Protein AF-0000000075575490 (afdb_homodimer)

Sequence (744 aa):
MTTTFYGNQGVVNSIILDMEADFEKQLEFLNTIKFTDDFKPEWLPDIVKISFIAEPALGQFGKPNLIIIAEEKSLQRHVIFIESKISAYDDASEKLNIKLFPNNYKGISAKLNIRLALMYRLAKAYHHQNDGGFIEDLDEARKLYHDVPKVLKKPALIKLCIDQFGYNPDFLFVALTNDPAEIQPFKNANFFPPIGVSGWRAAKQSFGLISFEMLEKQKLVNPQKGYYALAKNNILHLPAEAGASNNDPTVRTIVLDQWDPELKLNLEEFLVSLGDRLTTSKVITFNGSYSIKAEDGRTLVKLFADKEKIYITLRNDNIPEIFKNKPRIKIGVGLNAKSFVLIYSGTDDLTGDRYNKFAMELIEIIVDFVELMTTTFYGNQGVVNSIILDMEADFEKQLEFLNTIKFTDDFKPEWLPDIVKISFIAEPALGQFGKPNLIIIAEEKSLQRHVIFIESKISAYDDASEKLNIKLFPNNYKGISAKLNIRLALMYRLAKAYHHQNDGGFIEDLDEARKLYHDVPKVLKKPALIKLCIDQFGYNPDFLFVALTNDPAEIQPFKNANFFPPIGVSGWRAAKQSFGLISFEMLEKQKLVNPQKGYYALAKNNILHLPAEAGASNNDPTVRTIVLDQWDPELKLNLEEFLVSLGDRLTTSKVITFNGSYSIKAEDGRTLVKLFADKEKIYITLRNDNIPEIFKNKPRIKIGVGLNAKSFVLIYSGTDDLTGDRYNKFAMELIEIIVDFVEL

Secondary structure (DSSP, 8-state):
--EEE-HHHHHHHHHHHHHTT-HHHHHHHHHH-EEGGG---TTGGGEEEEEEEES---GGG---SEEEEEEETTS-EEEEEEEE-SS-TTTTS---BTTB--S--TTTTTSHHHHHHHHHHHHHHHHHPPTTS-EE--TTHHHHHSSPPPEE--HHHHHHHHHHH-SS-EEEEEEEE---TT--TT--GGGS-SS-HHHHHHHGGGEEEEEHHHHHHTTSS-SSSHHHHHHHHHH---S-----SSS-TT-----GGGS-HHHHHHHHHHHHHHHTT-SSEEEEE-SS-EEEEETTS-EEEEEEE-SS-EEEEEEGGG--GGGTTSPEEEESSGGG-EEEEEEEEE---TTSHHHHHHHHHHHHHHHHHHH-/--EEE-HHHHHHHHHHHHHTT-HHHHHHHHHH-EEGGG---TTGGGEEEEEEEES---GGG---SEEEEEEETTS-EEEEEEEE-SS-TTTTS---BTTB--S--TTTTTSHHHHHHHHHHHHHHHHH--TTS-EE--TTHHHHHSSPPPEE--HHHHHHHHHHH-SS-EEEEEEEES--TT--TT--GGGS-SS-HHHHHHHGGGEEEEEHHHHHHTTSS-SSSHHHHHHHHHH---S-----SS--TT-----GGGS-HHHHHHHHHHHHHHHTT-SSEEEEE-SS-EEEEETTS-EEEEEEE-SS-EEEEEEGGG--GGGTTSPEEEESSGGG-EEEEEEEEE---TTSHHHHHHHHHHHHHHHHHHH-

Foldseek 3Di:
DPDAQADFLLLVVQLCVLCVVPVVLVLVQLQLWQAAPRDDDPQSVQWDDKDKDAFDQQAQLGTFRIWIWTAGPVRAIEIETEHEDLADLVLQFAFAPVPDQDQDCVPVCRRQLQSLLSVVQQLVLVLVDDPPAKSKGDPCCCVQRVYDITIRHDNVVVVVCCVRQHDPHHYAYEYEYADDSPDNPPPDVRGHNRRHPVVCVVCRRRYTYDYPNSCVVVPSDPCCDGNNVSHCQNHSLPAVVQPPPVFDSVDDFGFLVQFDPLQSVLVVLLVVLLQVVQDQWHWDDDGRWIFTAGPVGDTAWTWGGHHFKTWIWGFDPDDDPVQVPAGWGWDDRHPPTGITGTPDIGDDRCNDPVNSVVSVVVSVRVVVVRVD/DPDAQADFLLLVVQLCVLCVVPVVLVLVQLVLWQAAPRDDDPQSVQWDDKDKDAFDQQAQLGTFRIWIWTAGPVRAIAIETEHEDLADLVQQFAQDPVVDQPLDCVPVCRRQLQSLLSVVQQLVQVLVDDPPAKSKGDPCCCVQRNYDITIRHDNVVVVVCCVRQHDPHHYAYEYEYADDSPDNPPPDVRGHNRRHPVVCVVCRRRYTYDYPNSCVVVPSDPCCDGNNVSHCQNHSLVPPPQPPDPAPPPDDFGFLVQFDPLQSVLVVLLVVLLQVVQDQWHWDDDGRWIFTAGPVGDTAWTWGGHHFKTWIWGFDPDDDPVQVPADWHWDDGHPPTTITGTPDIGDDRCNDPVNSVVSVVVSVVVVVVRVD

pLDDT: mean 81.15, std 15.44, range [26.28, 98.88]

Solvent-accessible surface area (backbone atoms only — not comparable to full-atom values): 39476 Å² total; per-residue (Å²): 137,47,59,33,32,31,52,63,67,17,36,54,52,17,48,49,65,63,26,64,89,33,67,67,46,48,51,47,54,64,67,60,42,37,20,26,93,73,44,72,77,82,61,64,86,46,49,75,45,69,36,38,36,34,40,47,74,47,53,66,43,37,61,45,52,29,36,35,40,38,24,29,76,87,67,49,32,38,36,35,41,31,44,68,42,83,42,30,61,72,77,41,26,53,77,47,54,89,84,48,56,65,55,69,62,72,94,46,59,80,18,49,22,48,40,47,28,29,47,50,45,46,51,54,12,54,72,66,41,60,92,90,57,61,37,38,41,54,83,58,32,39,76,59,40,38,32,78,66,42,47,33,70,56,52,58,53,51,48,48,45,48,70,67,44,48,87,82,46,45,68,33,38,30,40,38,19,51,34,63,67,82,62,68,53,80,70,54,72,44,42,46,49,66,50,41,70,68,46,42,74,74,43,41,64,37,33,32,31,37,27,57,48,40,36,45,74,67,60,52,48,44,78,84,45,65,38,35,19,51,11,34,69,70,50,49,35,47,65,38,66,65,61,72,49,100,32,74,74,81,73,59,81,36,46,55,88,64,25,32,63,68,54,44,51,36,48,50,52,32,43,54,66,42,54,82,67,45,84,66,42,44,82,42,82,53,66,29,32,38,28,36,22,35,81,88,65,50,66,44,29,43,36,34,33,29,78,76,34,37,36,38,26,34,36,53,92,74,58,61,76,91,51,67,84,37,50,53,43,71,52,61,60,32,90,46,37,37,57,20,27,47,74,41,77,41,73,73,73,40,74,42,76,72,30,48,52,50,47,52,50,50,49,52,48,51,54,50,56,67,76,100,136,46,60,34,31,33,53,63,65,17,36,54,52,16,48,48,64,63,25,64,90,35,66,68,47,49,51,47,52,62,68,62,43,38,20,26,91,73,44,71,76,82,61,64,85,46,49,74,46,69,35,37,37,33,41,46,74,48,52,66,45,38,62,45,51,31,37,36,36,38,24,30,77,87,66,50,31,38,37,34,39,30,45,66,42,82,43,30,60,71,78,40,25,53,76,48,53,88,88,46,57,64,58,62,58,72,93,46,59,81,19,48,20,47,41,47,28,29,48,52,46,46,50,54,12,54,73,65,41,59,92,91,57,59,37,38,42,53,85,58,31,36,77,61,38,36,31,77,65,41,47,34,70,57,51,59,53,51,49,48,45,48,72,66,42,49,84,82,45,47,68,32,38,30,38,36,19,52,34,63,66,81,62,67,52,83,70,54,74,46,44,46,50,66,51,43,72,70,46,42,73,74,43,40,66,37,32,30,31,37,27,58,49,41,35,45,76,68,60,52,45,44,78,84,46,66,40,35,18,50,11,32,70,70,53,49,34,53,68,51,71,68,61,77,57,79,34,68,84,81,71,56,80,36,46,57,88,63,25,32,65,69,54,45,51,37,49,48,53,34,44,52,66,42,55,81,69,45,82,66,42,46,81,41,82,53,66,29,31,37,28,36,20,34,81,86,64,49,67,45,30,42,36,33,35,30,77,77,34,38,35,36,24,34,36,53,92,71,59,58,76,91,49,66,84,38,48,47,40,72,51,65,67,29,88,45,35,37,56,20,27,45,77,41,75,40,74,73,74,41,75,42,76,73,30,48,54,51,48,52,52,49,49,53,50,50,53,51,56,68,76,101

Organism: Acetobacterium woodii (strain ATCC 29683 / DSM 1030 / JCM 2381 / KCTC 1655 / WB1) (NCBI:txid931626)

Radius of gyration: 28.6 Å; Cα contacts (8 Å, |Δi|>4): 1415; chains: 2; bounding box: 74×71×70 Å

Structure (mmCIF, N/CA/C/O backbone):
data_AF-0000000075575490-model_v1
#
loop_
_entity.id
_entity.type
_entity.pdbx_description
1 polymer 'Uncharacterized protein'
#
loop_
_atom_site.group_PDB
_atom_site.id
_atom_site.type_symbol
_atom_site.label_atom_id
_atom_site.label_alt_id
_atom_site.label_comp_id
_atom_site.label_asym_id
_atom_site.label_entity_id
_atom_site.label_seq_id
_atom_site.pdbx_PDB_ins_code
_atom_site.Cartn_x
_atom_site.Cartn_y
_atom_site.Cartn_z
_atom_site.occupancy
_atom_site.B_iso_or_equiv
_atom_site.auth_seq_id
_atom_site.auth_comp_id
_atom_site.auth_asym_id
_atom_site.auth_atom_id
_atom_site.pdbx_PDB_model_num
ATOM 1 N N . MET A 1 1 ? -13.711 9.086 -15.242 1 64.94 1 MET A N 1
ATOM 2 C CA . MET A 1 1 ? -12.727 8.305 -14.5 1 64.94 1 MET A CA 1
ATOM 3 C C . MET A 1 1 ? -13.414 7.27 -13.609 1 64.94 1 MET A C 1
ATOM 5 O O . MET A 1 1 ? -14.398 7.574 -12.938 1 64.94 1 MET A O 1
ATOM 9 N N . THR A 1 2 ? -12.945 5.996 -13.766 1 82.06 2 THR A N 1
ATOM 10 C CA . THR A 1 2 ? -13.68 4.887 -13.164 1 82.06 2 THR A CA 1
ATOM 11 C C . THR A 1 2 ? -12.867 4.258 -12.031 1 82.06 2 THR A C 1
ATOM 13 O O . THR A 1 2 ? -13.305 3.281 -11.422 1 82.06 2 THR A O 1
ATOM 16 N N . THR A 1 3 ? -11.719 4.957 -11.727 1 89.62 3 THR A N 1
ATOM 17 C CA . THR A 1 3 ? -10.852 4.316 -10.742 1 89.62 3 THR A CA 1
ATOM 18 C C . THR A 1 3 ? -10.719 5.184 -9.492 1 89.62 3 THR A C 1
ATOM 20 O O . THR A 1 3 ? -10.422 6.375 -9.586 1 89.62 3 THR A O 1
ATOM 23 N N . THR A 1 4 ? -10.977 4.59 -8.391 1 89.38 4 THR A N 1
ATOM 24 C CA . THR A 1 4 ? -10.766 5.234 -7.102 1 89.38 4 THR A CA 1
ATOM 25 C C . THR A 1 4 ? -9.594 4.605 -6.363 1 89.38 4 THR A C 1
ATOM 27 O O . THR A 1 4 ? -9.617 3.41 -6.059 1 89.38 4 THR A O 1
ATOM 30 N N . PHE A 1 5 ? -8.617 5.438 -6.098 1 91.31 5 PHE A N 1
ATOM 31 C CA . PHE A 1 5 ? -7.508 5 -5.258 1 91.31 5 PHE A CA 1
ATOM 32 C C . PHE A 1 5 ? -7.785 5.32 -3.791 1 91.31 5 PHE A C 1
ATOM 34 O O . PHE A 1 5 ? -8.055 6.473 -3.441 1 91.31 5 PHE A O 1
ATOM 41 N N . TYR A 1 6 ? -7.664 4.367 -3.018 1 86.69 6 TYR A N 1
ATOM 42 C CA . TYR A 1 6 ? -8.102 4.539 -1.636 1 86.69 6 TYR A CA 1
ATOM 43 C C . TYR A 1 6 ? -6.906 4.668 -0.701 1 86.69 6 TYR A C 1
ATOM 45 O O . TYR A 1 6 ? -5.809 4.195 -1.013 1 86.69 6 TYR A O 1
ATOM 53 N N . GLY A 1 7 ? -7.18 5.371 0.44 1 85.5 7 GLY A N 1
ATOM 54 C CA . GLY A 1 7 ? -6.188 5.465 1.499 1 85.5 7 GLY A CA 1
ATOM 55 C C . GLY A 1 7 ? -5.152 6.543 1.249 1 85.5 7 GLY A C 1
ATOM 56 O O . GLY A 1 7 ? -5.227 7.266 0.254 1 85.5 7 GLY A O 1
ATOM 57 N N . ASN A 1 8 ? -4.219 6.66 2.189 1 89.62 8 ASN A N 1
ATOM 58 C CA . ASN A 1 8 ? -3.15 7.652 2.107 1 89.62 8 ASN A CA 1
ATOM 59 C C . ASN A 1 8 ? -2.338 7.492 0.827 1 89.62 8 ASN A C 1
ATOM 61 O O . ASN A 1 8 ? -2.096 8.469 0.117 1 89.62 8 ASN A O 1
ATOM 65 N N . GLN A 1 9 ? -1.955 6.262 0.57 1 93.19 9 GLN A N 1
ATOM 66 C CA . GLN A 1 9 ? -1.202 6.008 -0.654 1 93.19 9 GLN A CA 1
ATOM 67 C C . GLN A 1 9 ? -2.047 6.305 -1.891 1 93.19 9 GLN A C 1
ATOM 69 O O . GLN A 1 9 ? -1.526 6.77 -2.906 1 93.19 9 GLN A O 1
ATOM 74 N N . GLY A 1 10 ? -3.338 6.012 -1.789 1 93.19 10 GLY A N 1
ATOM 75 C CA . GLY A 1 10 ? -4.242 6.332 -2.883 1 93.19 10 GLY A CA 1
ATOM 76 C C . GLY A 1 10 ? -4.273 7.809 -3.219 1 93.19 10 GLY A C 1
ATOM 77 O O . GLY A 1 10 ? -4.277 8.188 -4.395 1 93.19 10 GLY A O 1
ATOM 78 N N . VAL A 1 11 ? -4.25 8.633 -2.248 1 92.69 11 VAL A N 1
ATOM 79 C CA . VAL A 1 11 ? -4.238 10.078 -2.455 1 92.69 11 VAL A CA 1
ATOM 80 C C . VAL A 1 11 ? -2.939 10.492 -3.143 1 92.69 11 VAL A C 1
ATOM 82 O O . VAL A 1 11 ? -2.957 11.266 -4.102 1 92.69 11 VAL A O 1
ATOM 85 N N . VAL A 1 12 ? -1.864 9.953 -2.691 1 96.12 12 VAL A N 1
ATOM 86 C CA . VAL A 1 12 ? -0.567 10.273 -3.279 1 96.12 12 VAL A CA 1
ATOM 87 C C . VAL A 1 12 ? -0.547 9.859 -4.746 1 96.12 12 VAL A C 1
ATOM 89 O O . VAL A 1 12 ? -0.164 10.641 -5.617 1 96.12 12 VAL A O 1
ATOM 92 N N . ASN A 1 13 ? -1.018 8.641 -4.992 1 95.31 13 ASN A N 1
ATOM 93 C CA . ASN A 1 13 ? -1.08 8.164 -6.367 1 95.31 13 ASN A CA 1
ATOM 94 C C . ASN A 1 13 ? -1.946 9.07 -7.238 1 95.31 13 ASN A C 1
ATOM 96 O O . ASN A 1 13 ? -1.601 9.344 -8.391 1 95.31 13 ASN A O 1
ATOM 100 N N . SER A 1 14 ? -3.012 9.5 -6.699 1 94.62 14 SER A N 1
ATOM 101 C CA . SER A 1 14 ? -3.953 10.336 -7.441 1 94.62 14 SER A CA 1
ATOM 102 C C . SER A 1 14 ? -3.338 11.68 -7.797 1 94.62 14 SER A C 1
ATOM 104 O O . SER A 1 14 ? -3.58 12.211 -8.883 1 94.62 14 SER A O 1
ATOM 106 N N . ILE A 1 15 ? -2.568 12.234 -6.906 1 96.12 15 ILE A N 1
ATOM 107 C CA . ILE A 1 15 ? -1.893 13.5 -7.148 1 96.12 15 ILE A CA 1
ATOM 108 C C . ILE A 1 15 ? -0.923 13.352 -8.32 1 96.12 15 ILE A C 1
ATOM 110 O O . ILE A 1 15 ? -0.923 14.172 -9.242 1 96.12 15 ILE A O 1
ATOM 114 N N . ILE A 1 16 ? -0.172 12.312 -8.32 1 95.75 16 ILE A N 1
ATOM 115 C CA . ILE A 1 16 ? 0.82 12.062 -9.367 1 95.75 16 ILE A CA 1
ATOM 116 C C . ILE A 1 16 ? 0.12 11.859 -10.703 1 95.75 16 ILE A C 1
ATOM 118 O O . ILE A 1 16 ? 0.546 12.414 -11.727 1 95.75 16 ILE A O 1
ATOM 122 N N . LEU A 1 17 ? -0.946 11.117 -10.68 1 94.56 17 LEU A N 1
ATOM 123 C CA . LEU A 1 17 ? -1.654 10.797 -11.914 1 94.56 17 LEU A CA 1
ATOM 124 C C . LEU A 1 17 ? -2.309 12.047 -12.508 1 94.56 17 LEU A C 1
ATOM 126 O O . LEU A 1 17 ? -2.352 12.203 -13.727 1 94.56 17 LEU A O 1
ATOM 130 N N . ASP A 1 18 ? -2.744 12.914 -11.672 1 94.69 18 ASP A N 1
ATOM 131 C CA . ASP A 1 18 ? -3.385 14.141 -12.141 1 94.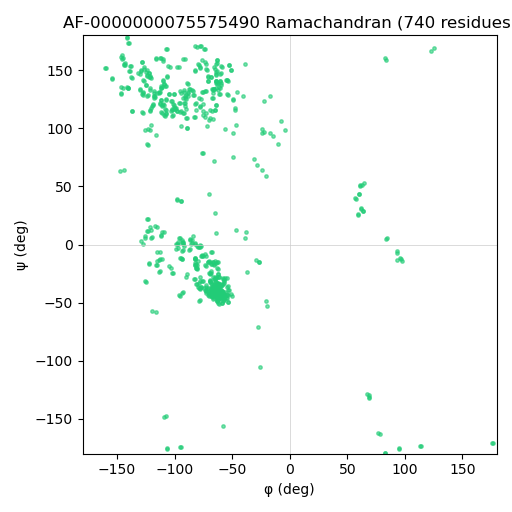69 18 ASP A CA 1
ATOM 132 C C . ASP A 1 18 ? -2.359 15.102 -12.727 1 94.69 18 ASP A C 1
ATOM 134 O O . ASP A 1 18 ? -2.711 15.992 -13.508 1 94.69 18 ASP A O 1
ATOM 138 N N . MET A 1 19 ? -1.095 14.891 -12.391 1 93.81 19 MET A N 1
ATOM 139 C CA . MET A 1 19 ? -0.083 15.836 -12.844 1 93.81 19 MET A CA 1
ATOM 140 C C . MET A 1 19 ? 0.834 15.203 -13.883 1 93.81 19 MET A C 1
ATOM 142 O O . MET A 1 19 ? 1.637 15.891 -14.516 1 93.81 19 MET A O 1
ATOM 146 N N . GLU A 1 20 ? 0.782 13.93 -14.047 1 88.31 20 GLU A N 1
ATOM 147 C CA . GLU A 1 20 ? 1.829 13.148 -14.703 1 88.31 20 GLU A CA 1
ATOM 148 C C . GLU A 1 20 ? 2.086 13.648 -16.125 1 88.31 20 GLU A C 1
ATOM 150 O O . GLU A 1 20 ? 3.234 13.703 -16.562 1 88.31 20 GLU A O 1
ATOM 155 N N . ALA A 1 21 ? 1.131 14.117 -16.828 1 86.81 21 ALA A N 1
ATOM 156 C CA . ALA A 1 21 ? 1.308 14.492 -18.234 1 86.81 21 ALA A CA 1
ATOM 157 C C . ALA A 1 21 ? 1.637 15.977 -18.359 1 86.81 21 ALA A C 1
ATOM 159 O O . ALA A 1 21 ? 1.831 16.484 -19.469 1 86.81 21 ALA A O 1
ATOM 160 N N . ASP A 1 22 ? 1.771 16.703 -17.312 1 94 22 ASP A N 1
ATOM 161 C CA . ASP A 1 22 ? 1.935 18.156 -17.312 1 94 22 ASP A CA 1
ATOM 162 C C . ASP A 1 22 ? 3.229 18.562 -16.625 1 94 22 ASP A C 1
ATOM 164 O O . ASP A 1 22 ? 3.248 18.75 -15.398 1 94 22 ASP A O 1
ATOM 168 N N . PHE A 1 23 ? 4.242 18.828 -17.406 1 95.06 23 PHE A N 1
ATOM 169 C CA . PHE A 1 23 ? 5.559 19.156 -16.875 1 95.06 23 PHE A CA 1
ATOM 170 C C . PHE A 1 23 ? 5.508 20.453 -16.078 1 95.06 23 PHE A C 1
ATOM 172 O O . PHE A 1 23 ? 6.168 20.578 -15.039 1 95.06 23 PHE A O 1
ATOM 179 N N . GLU A 1 24 ? 4.746 21.406 -16.516 1 95.62 24 GLU A N 1
ATOM 180 C CA . GLU A 1 24 ? 4.641 22.672 -15.812 1 95.62 24 GLU A CA 1
ATOM 181 C C . GLU A 1 24 ? 4.039 22.484 -14.422 1 95.62 24 GLU A C 1
ATOM 183 O O . GLU A 1 24 ? 4.496 23.109 -13.461 1 95.62 24 GLU A O 1
ATOM 188 N N . LYS A 1 25 ? 3.086 21.609 -14.328 1 95.62 25 LYS A N 1
ATOM 189 C CA . LYS A 1 25 ? 2.492 21.312 -13.031 1 95.62 25 LYS A CA 1
ATOM 190 C C . LYS A 1 25 ? 3.484 20.594 -12.125 1 95.62 25 LYS A C 1
ATOM 192 O O . LYS A 1 25 ? 3.525 20.828 -10.922 1 95.62 25 LYS A O 1
ATOM 197 N N . GLN A 1 26 ? 4.168 19.719 -12.766 1 96.69 26 GLN A N 1
ATOM 198 C CA . GLN A 1 26 ? 5.184 19 -12 1 96.69 26 GLN A CA 1
ATOM 199 C C . GLN A 1 26 ? 6.219 19.953 -11.422 1 96.69 26 GLN A C 1
ATOM 201 O O . GLN A 1 26 ? 6.586 19.859 -10.25 1 96.69 26 GLN A O 1
ATOM 206 N N . LEU A 1 27 ? 6.621 20.875 -12.227 1 96.81 27 LEU A N 1
ATOM 207 C CA . LEU A 1 27 ? 7.586 21.875 -11.789 1 96.81 27 LEU A CA 1
ATOM 208 C C . LEU A 1 27 ? 6.988 22.766 -10.695 1 96.81 27 LEU A C 1
ATOM 210 O O . LEU A 1 27 ? 7.664 23.094 -9.719 1 96.81 27 LEU A O 1
ATOM 214 N N . GLU A 1 28 ? 5.789 23.125 -10.891 1 97.25 28 GLU A N 1
ATOM 215 C CA . GLU A 1 28 ? 5.113 23.953 -9.898 1 97.25 28 GLU A CA 1
ATOM 216 C C . GLU A 1 28 ? 4.965 23.219 -8.57 1 97.25 28 GLU A C 1
ATOM 218 O O . GLU A 1 28 ? 5.031 23.828 -7.504 1 97.25 28 GLU A O 1
ATOM 223 N N . PHE A 1 29 ? 4.727 21.906 -8.641 1 98 29 PHE A N 1
ATOM 224 C CA . PHE A 1 29 ? 4.711 21.094 -7.434 1 98 29 PHE A CA 1
ATOM 225 C C . PHE A 1 29 ? 5.996 21.281 -6.637 1 98 29 PHE A C 1
ATOM 227 O O . PHE A 1 29 ? 5.953 21.531 -5.43 1 98 29 PHE A O 1
ATOM 234 N N . LEU A 1 30 ? 7.09 21.172 -7.324 1 98.12 30 LEU A N 1
ATOM 235 C CA . LEU A 1 30 ? 8.383 21.312 -6.672 1 98.12 30 LEU A CA 1
ATOM 236 C C . LEU A 1 30 ? 8.547 22.734 -6.117 1 98.12 30 LEU A C 1
ATOM 238 O O . LEU A 1 30 ? 9.078 22.906 -5.02 1 98.12 30 LEU A O 1
ATOM 242 N N . ASN A 1 31 ? 8.055 23.688 -6.812 1 97.5 31 ASN A N 1
ATOM 243 C CA . ASN A 1 31 ? 8.148 25.078 -6.398 1 97.5 31 ASN A CA 1
ATOM 244 C C . ASN A 1 31 ? 7.266 25.359 -5.191 1 97.5 31 ASN A C 1
ATOM 246 O O . ASN A 1 31 ? 7.508 26.328 -4.453 1 97.5 31 ASN A O 1
ATOM 250 N N . THR A 1 32 ? 6.254 24.578 -5.023 1 97.94 32 THR A N 1
ATOM 251 C CA . THR A 1 32 ? 5.27 24.797 -3.967 1 97.94 32 THR A CA 1
ATOM 252 C C . THR A 1 32 ? 5.781 24.25 -2.633 1 97.94 32 THR A C 1
ATOM 254 O O . THR A 1 32 ? 5.285 24.641 -1.572 1 97.94 32 THR A O 1
ATOM 257 N N . ILE A 1 33 ? 6.746 23.359 -2.67 1 98.38 33 ILE A N 1
ATOM 258 C CA . ILE A 1 33 ? 7.301 22.812 -1.439 1 98.38 33 ILE A CA 1
ATOM 259 C C . ILE A 1 33 ? 7.914 23.922 -0.604 1 98.38 33 ILE A C 1
ATOM 261 O O . ILE A 1 33 ? 8.695 24.734 -1.114 1 98.38 33 ILE A O 1
ATOM 265 N N . LYS A 1 34 ? 7.547 23.969 0.633 1 98.06 34 LYS A N 1
ATOM 266 C CA . LYS A 1 34 ? 8.172 24.891 1.581 1 98.06 34 LYS A CA 1
ATOM 267 C C . LYS A 1 34 ? 9.305 24.203 2.342 1 98.06 34 LYS A C 1
ATOM 269 O O . LYS A 1 34 ? 9.07 23.297 3.133 1 98.06 34 LYS A O 1
ATOM 274 N N . PHE A 1 35 ? 10.422 24.672 2.111 1 97.81 35 PHE A N 1
ATOM 275 C CA . PHE A 1 35 ? 11.57 24.125 2.824 1 97.81 35 PHE A CA 1
ATOM 276 C C . PHE A 1 35 ? 11.852 24.922 4.098 1 97.81 35 PHE A C 1
ATOM 278 O O . PHE A 1 35 ? 11.344 26.031 4.266 1 97.81 35 PHE A O 1
ATOM 285 N N . THR A 1 36 ? 12.57 24.25 4.957 1 96.06 36 THR A N 1
ATOM 286 C CA . THR A 1 36 ? 12.898 24.859 6.238 1 96.06 36 THR A CA 1
ATOM 287 C C . THR A 1 36 ? 13.57 26.219 6.035 1 96.06 36 THR A C 1
ATOM 289 O O . THR A 1 36 ? 14.383 26.375 5.121 1 96.06 36 THR A O 1
ATOM 292 N N . ASP A 1 37 ? 13.258 27.234 6.879 1 91.56 37 ASP A N 1
ATOM 293 C CA . ASP A 1 37 ? 13.828 28.578 6.891 1 91.56 37 ASP A CA 1
ATOM 294 C C . ASP A 1 37 ? 13.602 29.297 5.559 1 91.56 37 ASP A C 1
ATOM 296 O O . ASP A 1 37 ? 14.461 30.047 5.09 1 91.56 37 ASP A O 1
ATOM 300 N N . ASP A 1 38 ? 12.594 28.906 4.855 1 92.38 38 ASP A N 1
ATOM 301 C CA . ASP A 1 38 ? 12.18 29.516 3.59 1 92.38 38 ASP A CA 1
ATOM 302 C C . ASP A 1 38 ? 13.258 29.344 2.523 1 92.38 38 ASP A C 1
ATOM 304 O O . ASP A 1 38 ? 13.445 30.219 1.679 1 92.38 38 ASP A O 1
ATOM 308 N N . PHE A 1 39 ? 13.977 28.25 2.715 1 94.38 39 PHE A N 1
ATOM 309 C CA . PHE A 1 39 ? 14.984 27.938 1.713 1 94.38 39 PHE A CA 1
ATOM 310 C C . PHE A 1 39 ? 14.344 27.688 0.356 1 94.38 39 PHE A C 1
ATOM 312 O O . PHE A 1 39 ? 13.289 27.047 0.274 1 94.38 39 PHE A O 1
ATOM 319 N N . LYS A 1 40 ? 14.977 28.203 -0.687 1 93.62 40 LYS A N 1
ATOM 320 C CA . LYS A 1 40 ? 14.547 27.969 -2.061 1 93.62 40 LYS A CA 1
ATOM 321 C C . LYS A 1 40 ? 15.656 27.297 -2.877 1 93.62 40 LYS A C 1
ATOM 323 O O . LYS A 1 40 ? 16.703 27.906 -3.104 1 93.62 40 LYS A O 1
ATOM 328 N N . PRO A 1 41 ? 15.328 26.109 -3.318 1 94.69 41 PRO A N 1
ATOM 329 C CA . PRO A 1 41 ? 16.359 25.453 -4.113 1 94.69 41 PRO A CA 1
ATOM 330 C C . PRO A 1 41 ? 16.688 26.219 -5.398 1 94.69 41 PRO A C 1
ATOM 332 O O . PRO A 1 41 ? 15.789 26.547 -6.168 1 94.69 41 PRO A O 1
ATOM 335 N N . GLU A 1 42 ? 17.969 26.406 -5.691 1 93.62 42 GLU A N 1
ATOM 336 C CA . GLU A 1 42 ? 18.422 27.188 -6.84 1 93.62 42 GLU A CA 1
ATOM 337 C C . GLU A 1 42 ? 18.359 26.375 -8.125 1 93.62 42 GLU A C 1
ATOM 339 O O . GLU A 1 42 ? 18.391 26.922 -9.227 1 93.62 42 GLU A O 1
ATOM 344 N N . TRP A 1 43 ? 18.281 25.125 -7.969 1 94.44 43 TRP A N 1
ATOM 345 C CA . TRP A 1 43 ? 18.359 24.219 -9.109 1 94.44 43 TRP A CA 1
ATOM 346 C C . TRP A 1 43 ? 17.016 24.094 -9.805 1 94.44 43 TRP A C 1
ATOM 348 O O . TRP A 1 43 ? 16.922 23.562 -10.914 1 94.44 43 TRP A O 1
ATOM 358 N N . LEU A 1 44 ? 15.883 24.547 -9.266 1 95.5 44 LEU A N 1
ATOM 359 C CA . LEU A 1 44 ? 14.523 24.328 -9.742 1 95.5 44 LEU A CA 1
ATOM 360 C C . LEU A 1 44 ? 14.359 24.828 -11.172 1 95.5 44 LEU A C 1
ATOM 362 O O . LEU A 1 44 ? 13.805 24.141 -12.023 1 95.5 44 LEU A O 1
ATOM 366 N N . PRO A 1 45 ? 14.922 26.016 -11.562 1 94 45 PRO A N 1
ATOM 367 C CA . PRO A 1 45 ? 14.734 26.516 -12.93 1 94 45 PRO A CA 1
ATOM 368 C C . PRO A 1 45 ? 15.438 25.656 -13.977 1 94 45 PRO A C 1
ATOM 370 O O . PRO A 1 45 ? 15.109 25.734 -15.164 1 94 45 PRO A O 1
ATOM 373 N N . ASP A 1 46 ? 16.344 24.828 -13.625 1 95.38 46 ASP A N 1
ATOM 374 C CA . ASP A 1 46 ? 17.172 24.062 -14.562 1 95.38 46 ASP A CA 1
ATOM 375 C C . ASP A 1 46 ? 16.609 22.672 -14.773 1 95.38 46 ASP A C 1
ATOM 377 O O . ASP A 1 46 ? 17.172 21.875 -15.531 1 95.38 46 ASP A O 1
ATOM 381 N N . ILE A 1 47 ? 15.516 22.375 -14.133 1 97.06 47 ILE A N 1
ATOM 382 C CA . ILE A 1 47 ? 14.938 21.031 -14.219 1 97.06 47 ILE A CA 1
ATOM 383 C C . ILE A 1 47 ? 14.312 20.828 -15.602 1 97.06 47 ILE A C 1
ATOM 385 O O . ILE A 1 47 ? 13.555 21.688 -16.062 1 97.06 47 ILE A O 1
ATOM 389 N N . VAL A 1 48 ? 14.617 19.672 -16.281 1 95.25 48 VAL A N 1
ATOM 390 C CA . VAL A 1 48 ? 14.117 19.422 -17.625 1 95.25 48 VAL A CA 1
ATOM 391 C C . VAL A 1 48 ? 13.312 18.125 -17.641 1 95.25 48 VAL A C 1
ATOM 393 O O . VAL A 1 48 ? 12.586 17.859 -18.609 1 95.25 48 VAL A O 1
ATOM 396 N N . LYS A 1 49 ? 13.477 17.328 -16.656 1 95.12 49 LYS A N 1
ATOM 397 C CA . LYS A 1 49 ? 12.773 16.047 -16.594 1 95.12 49 LYS A CA 1
ATOM 398 C C . LYS A 1 49 ? 12.398 15.695 -15.148 1 95.12 49 LYS A C 1
ATOM 400 O O . LYS A 1 49 ? 13.188 15.906 -14.227 1 95.12 49 LYS A O 1
ATOM 405 N N . ILE A 1 50 ? 11.195 15.258 -14.969 1 96.62 50 ILE A N 1
ATOM 406 C CA . ILE A 1 50 ? 10.711 14.789 -13.672 1 96.62 50 ILE A CA 1
ATOM 407 C C . ILE A 1 50 ? 10.102 13.398 -13.812 1 96.62 50 ILE A C 1
ATOM 409 O O . ILE A 1 50 ? 9.328 13.148 -14.734 1 96.62 50 ILE A O 1
ATOM 413 N N . SER A 1 51 ? 10.516 12.484 -12.992 1 94.81 51 SER A N 1
ATOM 414 C CA . SER A 1 51 ? 9.945 11.141 -12.953 1 94.81 51 SER A CA 1
ATOM 415 C C . SER A 1 51 ? 9.539 10.758 -11.531 1 94.81 51 SER A C 1
ATOM 417 O O . SER A 1 51 ? 10.023 11.336 -10.562 1 94.81 51 SER A O 1
ATOM 419 N N . PHE A 1 52 ? 8.617 9.82 -11.453 1 96.44 52 PHE A N 1
ATOM 420 C CA . PHE A 1 52 ? 8.039 9.422 -10.18 1 96.44 52 PHE A CA 1
ATOM 421 C C . PHE A 1 52 ? 8.195 7.922 -9.961 1 96.44 52 PHE A C 1
ATOM 423 O O . PHE A 1 52 ? 8.023 7.137 -10.891 1 96.44 52 PHE A O 1
ATOM 430 N N . ILE A 1 53 ? 8.547 7.547 -8.766 1 94.62 53 ILE A N 1
ATOM 431 C CA . ILE A 1 53 ? 8.531 6.16 -8.312 1 94.62 53 ILE A CA 1
ATOM 432 C C . ILE A 1 53 ? 7.617 6.027 -7.098 1 94.62 53 ILE A C 1
ATOM 434 O O . ILE A 1 53 ? 7.902 6.578 -6.031 1 94.62 53 ILE A O 1
ATOM 438 N N . ALA A 1 54 ? 6.566 5.27 -7.301 1 94.75 54 ALA A N 1
ATOM 439 C CA . ALA A 1 54 ? 5.578 5.156 -6.234 1 94.75 54 ALA A CA 1
ATOM 440 C C . ALA A 1 54 ? 5.82 3.91 -5.391 1 94.75 54 ALA A C 1
ATOM 442 O O . ALA A 1 54 ? 5.926 2.803 -5.922 1 94.75 54 ALA A O 1
ATOM 443 N N . GLU A 1 55 ? 6.016 4.074 -4.113 1 92.69 55 GLU A N 1
ATOM 444 C CA . GLU A 1 55 ? 6.008 3.104 -3.023 1 92.69 55 GLU A CA 1
ATOM 445 C C . GLU A 1 55 ? 7.09 2.045 -3.221 1 92.69 55 GLU A C 1
ATOM 447 O O . GLU A 1 55 ? 6.812 0.846 -3.133 1 92.69 55 GLU A O 1
ATOM 452 N N . PRO A 1 56 ? 8.289 2.455 -3.469 1 91.38 56 PRO A N 1
ATOM 453 C CA . PRO A 1 56 ? 9.359 1.455 -3.48 1 91.38 56 PRO A CA 1
ATOM 454 C C . PRO A 1 56 ? 9.68 0.919 -2.088 1 91.38 56 PRO A C 1
ATOM 456 O O . PRO A 1 56 ? 9.641 1.669 -1.108 1 91.38 56 PRO A O 1
ATOM 459 N N . ALA A 1 57 ? 9.938 -0.353 -1.959 1 87.5 57 ALA A N 1
ATOM 460 C CA . ALA A 1 57 ? 10.328 -0.954 -0.686 1 87.5 57 ALA A CA 1
ATOM 461 C C . ALA A 1 57 ? 11.836 -0.91 -0.5 1 87.5 57 ALA A C 1
ATOM 463 O O . ALA A 1 57 ? 12.547 -1.83 -0.913 1 87.5 57 ALA A O 1
ATOM 464 N N . LEU A 1 58 ? 12.344 0.012 0.246 1 92.44 58 LEU A N 1
ATOM 465 C CA . LEU A 1 58 ? 13.773 0.274 0.352 1 92.44 58 LEU A CA 1
ATOM 466 C C . LEU A 1 58 ? 14.375 -0.462 1.545 1 92.44 58 LEU A C 1
ATOM 468 O O . LEU A 1 58 ? 15.188 0.101 2.283 1 92.44 58 LEU A O 1
ATOM 472 N N . GLY A 1 59 ? 13.859 -1.641 1.74 1 87 59 GLY A N 1
ATOM 473 C CA . GLY A 1 59 ? 14.422 -2.492 2.773 1 87 59 GLY A CA 1
ATOM 474 C C . GLY A 1 59 ? 14.164 -1.98 4.18 1 87 59 GLY A C 1
ATOM 475 O O . GLY A 1 59 ? 13.031 -1.635 4.52 1 87 59 GLY A O 1
ATOM 476 N N . GLN A 1 60 ? 15.258 -1.943 4.945 1 87 60 GLN A N 1
ATOM 477 C CA . GLN A 1 60 ? 15.125 -1.579 6.352 1 87 60 GLN A CA 1
ATOM 478 C C . GLN A 1 60 ? 14.945 -0.072 6.516 1 87 60 GLN A C 1
ATOM 480 O O . GLN A 1 60 ? 14.586 0.402 7.594 1 87 60 GLN A O 1
ATOM 485 N N . PHE A 1 61 ? 15.125 0.693 5.48 1 92.12 61 PHE A N 1
ATOM 486 C CA . PHE A 1 61 ? 14.977 2.141 5.559 1 92.12 61 PHE A CA 1
ATOM 487 C C . PHE A 1 61 ? 13.508 2.539 5.441 1 92.12 61 PHE A C 1
ATOM 489 O O . PHE A 1 61 ? 13.141 3.668 5.766 1 92.12 61 PHE A O 1
ATOM 496 N N . GLY A 1 62 ? 12.742 1.591 4.934 1 92.56 62 GLY A N 1
ATOM 497 C CA . GLY A 1 62 ? 11.312 1.857 4.891 1 92.56 62 GLY A CA 1
ATOM 498 C C . GLY A 1 62 ? 10.766 1.977 3.48 1 92.56 62 GLY A C 1
ATOM 499 O O . GLY A 1 62 ? 11.422 1.57 2.52 1 92.56 62 GLY A O 1
ATOM 500 N N . LYS A 1 63 ? 9.508 2.346 3.441 1 93.19 63 LYS A N 1
ATOM 501 C CA . LYS A 1 63 ? 8.75 2.447 2.197 1 93.19 63 LYS A CA 1
ATOM 502 C C . LYS A 1 63 ? 8.164 3.848 2.02 1 93.19 63 LYS A C 1
ATOM 504 O O . LYS A 1 63 ? 7.023 4.105 2.404 1 93.19 63 LYS A O 1
ATOM 509 N N . PRO A 1 64 ? 9.047 4.73 1.424 1 97 64 PRO A N 1
ATOM 510 C CA . PRO A 1 64 ? 8.461 6.047 1.169 1 97 64 PRO A CA 1
ATOM 511 C C . PRO A 1 64 ? 7.238 5.988 0.262 1 97 64 PRO A C 1
ATOM 513 O O . PRO A 1 64 ? 7.125 5.086 -0.57 1 97 64 PRO A O 1
ATOM 516 N N . ASN A 1 65 ? 6.359 6.965 0.435 1 97.5 65 ASN A N 1
ATOM 517 C CA . ASN A 1 65 ? 5.168 6.984 -0.404 1 97.5 65 ASN A CA 1
ATOM 518 C C . ASN A 1 65 ? 5.512 7.266 -1.863 1 97.5 65 ASN A C 1
ATOM 520 O O . ASN A 1 65 ? 4.863 6.742 -2.771 1 97.5 65 ASN A O 1
ATOM 524 N N . LEU A 1 66 ? 6.473 8.102 -2.016 1 97.88 66 LEU A N 1
ATOM 525 C CA . LEU A 1 66 ? 6.852 8.539 -3.355 1 97.88 66 LEU A CA 1
ATOM 526 C C . LEU A 1 66 ? 8.312 8.984 -3.391 1 97.88 66 LEU A C 1
ATOM 528 O O . LEU A 1 66 ? 8.82 9.547 -2.42 1 97.88 66 LEU A O 1
ATOM 532 N N . ILE A 1 67 ? 8.953 8.672 -4.504 1 98.12 67 ILE A N 1
ATOM 533 C CA . ILE A 1 67 ? 10.242 9.281 -4.836 1 98.12 67 ILE A CA 1
ATOM 534 C C . ILE A 1 67 ? 10.109 10.086 -6.129 1 98.12 67 ILE A C 1
ATOM 536 O O . ILE A 1 67 ? 9.594 9.594 -7.129 1 98.12 67 ILE A O 1
ATOM 540 N N . ILE A 1 68 ? 10.5 11.312 -6.051 1 98 68 ILE A N 1
ATOM 541 C CA . ILE A 1 68 ? 10.555 12.164 -7.23 1 98 68 ILE A CA 1
ATOM 542 C C . ILE A 1 68 ? 12 12.352 -7.672 1 98 68 ILE A C 1
ATOM 544 O O . ILE A 1 68 ? 12.875 12.656 -6.855 1 98 68 ILE A O 1
ATOM 548 N N . ILE A 1 69 ? 12.242 12.133 -8.906 1 97.19 69 ILE A N 1
ATOM 549 C CA . ILE A 1 69 ? 13.547 12.406 -9.5 1 97.19 69 ILE A CA 1
ATOM 550 C C . ILE A 1 69 ? 13.453 13.617 -10.422 1 97.19 69 ILE A C 1
ATOM 552 O O . ILE A 1 69 ? 12.812 13.562 -11.469 1 97.19 69 ILE A O 1
ATOM 556 N N . ALA A 1 70 ? 14.055 14.664 -10.023 1 97.56 70 ALA A N 1
ATOM 557 C CA . ALA A 1 70 ? 14.156 15.867 -10.836 1 97.56 70 ALA A CA 1
ATOM 558 C C . ALA A 1 70 ? 15.539 15.984 -11.469 1 97.56 70 ALA A C 1
ATOM 560 O O . ALA A 1 70 ? 16.547 16.031 -10.758 1 97.56 70 ALA A O 1
ATOM 561 N N . GLU A 1 71 ? 15.578 16.078 -12.742 1 95.75 71 GLU A N 1
ATOM 562 C CA . GLU A 1 71 ? 16.844 16.078 -13.469 1 95.75 71 GLU A CA 1
ATOM 563 C C . GLU A 1 71 ? 17.094 17.438 -14.133 1 95.75 71 GLU A C 1
ATOM 565 O O . GLU A 1 71 ? 16.219 17.953 -14.82 1 95.75 71 GLU A O 1
ATOM 570 N N . GLU A 1 72 ? 18.234 17.906 -13.906 1 93.25 72 GLU A N 1
ATOM 571 C CA . GLU A 1 72 ? 18.672 19.141 -14.539 1 93.25 72 GLU A CA 1
ATOM 572 C C . GLU A 1 72 ? 19.156 18.906 -15.961 1 93.25 72 GLU A C 1
ATOM 574 O O . GLU A 1 72 ? 19.391 17.766 -16.359 1 93.25 72 GLU A O 1
ATOM 579 N N . LYS A 1 73 ? 19.344 20.031 -16.594 1 91.19 73 LYS A N 1
ATOM 580 C CA . LYS A 1 73 ? 19.953 20 -17.922 1 91.19 73 LYS A CA 1
ATOM 581 C C . LYS A 1 73 ? 21.359 19.406 -17.875 1 91.19 73 LYS A C 1
ATOM 583 O O . LYS A 1 73 ? 21.781 18.75 -18.812 1 91.19 73 LYS A O 1
ATOM 588 N N . SER A 1 74 ? 22.047 19.656 -16.797 1 89.06 74 SER A N 1
ATOM 589 C CA . SER A 1 74 ? 23.406 19.156 -16.625 1 89.06 74 SER A CA 1
ATOM 590 C C . SER A 1 74 ? 23.422 17.688 -16.219 1 89.06 74 SER A C 1
ATOM 592 O O . SER A 1 74 ? 24.484 17.125 -15.945 1 89.06 74 SER A O 1
ATOM 594 N N . LEU A 1 75 ? 22.328 17.047 -16.031 1 89.25 75 LEU A N 1
ATOM 595 C CA . LEU A 1 75 ? 22.141 15.641 -15.703 1 89.25 75 LEU A CA 1
ATOM 596 C C . LEU A 1 75 ? 22.266 15.414 -14.203 1 89.25 75 LEU A C 1
ATOM 598 O O . LEU A 1 75 ? 22.188 14.273 -13.734 1 89.25 75 LEU A O 1
ATOM 602 N N . GLN A 1 76 ? 22.391 16.594 -13.531 1 91.06 76 GLN A N 1
ATOM 603 C CA . GLN A 1 76 ? 22.312 16.484 -12.078 1 91.06 76 GLN A CA 1
ATOM 604 C C . GLN A 1 76 ? 20.906 16.078 -11.633 1 91.06 76 GLN A C 1
ATOM 606 O O . GLN A 1 76 ? 19.906 16.609 -12.125 1 91.06 76 GLN A O 1
ATOM 611 N N . ARG A 1 77 ? 20.938 15.086 -10.703 1 94.44 77 ARG A N 1
ATOM 612 C CA . ARG A 1 77 ? 19.641 14.609 -10.25 1 94.44 77 ARG A CA 1
ATOM 613 C C . ARG A 1 77 ? 19.391 14.992 -8.797 1 94.44 77 ARG A C 1
ATOM 615 O O . ARG A 1 77 ? 20.297 14.922 -7.969 1 94.44 77 ARG A O 1
ATOM 622 N N . HIS A 1 78 ? 18.219 15.469 -8.602 1 97.56 78 HIS A N 1
ATOM 623 C CA . HIS A 1 78 ? 17.688 15.727 -7.266 1 97.56 78 HIS A CA 1
ATOM 624 C C . HIS A 1 78 ? 16.625 14.711 -6.887 1 97.56 78 HIS A C 1
ATOM 626 O O . HIS A 1 78 ? 15.586 14.617 -7.551 1 97.56 78 HIS A O 1
ATOM 632 N N . VAL A 1 79 ? 16.938 13.922 -5.844 1 98.38 79 VAL A N 1
ATOM 633 C CA . VAL A 1 79 ? 16.047 12.852 -5.395 1 98.38 79 VAL A CA 1
ATOM 634 C C . VAL A 1 79 ? 15.234 13.32 -4.195 1 98.38 79 VAL A C 1
ATOM 636 O O . VAL A 1 79 ? 15.789 13.617 -3.135 1 98.38 79 VAL A O 1
ATOM 639 N N . ILE A 1 80 ? 13.922 13.359 -4.375 1 98.69 80 ILE A N 1
ATOM 640 C CA . ILE A 1 80 ? 13.039 13.859 -3.33 1 98.69 80 ILE A CA 1
ATOM 641 C C . ILE A 1 80 ? 12.188 12.719 -2.775 1 98.69 80 ILE A C 1
ATOM 643 O O . ILE A 1 80 ? 11.344 12.164 -3.48 1 98.69 80 ILE A O 1
ATOM 647 N N . PHE A 1 81 ? 12.406 12.383 -1.528 1 98.75 81 PHE A N 1
ATOM 648 C CA . PHE A 1 81 ? 11.562 11.414 -0.834 1 98.75 81 PHE A CA 1
ATOM 649 C C . PHE A 1 81 ? 10.312 12.094 -0.275 1 98.75 81 PHE A C 1
ATOM 651 O O . PHE A 1 81 ? 10.414 13.094 0.444 1 98.75 81 PHE A O 1
ATOM 658 N N . ILE A 1 82 ? 9.188 11.539 -0.577 1 98.75 82 ILE A N 1
ATOM 659 C CA . ILE A 1 82 ? 7.934 12.062 -0.053 1 98.75 82 ILE A CA 1
ATOM 660 C C . ILE A 1 82 ? 7.34 11.078 0.948 1 98.75 82 ILE A C 1
ATOM 662 O O . ILE A 1 82 ? 7.102 9.914 0.614 1 98.75 82 ILE A O 1
ATOM 666 N N . GLU A 1 83 ? 7.18 11.508 2.129 1 98.5 83 GLU A N 1
ATOM 667 C CA . GLU A 1 83 ? 6.414 10.805 3.152 1 98.5 83 GLU A CA 1
ATOM 668 C C . GLU A 1 83 ? 5.09 11.508 3.43 1 98.5 83 GLU A C 1
ATOM 670 O O . GLU A 1 83 ? 5.074 12.688 3.789 1 98.5 83 GLU A O 1
ATOM 675 N N . SER A 1 84 ? 4.023 10.727 3.287 1 97.06 84 SER A N 1
ATOM 676 C CA . SER A 1 84 ? 2.717 11.375 3.332 1 97.06 84 SER A CA 1
ATOM 677 C C . SER A 1 84 ? 1.859 10.812 4.461 1 97.06 84 SER A C 1
ATOM 679 O O . SER A 1 84 ? 1.93 9.617 4.766 1 97.06 84 SER A O 1
ATOM 681 N N . LYS A 1 85 ? 1.15 11.688 5.012 1 91.75 85 LYS A N 1
ATOM 682 C CA . LYS A 1 85 ? 0.076 11.352 5.941 1 91.75 85 LYS A CA 1
ATOM 683 C C . LYS A 1 85 ? -1.149 12.227 5.711 1 91.75 85 LYS A C 1
ATOM 685 O O . LYS A 1 85 ? -1.02 13.391 5.324 1 91.75 85 LYS A O 1
ATOM 690 N N . ILE A 1 86 ? -2.27 11.648 5.996 1 86.44 86 ILE A N 1
ATOM 691 C CA . ILE A 1 86 ? -3.516 12.375 5.781 1 86.44 86 ILE A CA 1
ATOM 692 C C . ILE A 1 86 ? -3.764 13.328 6.945 1 86.44 86 ILE A C 1
ATOM 694 O O . ILE A 1 86 ? -4.715 14.117 6.922 1 86.44 86 ILE A O 1
ATOM 698 N N . SER A 1 87 ? -2.887 13.336 7.941 1 82.75 87 SER A N 1
ATOM 699 C CA . SER A 1 87 ? -2.947 14.242 9.086 1 82.75 87 SER A CA 1
ATOM 700 C C . SER A 1 87 ? -1.861 15.305 9 1 82.75 87 SER A C 1
ATOM 702 O O . SER A 1 87 ? -0.992 15.25 8.133 1 82.75 87 SER A O 1
ATOM 704 N N . ALA A 1 88 ? -2.012 16.312 9.875 1 86.94 88 ALA A N 1
ATOM 705 C CA . ALA A 1 88 ? -0.967 17.328 9.961 1 86.94 88 ALA A CA 1
ATOM 706 C C . ALA A 1 88 ? 0.351 16.719 10.438 1 86.94 88 ALA A C 1
ATOM 708 O O . ALA A 1 88 ? 0.359 15.688 11.109 1 86.94 88 ALA A O 1
ATOM 709 N N . TYR A 1 89 ? 1.416 17.422 10.125 1 92.94 89 TYR A N 1
ATOM 710 C CA . TYR A 1 89 ? 2.756 16.891 10.375 1 92.94 89 TYR A CA 1
ATOM 711 C C . TYR A 1 89 ? 2.955 16.578 11.852 1 92.94 89 TYR A C 1
ATOM 713 O O . TYR A 1 89 ? 3.35 15.461 12.203 1 92.94 89 TYR A O 1
ATOM 721 N N . ASP A 1 90 ? 2.646 17.516 12.68 1 86.56 90 ASP A N 1
ATOM 722 C CA . ASP A 1 90 ? 2.916 17.344 14.102 1 86.56 90 ASP A CA 1
ATOM 723 C C . ASP A 1 90 ? 2.062 16.219 14.688 1 86.56 90 ASP A C 1
ATOM 725 O O . ASP A 1 90 ? 2.523 15.461 15.547 1 86.56 90 ASP A O 1
ATOM 729 N N . ASP A 1 91 ? 0.859 16.078 14.164 1 82.06 91 ASP A N 1
ATOM 730 C CA . ASP A 1 91 ? -0.04 15.016 14.617 1 82.06 91 ASP A CA 1
ATOM 731 C C . ASP A 1 91 ? 0.464 13.641 14.188 1 82.06 91 ASP A C 1
ATOM 733 O O . ASP A 1 91 ? 0.242 12.648 14.883 1 82.06 91 ASP A O 1
ATOM 737 N N . ALA A 1 92 ? 1.089 13.602 13.094 1 89.19 92 ALA A N 1
ATOM 738 C CA . ALA A 1 92 ? 1.524 12.336 12.508 1 89.19 92 ALA A CA 1
ATOM 739 C C . ALA A 1 92 ? 2.947 11.992 12.938 1 89.19 92 ALA A C 1
ATOM 741 O O . ALA A 1 92 ? 3.51 10.992 12.5 1 89.19 92 ALA A O 1
ATOM 742 N N . SER A 1 93 ? 3.545 12.797 13.758 1 87.31 93 SER A N 1
ATOM 743 C CA . SER A 1 93 ? 4.941 12.641 14.156 1 87.31 93 SER A CA 1
ATOM 744 C C . SER A 1 93 ? 5.051 12.211 15.617 1 87.31 93 SER A C 1
ATOM 746 O O . SER A 1 93 ? 4.094 12.352 16.375 1 87.31 93 SER A O 1
ATOM 748 N N . GLU A 1 94 ? 6.242 11.641 15.891 1 83.56 94 GLU A N 1
ATOM 749 C CA . GLU A 1 94 ? 6.559 11.266 17.266 1 83.56 94 GLU A CA 1
ATOM 750 C C . GLU A 1 94 ? 7.238 12.406 18.016 1 83.56 94 GLU A C 1
ATOM 752 O O . GLU A 1 94 ? 8.18 13.016 17.5 1 83.56 94 GLU A O 1
ATOM 757 N N . LYS A 1 95 ? 6.66 12.648 19.141 1 76.94 95 LYS A N 1
ATOM 758 C CA . LYS A 1 95 ? 7.289 13.688 19.953 1 76.94 95 LYS A CA 1
ATOM 759 C C . LYS A 1 95 ? 8.648 13.219 20.484 1 76.94 95 LYS A C 1
ATOM 761 O O . LYS A 1 95 ? 8.734 12.195 21.156 1 76.94 95 LYS A O 1
ATOM 766 N N . LEU A 1 96 ? 9.688 13.898 20.031 1 71.88 96 LEU A N 1
ATOM 767 C CA . LEU A 1 96 ? 11.039 13.531 20.422 1 71.88 96 LEU A CA 1
ATOM 768 C C . LEU A 1 96 ? 11.375 14.102 21.797 1 71.88 96 LEU A C 1
ATOM 770 O O . LEU A 1 96 ? 10.953 15.211 22.125 1 71.88 96 LEU A O 1
ATOM 774 N N . ASN A 1 97 ? 11.602 13.164 22.797 1 55.59 97 ASN A N 1
ATOM 775 C CA . ASN A 1 97 ? 12.188 13.719 24 1 55.59 97 ASN A CA 1
ATOM 776 C C . ASN A 1 97 ? 13.641 14.141 23.781 1 55.59 97 ASN A C 1
ATOM 778 O O . ASN A 1 97 ? 14.391 13.453 23.094 1 55.59 97 ASN A O 1
ATOM 782 N N . ILE A 1 98 ? 13.953 15.453 23.703 1 48.56 98 ILE A N 1
ATOM 783 C CA . ILE A 1 98 ? 15.219 16.125 23.438 1 48.56 98 ILE A CA 1
ATOM 784 C C . ILE A 1 98 ? 16.375 15.156 23.719 1 48.56 98 ILE A C 1
ATOM 786 O O . ILE A 1 98 ? 17.391 15.18 23.016 1 48.56 98 ILE A O 1
ATOM 790 N N . LYS A 1 99 ? 16.406 14.594 24.828 1 44.09 99 LYS A N 1
ATOM 791 C CA . LYS A 1 99 ? 17.594 13.875 25.25 1 44.09 99 LYS A CA 1
ATOM 792 C C . LYS A 1 99 ? 17.75 12.562 24.484 1 44.09 99 LYS A C 1
ATOM 794 O O . LYS A 1 99 ? 18.828 11.953 24.484 1 44.09 99 LYS A O 1
ATOM 799 N N . LEU A 1 100 ? 16.609 11.844 24.281 1 44.44 100 LEU A N 1
ATOM 800 C CA . LEU A 1 100 ? 16.766 10.43 23.938 1 44.44 100 LEU A CA 1
ATOM 801 C C . LEU A 1 100 ? 16.234 10.156 22.531 1 44.44 100 LEU A C 1
ATOM 803 O O . LEU A 1 100 ? 15.133 10.609 22.188 1 44.44 100 LEU A O 1
ATOM 807 N N . PHE A 1 101 ? 17.094 10.188 21.562 1 47.22 101 PHE A N 1
ATOM 808 C CA . PHE A 1 101 ? 16.688 9.578 20.297 1 47.22 101 PHE A CA 1
ATOM 809 C C . PHE A 1 101 ? 15.93 8.281 20.547 1 47.22 101 PHE A C 1
ATOM 811 O O . PHE A 1 101 ? 16.25 7.535 21.484 1 47.22 101 PHE A O 1
ATOM 818 N N . PRO A 1 102 ? 14.852 8.156 20.016 1 46.81 102 PRO A N 1
ATOM 819 C CA . PRO A 1 102 ? 14.039 6.98 20.344 1 46.81 102 PRO A CA 1
ATOM 820 C C . PRO A 1 102 ? 14.844 5.684 20.312 1 46.81 102 PRO A C 1
ATOM 822 O O . PRO A 1 102 ? 15.695 5.492 19.438 1 46.81 102 PRO A O 1
ATOM 825 N N . ASN A 1 103 ? 15.227 5.137 21.406 1 49.84 103 ASN A N 1
ATOM 826 C CA . ASN A 1 103 ? 15.812 3.799 21.375 1 49.84 103 ASN A CA 1
ATOM 827 C C . ASN A 1 103 ? 15.328 3.008 20.172 1 49.84 103 ASN A C 1
ATOM 829 O O . ASN A 1 103 ? 16.094 2.777 19.219 1 49.84 103 ASN A O 1
ATOM 833 N N . ASN A 1 104 ? 14.422 2.004 20.266 1 55.97 104 ASN A N 1
ATOM 834 C CA . ASN A 1 104 ? 13.961 1.054 19.25 1 55.97 104 ASN A CA 1
ATOM 835 C C . ASN A 1 104 ? 12.688 1.54 18.562 1 55.97 104 ASN A C 1
ATOM 837 O O . ASN A 1 104 ? 11.766 2.021 19.219 1 55.97 104 ASN A O 1
ATOM 841 N N . TYR A 1 105 ? 12.945 2.143 17.188 1 60.47 105 TYR A N 1
ATOM 842 C CA . TYR A 1 105 ? 11.797 2.529 16.359 1 60.47 105 TYR A CA 1
ATOM 843 C C . TYR A 1 105 ? 10.664 1.526 16.516 1 60.47 105 TYR A C 1
ATOM 845 O O . TYR A 1 105 ? 9.648 1.625 15.82 1 60.47 105 TYR A O 1
ATOM 853 N N . LYS A 1 106 ? 10.836 0.721 17.453 1 60.97 106 LYS A N 1
ATOM 854 C CA . LYS A 1 106 ? 9.773 -0.266 17.609 1 60.97 106 LYS A CA 1
ATOM 855 C C . LYS A 1 106 ? 8.453 0.402 18 1 60.97 106 LYS A C 1
ATOM 857 O O . LYS A 1 106 ? 8.398 1.171 18.953 1 60.97 106 LYS A O 1
ATOM 862 N N . GLY A 1 107 ? 7.422 0.352 17.203 1 68.69 107 GLY A N 1
ATOM 863 C CA . GLY A 1 107 ? 6.07 0.835 17.438 1 68.69 107 GLY A CA 1
ATOM 864 C C . GLY A 1 107 ? 5.828 2.223 16.875 1 68.69 107 GLY A C 1
ATOM 865 O O . GLY A 1 107 ? 4.691 2.697 16.844 1 68.69 107 GLY A O 1
ATOM 866 N N . ILE A 1 108 ? 6.965 2.895 16.469 1 76.69 108 ILE A N 1
ATOM 867 C CA . ILE A 1 108 ? 6.766 4.262 16 1 76.69 108 ILE A CA 1
ATOM 868 C C . ILE A 1 108 ? 7.316 4.414 14.594 1 76.69 108 ILE A C 1
ATOM 870 O O . ILE A 1 108 ? 7.465 5.535 14.094 1 76.69 108 ILE A O 1
ATOM 874 N N . SER A 1 109 ? 7.637 3.348 13.977 1 82.19 109 SER A N 1
ATOM 875 C CA . SER A 1 109 ? 8.273 3.352 12.664 1 82.19 109 SER A CA 1
ATOM 876 C C . SER A 1 109 ? 7.375 3.992 11.617 1 82.19 109 SER A C 1
ATOM 878 O O . SER A 1 109 ? 7.844 4.402 10.555 1 82.19 109 SER A O 1
ATOM 880 N N . ALA A 1 110 ? 6.137 4.117 12 1 87.12 110 ALA A N 1
ATOM 881 C CA . ALA A 1 110 ? 5.191 4.645 11.023 1 87.12 110 ALA A CA 1
ATOM 882 C C . ALA A 1 110 ? 5.047 6.16 11.156 1 87.12 110 ALA A C 1
ATOM 884 O O . ALA A 1 110 ? 4.43 6.809 10.312 1 87.12 110 ALA A O 1
ATOM 885 N N . LYS A 1 111 ? 5.676 6.723 12.148 1 89.75 111 LYS A N 1
ATOM 886 C CA . LYS A 1 111 ? 5.59 8.164 12.383 1 89.75 111 LYS A CA 1
ATOM 887 C C . LYS A 1 111 ? 6.359 8.938 11.32 1 89.75 111 LYS A C 1
ATOM 889 O O . LYS A 1 111 ? 7.422 8.5 10.875 1 89.75 111 LYS A O 1
ATOM 894 N N . LEU A 1 112 ? 5.801 10.086 10.984 1 94.81 112 LEU A N 1
ATOM 895 C CA . LEU A 1 112 ? 6.277 10.828 9.82 1 94.81 112 LEU A CA 1
ATOM 896 C C . LEU A 1 112 ? 7.719 11.273 10.016 1 94.81 112 LEU A C 1
ATOM 898 O O . LEU A 1 112 ? 8.547 11.125 9.117 1 94.81 112 LEU A O 1
ATOM 902 N N . ASN A 1 113 ? 8 11.859 11.172 1 93.25 113 ASN A N 1
ATOM 903 C CA . ASN A 1 113 ? 9.352 12.352 11.398 1 93.25 113 ASN A CA 1
ATOM 904 C C . ASN A 1 113 ? 10.367 11.211 11.445 1 93.25 113 ASN A C 1
ATOM 906 O O . ASN A 1 113 ? 11.516 11.383 11.023 1 93.25 113 ASN A O 1
ATOM 910 N N . ILE A 1 114 ? 9.969 10.047 11.867 1 91.5 114 ILE A N 1
ATOM 911 C CA . ILE A 1 114 ? 10.844 8.875 11.875 1 91.5 114 ILE A CA 1
ATOM 912 C C . ILE A 1 114 ? 11.086 8.398 10.445 1 91.5 114 ILE A C 1
ATOM 914 O O . ILE A 1 114 ? 12.219 8.102 10.062 1 91.5 114 ILE A O 1
ATOM 918 N N . ARG A 1 115 ? 10.031 8.367 9.68 1 95.88 115 ARG A N 1
ATOM 919 C CA . ARG A 1 115 ? 10.148 7.941 8.289 1 95.88 115 ARG A CA 1
ATOM 920 C C . ARG A 1 115 ? 11.062 8.883 7.508 1 95.88 115 ARG A C 1
ATOM 922 O O . ARG A 1 115 ? 11.883 8.43 6.703 1 95.88 115 ARG A O 1
ATOM 929 N N . LEU A 1 116 ? 10.977 10.133 7.75 1 96.69 116 LEU A N 1
ATOM 930 C CA . LEU A 1 116 ? 11.859 11.094 7.113 1 96.69 116 LEU A CA 1
ATOM 931 C C . LEU A 1 116 ? 13.305 10.867 7.535 1 96.69 116 LEU A C 1
ATOM 933 O O . LEU A 1 116 ? 14.219 10.93 6.703 1 96.69 116 LEU A O 1
ATOM 937 N N . ALA A 1 117 ? 13.477 10.633 8.781 1 92.81 117 ALA A N 1
ATOM 938 C CA . ALA A 1 117 ? 14.82 10.367 9.289 1 92.81 117 ALA A CA 1
ATOM 939 C C . ALA A 1 117 ? 15.422 9.133 8.625 1 92.81 117 ALA A C 1
ATOM 941 O O . ALA A 1 117 ? 16.609 9.109 8.312 1 92.81 117 ALA A O 1
ATOM 942 N N . LEU A 1 118 ? 14.641 8.164 8.438 1 93.88 118 LEU A N 1
ATOM 943 C CA . LEU A 1 118 ? 15.125 6.945 7.805 1 93.88 118 LEU A CA 1
ATOM 944 C C . LEU A 1 118 ? 15.539 7.211 6.359 1 93.88 118 LEU A C 1
ATOM 946 O O . LEU A 1 118 ? 16.531 6.656 5.883 1 93.88 118 LEU A O 1
ATOM 950 N N . MET A 1 119 ? 14.82 8.023 5.668 1 96.69 119 MET A N 1
ATOM 951 C CA . MET A 1 119 ? 15.211 8.391 4.312 1 96.69 119 MET A CA 1
ATOM 952 C C . MET A 1 119 ? 16.516 9.164 4.316 1 96.69 119 MET A C 1
ATOM 954 O O . MET A 1 119 ? 17.359 8.984 3.43 1 96.69 119 MET A O 1
ATOM 958 N N . TYR A 1 120 ? 16.656 10.047 5.266 1 94.94 120 TYR A N 1
ATOM 959 C CA . TYR A 1 120 ? 17.922 10.758 5.43 1 94.94 120 TYR A CA 1
ATOM 960 C C . TYR A 1 120 ? 19.078 9.789 5.629 1 94.94 120 TYR A C 1
ATOM 962 O O . TYR A 1 120 ? 20.141 9.945 5.031 1 94.94 120 TYR A O 1
ATOM 970 N N . ARG A 1 121 ? 18.844 8.828 6.445 1 92.69 121 ARG A N 1
ATOM 971 C CA . ARG A 1 121 ? 19.859 7.809 6.691 1 92.69 121 ARG A CA 1
ATOM 972 C C . ARG A 1 121 ? 20.172 7.039 5.414 1 92.69 121 ARG A C 1
ATOM 974 O O . ARG A 1 121 ? 21.344 6.719 5.156 1 92.69 121 ARG A O 1
ATOM 981 N N . LEU A 1 122 ? 19.172 6.711 4.648 1 95.19 122 LEU A N 1
ATOM 982 C CA . LEU A 1 122 ? 19.406 6.059 3.365 1 95.19 122 LEU A CA 1
ATOM 983 C C . LEU A 1 122 ? 20.266 6.93 2.463 1 95.19 122 LEU A C 1
ATOM 985 O O . LEU A 1 122 ? 21.188 6.434 1.816 1 95.19 122 LEU A O 1
ATOM 989 N N . ALA A 1 123 ? 19.969 8.195 2.396 1 95.25 123 ALA A N 1
ATOM 990 C CA . ALA A 1 123 ? 20.719 9.133 1.575 1 95.25 123 ALA A CA 1
ATOM 991 C C . ALA A 1 123 ? 22.203 9.141 1.964 1 95.25 123 ALA A C 1
ATOM 993 O O . ALA A 1 123 ? 23.078 9.086 1.099 1 95.25 123 ALA A O 1
ATOM 994 N N . LYS A 1 124 ? 22.406 9.172 3.238 1 91.12 124 LYS A N 1
ATOM 995 C CA . LYS A 1 124 ? 23.781 9.148 3.727 1 91.12 124 LYS A CA 1
ATOM 996 C C . LYS A 1 124 ? 24.484 7.848 3.352 1 91.12 124 LYS A C 1
ATOM 998 O O . LYS A 1 124 ? 25.625 7.855 2.916 1 91.12 124 LYS A O 1
ATOM 1003 N N . ALA A 1 125 ? 23.781 6.793 3.564 1 91.19 125 ALA A N 1
ATOM 1004 C CA . ALA A 1 125 ? 24.328 5.484 3.221 1 91.19 125 ALA A CA 1
ATOM 1005 C C . ALA A 1 125 ? 24.641 5.391 1.729 1 91.19 125 ALA A C 1
ATOM 1007 O O . ALA A 1 125 ? 25.656 4.812 1.329 1 91.19 125 ALA A O 1
ATOM 1008 N N . TYR A 1 126 ? 23.75 5.93 0.928 1 92.62 126 TYR A N 1
ATOM 1009 C CA . TYR A 1 126 ? 23.891 5.898 -0.522 1 92.62 126 TYR A CA 1
ATOM 1010 C C . TYR A 1 126 ? 25.156 6.617 -0.958 1 92.62 126 TYR A C 1
ATOM 1012 O O . TYR A 1 126 ? 25.875 6.148 -1.848 1 92.62 126 TYR A O 1
ATOM 1020 N N . HIS A 1 127 ? 25.453 7.715 -0.388 1 89.25 127 HIS A N 1
ATOM 1021 C CA . HIS A 1 127 ? 26.625 8.508 -0.74 1 89.25 127 HIS A CA 1
ATOM 1022 C C . HIS A 1 127 ? 27.906 7.805 -0.327 1 89.25 127 HIS A C 1
ATOM 1024 O O . HIS A 1 127 ? 28.969 8.039 -0.915 1 89.25 127 HIS A O 1
ATOM 1030 N N . HIS A 1 128 ? 27.797 6.973 0.638 1 82 128 HIS A N 1
ATOM 1031 C CA . HIS A 1 128 ? 28.984 6.301 1.141 1 82 128 HIS A CA 1
ATOM 1032 C C . HIS A 1 128 ? 29.188 4.949 0.465 1 82 128 HIS A C 1
ATOM 1034 O O . HIS A 1 128 ? 30.219 4.297 0.661 1 82 128 HIS A O 1
ATOM 1040 N N . GLN A 1 129 ? 28.188 4.562 -0.206 1 75.38 129 GLN A N 1
ATOM 1041 C CA . GLN A 1 129 ? 28.203 3.215 -0.764 1 75.38 129 GLN A CA 1
ATOM 1042 C C . GLN A 1 129 ? 29.281 3.088 -1.844 1 75.38 129 GLN A C 1
ATOM 1044 O O . GLN A 1 129 ? 29.547 4.043 -2.576 1 75.38 129 GLN A O 1
ATOM 1049 N N . ASN A 1 130 ? 30 1.934 -1.62 1 59.84 130 ASN A N 1
ATOM 1050 C CA . ASN A 1 130 ? 30.891 1.545 -2.705 1 59.84 130 ASN A CA 1
ATOM 1051 C C . ASN A 1 130 ? 30.141 0.793 -3.805 1 59.84 130 ASN A C 1
ATOM 1053 O O . ASN A 1 130 ? 29.062 0.239 -3.564 1 59.84 130 ASN A O 1
ATOM 1057 N N . ASP A 1 131 ? 30.5 0.861 -5.039 1 57.44 131 ASP A N 1
ATOM 1058 C CA . ASP A 1 131 ? 29.875 0.298 -6.234 1 57.44 131 ASP A CA 1
ATOM 1059 C C . ASP A 1 131 ? 29.5 -1.166 -6.023 1 57.44 131 ASP A C 1
ATOM 1061 O O . ASP A 1 131 ? 30.344 -1.986 -5.664 1 57.44 131 ASP A O 1
ATOM 1065 N N . GLY A 1 132 ? 28.219 -1.445 -6.102 1 57.34 132 GLY A N 1
ATOM 1066 C CA . GLY A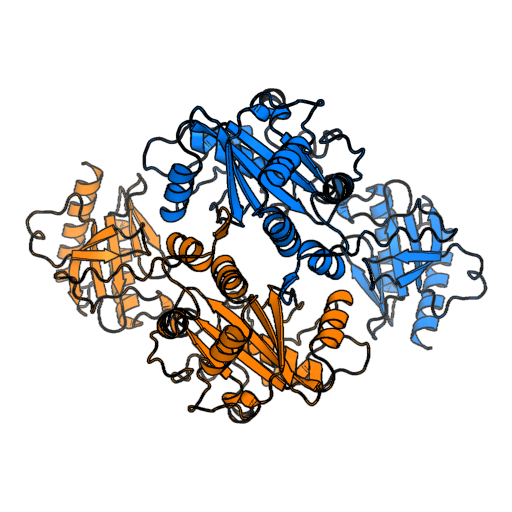 1 132 ? 27.719 -2.803 -6.25 1 57.34 132 GLY A CA 1
ATOM 1067 C C . GLY A 1 132 ? 27.375 -3.463 -4.926 1 57.34 132 GLY A C 1
ATOM 1068 O O . GLY A 1 132 ? 26.844 -4.574 -4.898 1 57.34 132 GLY A O 1
ATOM 1069 N N . GLY A 1 133 ? 27.734 -2.744 -3.83 1 65.44 133 GLY A N 1
ATOM 1070 C CA . GLY A 1 133 ? 27.469 -3.414 -2.568 1 65.44 133 GLY A CA 1
ATOM 1071 C C . GLY A 1 133 ? 26.125 -3.02 -1.963 1 65.44 133 GLY A C 1
ATOM 1072 O O . GLY A 1 133 ? 25.281 -2.436 -2.643 1 65.44 133 GLY A O 1
ATOM 1073 N N . PHE A 1 134 ? 25.906 -3.529 -0.754 1 78.25 134 PHE A N 1
ATOM 1074 C CA . PHE A 1 134 ? 24.734 -3.166 0.02 1 78.25 134 PHE A CA 1
ATOM 1075 C C . PHE A 1 134 ? 24.75 -1.686 0.383 1 78.25 134 PHE A C 1
ATOM 1077 O O . PHE A 1 134 ? 25.828 -1.091 0.511 1 78.25 134 PHE A O 1
ATOM 1084 N N . ILE A 1 135 ? 23.625 -1.101 0.293 1 83.81 135 ILE A N 1
ATOM 1085 C CA . ILE A 1 135 ? 23.484 0.239 0.855 1 83.81 135 ILE A CA 1
ATOM 1086 C C . ILE A 1 135 ? 23.234 0.145 2.359 1 83.81 135 ILE A C 1
ATOM 1088 O O . ILE A 1 135 ? 22.188 -0.331 2.791 1 83.81 135 ILE A O 1
ATOM 1092 N N . GLU A 1 136 ? 24.219 0.546 3.131 1 86.81 136 GLU A N 1
ATOM 1093 C CA . GLU A 1 136 ? 24.141 0.321 4.574 1 86.81 136 GLU A CA 1
ATOM 1094 C C . GLU A 1 136 ? 24.609 1.546 5.348 1 86.81 136 GLU A C 1
ATOM 1096 O O . GLU A 1 136 ? 25.547 2.24 4.914 1 86.81 136 GLU A O 1
ATOM 1101 N N . ASP A 1 137 ? 23.891 1.696 6.438 1 85.19 137 ASP A N 1
ATOM 1102 C CA . ASP A 1 137 ? 24.297 2.754 7.355 1 85.19 137 ASP A CA 1
ATOM 1103 C C . ASP A 1 137 ? 25.781 2.629 7.711 1 85.19 137 ASP A C 1
ATOM 1105 O O . ASP A 1 137 ? 26.328 1.526 7.723 1 85.19 137 ASP A O 1
ATOM 1109 N N . LEU A 1 138 ? 26.297 3.816 8.055 1 74.38 138 LEU A N 1
ATOM 1110 C CA . LEU A 1 138 ? 27.656 3.791 8.578 1 74.38 138 LEU A CA 1
ATOM 1111 C C . LEU A 1 138 ? 27.688 3.203 9.984 1 74.38 138 LEU A C 1
ATOM 1113 O O . LEU A 1 138 ? 26.688 3.248 10.703 1 74.38 138 LEU A O 1
ATOM 1117 N N . ASP A 1 139 ? 28.688 2.727 10.352 1 67.56 139 ASP A N 1
ATOM 1118 C CA . ASP A 1 139 ? 28.906 2.09 11.648 1 67.56 139 ASP A CA 1
ATOM 1119 C C . ASP A 1 139 ? 28.531 3.033 12.789 1 67.56 139 ASP A C 1
ATOM 1121 O O . ASP A 1 139 ? 28.047 2.59 13.836 1 67.56 139 ASP A O 1
ATOM 1125 N N . GLU A 1 140 ? 28.641 4.188 12.578 1 69.06 140 GLU A N 1
ATOM 1126 C CA . GLU A 1 140 ? 28.406 5.168 13.633 1 69.06 140 GLU A CA 1
ATOM 1127 C C . GLU A 1 140 ? 26.922 5.391 13.867 1 69.06 140 GLU A C 1
ATOM 1129 O O . GLU A 1 140 ? 26.531 6.129 14.773 1 69.06 140 GLU A O 1
ATOM 1134 N N . ALA A 1 141 ? 26.156 4.727 13.141 1 72.25 141 ALA A N 1
ATOM 1135 C CA . ALA A 1 141 ? 24.703 4.938 13.188 1 72.25 141 ALA A CA 1
ATOM 1136 C C . ALA A 1 141 ? 24.172 4.707 14.602 1 72.25 141 ALA A C 1
ATOM 1138 O O . ALA A 1 141 ? 23.297 5.434 15.062 1 72.25 141 ALA A O 1
ATOM 1139 N N . ARG A 1 142 ? 24.672 3.719 15.234 1 69.5 142 ARG A N 1
ATOM 1140 C CA . ARG A 1 142 ? 24.219 3.426 16.594 1 69.5 142 ARG A CA 1
ATOM 1141 C C . ARG A 1 142 ? 24.422 4.629 17.5 1 69.5 142 ARG A C 1
ATOM 1143 O O . ARG A 1 142 ? 23.531 4.953 18.312 1 69.5 142 ARG A O 1
ATOM 1150 N N . LYS A 1 143 ? 25.5 5.18 17.375 1 67.38 143 LYS A N 1
ATOM 1151 C CA . LYS A 1 143 ? 25.844 6.316 18.219 1 67.38 143 LYS A CA 1
ATOM 1152 C C . LYS A 1 143 ? 25.047 7.559 17.812 1 67.38 143 LYS A C 1
ATOM 1154 O O . LYS A 1 143 ? 24.547 8.289 18.672 1 67.38 143 LYS A O 1
ATOM 1159 N N . LEU A 1 144 ? 24.922 7.707 16.594 1 69.12 144 LEU A N 1
ATOM 1160 C CA . LEU A 1 144 ? 24.344 8.938 16.047 1 69.12 144 LEU A CA 1
ATOM 1161 C C . LEU A 1 144 ? 22.828 8.93 16.172 1 69.12 144 LEU A C 1
ATOM 1163 O O . LEU A 1 144 ? 22.219 9.945 16.516 1 69.12 144 LEU A O 1
ATOM 1167 N N . TYR A 1 145 ? 22.297 7.746 15.961 1 71.19 145 TYR A N 1
ATOM 1168 C CA . TYR A 1 145 ? 20.844 7.695 15.852 1 71.19 145 TYR A CA 1
ATOM 1169 C C . TYR A 1 145 ? 20.234 6.895 17 1 71.19 145 TYR A C 1
ATOM 1171 O O . TYR A 1 145 ? 19.016 6.781 17.109 1 71.19 145 TYR A O 1
ATOM 1179 N N . HIS A 1 146 ? 21.094 6.297 17.781 1 71.31 146 HIS A N 1
ATOM 1180 C CA . HIS A 1 146 ? 20.656 5.414 18.859 1 71.31 146 HIS A CA 1
ATOM 1181 C C . HIS A 1 146 ? 19.797 4.277 18.328 1 71.31 146 HIS A C 1
ATOM 1183 O O . HIS A 1 146 ? 18.719 3.992 18.859 1 71.31 146 HIS A O 1
ATOM 1189 N N . ASP A 1 147 ? 20.188 3.799 17.219 1 76.19 147 ASP A N 1
ATOM 1190 C CA . ASP A 1 147 ? 19.5 2.74 16.5 1 76.19 147 ASP A CA 1
ATOM 1191 C C . ASP A 1 147 ? 20.5 1.824 15.781 1 76.19 147 ASP A C 1
ATOM 1193 O O . ASP A 1 147 ? 21.672 2.158 15.656 1 76.19 147 ASP A O 1
ATOM 1197 N N . VAL A 1 148 ? 20.016 0.665 15.469 1 76.5 148 VAL A N 1
ATOM 1198 C CA . VAL A 1 148 ? 20.859 -0.27 14.734 1 76.5 148 VAL A CA 1
ATOM 1199 C C . VAL A 1 148 ? 21.016 0.194 13.289 1 76.5 148 VAL A C 1
ATOM 1201 O O . VAL A 1 148 ? 20.109 0.814 12.734 1 76.5 148 VAL A O 1
ATOM 1204 N N . PRO A 1 149 ? 22.141 -0.167 12.75 1 82.06 149 PRO A N 1
ATOM 1205 C CA . PRO A 1 149 ? 22.344 0.156 11.328 1 82.06 149 PRO A CA 1
ATOM 1206 C C . PRO A 1 149 ? 21.297 -0.489 10.43 1 82.06 149 PRO A C 1
ATOM 1208 O O . PRO A 1 149 ? 20.891 -1.633 10.664 1 82.06 149 PRO A O 1
ATOM 1211 N N . LYS A 1 150 ? 20.875 0.36 9.508 1 86.38 150 LYS A N 1
ATOM 1212 C CA . LYS A 1 150 ? 19.922 -0.12 8.516 1 86.38 150 LYS A CA 1
ATOM 1213 C C . LYS A 1 150 ? 20.625 -0.547 7.23 1 86.38 150 LYS A C 1
ATOM 1215 O O . LYS A 1 150 ? 21.703 -0.031 6.906 1 86.38 150 LYS A O 1
ATOM 1220 N N . VAL A 1 151 ? 19.938 -1.482 6.562 1 83.81 151 VAL A N 1
ATOM 1221 C CA . VAL A 1 151 ? 20.578 -2.014 5.359 1 83.81 151 VAL A CA 1
ATOM 1222 C C . VAL A 1 151 ? 19.531 -2.215 4.27 1 83.81 151 VAL A C 1
ATOM 1224 O O . VAL A 1 151 ? 18.406 -2.625 4.551 1 83.81 151 VAL A O 1
ATOM 1227 N N . LEU A 1 152 ? 19.844 -1.804 3.07 1 86.56 152 LEU A N 1
ATOM 1228 C CA . LEU A 1 152 ? 19.141 -2.215 1.854 1 86.56 152 LEU A CA 1
ATOM 1229 C C . LEU A 1 152 ? 19.953 -3.266 1.098 1 86.56 152 LEU A C 1
ATOM 1231 O O . LEU A 1 152 ? 21.031 -2.969 0.575 1 86.56 152 LEU A O 1
ATOM 1235 N N . LYS A 1 153 ? 19.359 -4.445 1.025 1 72.62 153 LYS A N 1
ATOM 1236 C CA . LYS A 1 153 ? 20.125 -5.566 0.507 1 72.62 153 LYS A CA 1
ATOM 1237 C C . LYS A 1 153 ? 19.562 -6.059 -0.824 1 72.62 153 LYS A C 1
ATOM 1239 O O . LYS A 1 153 ? 20.281 -6.688 -1.61 1 72.62 153 LYS A O 1
ATOM 1244 N N . LYS A 1 154 ? 18.344 -5.809 -1.062 1 72.81 154 LYS A N 1
ATOM 1245 C CA . LYS A 1 154 ? 17.688 -6.355 -2.252 1 72.81 154 LYS A CA 1
ATOM 1246 C C . LYS A 1 154 ? 18.328 -5.805 -3.525 1 72.81 154 LYS A C 1
ATOM 1248 O O . LYS A 1 154 ? 18.281 -4.602 -3.781 1 72.81 154 LYS A O 1
ATOM 1253 N N . PRO A 1 155 ? 18.859 -6.652 -4.352 1 70.25 155 PRO A N 1
ATOM 1254 C CA . PRO A 1 155 ? 19.609 -6.195 -5.52 1 70.25 155 PRO A CA 1
ATOM 1255 C C . PRO A 1 155 ? 18.75 -5.379 -6.488 1 70.25 155 PRO A C 1
ATOM 1257 O O . PRO A 1 155 ? 19.219 -4.367 -7.027 1 70.25 155 PRO A O 1
ATOM 1260 N N . ALA A 1 156 ? 17.531 -5.832 -6.703 1 71.56 156 ALA A N 1
ATOM 1261 C CA . ALA A 1 156 ? 16.656 -5.117 -7.629 1 71.56 156 ALA A CA 1
ATOM 1262 C C . ALA A 1 156 ? 16.438 -3.68 -7.168 1 71.56 156 ALA A C 1
ATOM 1264 O O . ALA A 1 156 ? 16.375 -2.758 -7.984 1 71.56 156 ALA A O 1
ATOM 1265 N N . LEU A 1 157 ? 16.406 -3.514 -5.895 1 81.75 157 LEU A N 1
ATOM 1266 C CA . LEU A 1 157 ? 16.172 -2.18 -5.352 1 81.75 157 LEU A CA 1
ATOM 1267 C C . LEU A 1 157 ? 17.453 -1.35 -5.379 1 81.75 157 LEU A C 1
ATOM 1269 O O . LEU A 1 157 ? 17.406 -0.137 -5.598 1 81.75 157 LEU A O 1
ATOM 1273 N N . ILE A 1 158 ? 18.5 -1.996 -5.145 1 80.31 158 ILE A N 1
ATOM 1274 C CA . ILE A 1 158 ? 19.781 -1.307 -5.234 1 80.31 158 ILE A CA 1
ATOM 1275 C C . ILE A 1 158 ? 20 -0.805 -6.66 1 80.31 158 ILE A C 1
ATOM 1277 O O . ILE A 1 158 ? 20.375 0.354 -6.867 1 80.31 158 ILE A O 1
ATOM 1281 N N . LYS A 1 159 ? 19.719 -1.686 -7.543 1 76.56 159 LYS A N 1
ATOM 1282 C CA . LYS A 1 159 ? 19.844 -1.31 -8.945 1 76.56 159 LYS A CA 1
ATOM 1283 C C . LYS A 1 159 ? 18.922 -0.147 -9.289 1 76.56 159 LYS A C 1
ATOM 1285 O O . LYS A 1 159 ? 19.297 0.772 -10.016 1 76.56 159 LYS A O 1
ATOM 1290 N N . LEU A 1 160 ? 17.703 -0.253 -8.812 1 81.75 160 LEU A N 1
ATOM 1291 C CA . LEU A 1 160 ? 16.766 0.832 -9.031 1 81.75 160 LEU A CA 1
ATOM 1292 C C . LEU A 1 160 ? 17.328 2.156 -8.531 1 81.75 160 LEU A C 1
ATOM 1294 O O . LEU A 1 160 ? 17.234 3.174 -9.227 1 81.75 160 LEU A O 1
ATOM 1298 N N . CYS A 1 161 ? 17.859 2.137 -7.391 1 88.12 161 CYS A N 1
ATOM 1299 C CA . CYS A 1 161 ? 18.422 3.35 -6.809 1 88.12 161 CYS A CA 1
ATOM 1300 C C . CYS A 1 161 ? 19.578 3.873 -7.652 1 88.12 161 CYS A C 1
ATOM 1302 O O . CYS A 1 161 ? 19.625 5.059 -7.992 1 88.12 161 CYS A O 1
ATOM 1304 N N . ILE A 1 162 ? 20.438 3.002 -8.008 1 84 162 ILE A N 1
ATOM 1305 C CA . ILE A 1 162 ? 21.609 3.406 -8.773 1 84 162 ILE A CA 1
ATOM 1306 C C . ILE A 1 162 ? 21.172 3.969 -10.125 1 84 162 ILE A C 1
ATOM 1308 O O . ILE A 1 162 ? 21.641 5.027 -10.547 1 84 162 ILE A O 1
ATOM 1312 N N . ASP A 1 163 ? 20.266 3.299 -10.766 1 82.88 163 ASP A N 1
ATOM 1313 C CA . ASP A 1 163 ? 19.812 3.705 -12.094 1 82.88 163 ASP A CA 1
ATOM 1314 C C . ASP A 1 163 ? 19.047 5.023 -12.031 1 82.88 163 ASP A C 1
ATOM 1316 O O . ASP A 1 163 ? 19.188 5.871 -12.914 1 82.88 163 ASP A O 1
ATOM 1320 N N . GLN A 1 164 ? 18.297 5.191 -11 1 90.44 164 GLN A N 1
ATOM 1321 C CA . GLN A 1 164 ? 17.375 6.324 -10.953 1 90.44 164 GLN A CA 1
ATOM 1322 C C . GLN A 1 164 ? 18.016 7.516 -10.242 1 90.44 164 GLN A C 1
ATOM 1324 O O . GLN A 1 164 ? 17.812 8.664 -10.641 1 90.44 164 GLN A O 1
ATOM 1329 N N . PHE A 1 165 ? 18.719 7.215 -9.141 1 93.12 165 PHE A N 1
ATOM 1330 C CA . PHE A 1 165 ? 19.297 8.312 -8.383 1 93.12 165 PHE A CA 1
ATOM 1331 C C . PHE A 1 165 ? 20.562 8.836 -9.055 1 93.12 165 PHE A C 1
ATOM 1333 O O . PHE A 1 165 ? 20.828 10.039 -9.031 1 93.12 165 PHE A O 1
ATOM 1340 N N . GLY A 1 166 ? 21.297 7.996 -9.727 1 86.38 166 GLY A N 1
ATOM 1341 C CA . GLY A 1 166 ? 22.547 8.391 -10.375 1 86.38 166 GLY A CA 1
ATOM 1342 C C . GLY A 1 166 ?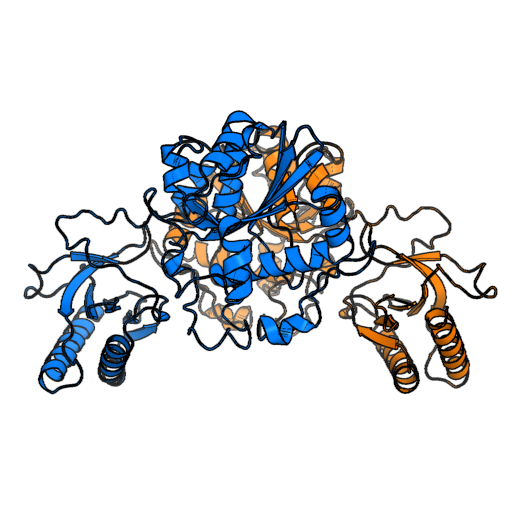 23.703 8.547 -9.406 1 86.38 166 GLY A C 1
ATOM 1343 O O . GLY A 1 166 ? 23.641 8.062 -8.273 1 86.38 166 GLY A O 1
ATOM 1344 N N . TYR A 1 167 ? 24.688 9.344 -10.164 1 80 167 TYR A N 1
ATOM 1345 C CA . TYR A 1 167 ? 25.938 9.531 -9.414 1 80 167 TYR A CA 1
ATOM 1346 C C . TYR A 1 167 ? 25.875 10.797 -8.562 1 80 167 TYR A C 1
ATOM 1348 O O . TYR A 1 167 ? 25.562 11.875 -9.07 1 80 167 TYR A O 1
ATOM 1356 N N . ASN A 1 168 ? 25.922 10.805 -7.371 1 86.06 168 ASN A N 1
ATOM 1357 C CA . ASN A 1 168 ? 26 11.875 -6.383 1 86.06 168 ASN A CA 1
ATOM 1358 C C . ASN A 1 168 ? 24.75 12.75 -6.391 1 86.06 168 ASN A C 1
ATOM 1360 O O . ASN A 1 168 ? 24.844 13.961 -6.578 1 86.06 168 ASN A O 1
ATOM 1364 N N . PRO A 1 169 ? 23.688 12.219 -6.281 1 93.88 169 PRO A N 1
ATOM 1365 C CA . PRO A 1 169 ? 22.438 12.984 -6.246 1 93.88 169 PRO A CA 1
ATOM 1366 C C . PRO A 1 169 ? 22.328 13.867 -5.008 1 93.88 169 PRO A C 1
ATOM 1368 O O . PRO A 1 169 ? 22.984 13.617 -3.998 1 93.88 169 PRO A O 1
ATOM 1371 N N . ASP A 1 170 ? 21.578 14.945 -5.184 1 95.88 170 ASP A N 1
ATOM 1372 C CA . ASP A 1 170 ? 21.078 15.68 -4.02 1 95.88 170 ASP A CA 1
ATOM 1373 C C . ASP A 1 170 ? 19.781 15.055 -3.488 1 95.88 170 ASP A C 1
ATOM 1375 O O . ASP A 1 170 ? 18.906 14.672 -4.27 1 95.88 170 ASP A O 1
ATOM 1379 N N . PHE A 1 171 ? 19.781 14.898 -2.191 1 97.88 171 PHE A N 1
ATOM 1380 C CA . PHE A 1 171 ? 18.594 14.297 -1.598 1 97.88 171 PHE A CA 1
ATOM 1381 C C . PHE A 1 171 ? 17.797 15.328 -0.825 1 97.88 171 PHE A C 1
ATOM 1383 O O . PHE A 1 171 ? 18.359 16.188 -0.134 1 97.88 171 PHE A O 1
ATOM 1390 N N . LEU A 1 172 ? 16.516 15.297 -0.986 1 98.56 172 LEU A N 1
ATOM 1391 C CA . LEU A 1 172 ? 15.586 16.109 -0.213 1 98.56 172 LEU A CA 1
ATOM 1392 C C . LEU A 1 172 ? 14.516 15.234 0.431 1 98.56 172 LEU A C 1
ATOM 1394 O O . LEU A 1 172 ? 14.211 14.148 -0.068 1 98.56 172 LEU A O 1
ATOM 1398 N N . PHE A 1 173 ? 13.984 15.664 1.517 1 98.56 173 PHE A N 1
ATOM 1399 C CA . PHE A 1 173 ? 13.047 14.922 2.352 1 98.56 173 PHE A CA 1
ATOM 1400 C C . PHE A 1 173 ? 11.797 15.75 2.627 1 98.56 173 PHE A C 1
ATOM 1402 O O . PHE A 1 173 ? 11.859 16.766 3.328 1 98.56 173 PHE A O 1
ATOM 1409 N N . VAL A 1 174 ? 10.688 15.32 2.117 1 98.88 174 VAL A N 1
ATOM 1410 C CA . VAL A 1 174 ? 9.516 16.188 2.105 1 98.88 174 VAL A CA 1
ATOM 1411 C C . VAL A 1 174 ? 8.328 15.469 2.721 1 98.88 174 VAL A C 1
ATOM 1413 O O . VAL A 1 174 ? 8.047 14.32 2.379 1 98.88 174 VAL A O 1
ATOM 1416 N N . ALA A 1 175 ? 7.66 16.109 3.625 1 98.69 175 ALA A N 1
ATOM 1417 C CA . ALA A 1 175 ? 6.387 15.641 4.16 1 98.69 175 ALA A CA 1
ATOM 1418 C C . ALA A 1 175 ? 5.219 16.156 3.322 1 98.69 175 ALA A C 1
ATOM 1420 O O . ALA A 1 175 ? 5.195 17.328 2.928 1 98.69 175 ALA A O 1
ATOM 1421 N N . LEU A 1 176 ? 4.344 15.305 2.957 1 98.25 176 LEU A N 1
ATOM 1422 C CA . LEU A 1 176 ? 3.066 15.656 2.35 1 98.25 176 LEU A CA 1
ATOM 1423 C C . LEU A 1 176 ? 1.919 15.43 3.328 1 98.25 176 LEU A C 1
ATOM 1425 O O . LEU A 1 176 ? 1.596 14.289 3.656 1 98.25 176 LEU A O 1
ATOM 1429 N N . THR A 1 177 ? 1.308 16.547 3.752 1 94.62 177 THR A N 1
ATOM 1430 C CA . THR A 1 177 ? 0.43 16.438 4.91 1 94.62 177 THR A CA 1
ATOM 1431 C C . THR A 1 177 ? -0.811 17.312 4.734 1 94.62 177 THR A C 1
ATOM 1433 O O . THR A 1 177 ? -0.99 17.938 3.693 1 94.62 177 THR A O 1
ATOM 1436 N N . ASN A 1 178 ? -1.64 17.219 5.754 1 89.69 178 ASN A N 1
ATOM 1437 C CA . ASN A 1 178 ? -2.875 18 5.75 1 89.69 178 ASN A CA 1
ATOM 1438 C C . ASN A 1 178 ? -2.736 19.281 6.57 1 89.69 178 ASN A C 1
ATOM 1440 O O . ASN A 1 178 ? -3.662 19.656 7.285 1 89.69 178 ASN A O 1
ATOM 1444 N N . ASP A 1 179 ? -1.623 19.922 6.52 1 88.44 179 ASP A N 1
ATOM 1445 C CA . ASP A 1 179 ? -1.383 21.203 7.184 1 88.44 179 ASP A CA 1
ATOM 1446 C C . ASP A 1 179 ? -1.995 22.359 6.391 1 88.44 179 ASP A C 1
ATOM 1448 O O . ASP A 1 179 ? -2.199 22.25 5.18 1 88.44 179 ASP A O 1
ATOM 1452 N N . PRO A 1 180 ? -2.299 23.453 7.156 1 89.19 180 PRO A N 1
ATOM 1453 C CA . PRO A 1 180 ? -2.717 24.641 6.418 1 89.19 180 PRO A CA 1
ATOM 1454 C C . PRO A 1 180 ? -1.619 25.188 5.508 1 89.19 180 PRO A C 1
ATOM 1456 O O . PRO A 1 180 ? -0.433 24.969 5.766 1 89.19 180 PRO A O 1
ATOM 1459 N N . ALA A 1 181 ? -2.08 25.891 4.512 1 88.56 181 ALA A N 1
ATOM 1460 C CA . ALA A 1 181 ? -1.148 26.391 3.502 1 88.56 181 ALA A CA 1
ATOM 1461 C C . ALA A 1 181 ? -0.141 27.359 4.113 1 88.56 181 ALA A C 1
ATOM 1463 O O . ALA A 1 181 ? 0.97 27.516 3.602 1 88.56 181 ALA A O 1
ATOM 1464 N N . GLU A 1 182 ? -0.469 27.984 5.18 1 89.12 182 GLU A N 1
ATOM 1465 C CA . GLU A 1 182 ? 0.373 29 5.801 1 89.12 182 GLU A CA 1
ATOM 1466 C C . GLU A 1 182 ? 1.377 28.375 6.762 1 89.12 182 GLU A C 1
ATOM 1468 O O . GLU A 1 182 ? 2.217 29.078 7.332 1 89.12 182 GLU A O 1
ATOM 1473 N N . ILE A 1 183 ? 1.392 27.141 6.812 1 89.75 183 ILE A N 1
ATOM 1474 C CA . ILE A 1 183 ? 2.242 26.438 7.77 1 89.75 183 ILE A CA 1
ATOM 1475 C C . ILE A 1 183 ? 3.707 26.781 7.504 1 89.75 183 ILE A C 1
ATOM 1477 O O . ILE A 1 183 ? 4.117 26.938 6.352 1 89.75 183 ILE A O 1
ATOM 1481 N N . GLN A 1 184 ? 4.449 26.953 8.586 1 91.5 184 GLN A N 1
ATOM 1482 C CA . GLN A 1 184 ? 5.906 26.938 8.539 1 91.5 184 GLN A CA 1
ATOM 1483 C C . GLN A 1 184 ? 6.465 25.578 8.93 1 91.5 184 GLN A C 1
ATOM 1485 O O . GLN A 1 184 ? 6.309 25.141 10.078 1 91.5 184 GLN A O 1
ATOM 1490 N N . PRO A 1 185 ? 7.094 24.938 8 1 94.12 185 PRO A N 1
ATOM 1491 C CA . PRO A 1 185 ? 7.508 23.562 8.281 1 94.12 185 PRO A CA 1
ATOM 1492 C C . PRO A 1 185 ? 8.539 23.469 9.406 1 94.12 185 PRO A C 1
ATOM 1494 O O . PRO A 1 185 ? 9.398 24.344 9.531 1 94.12 185 PRO A O 1
ATOM 1497 N N . PHE A 1 186 ? 8.469 22.516 10.25 1 93.12 186 PHE A N 1
ATOM 1498 C CA . PHE A 1 186 ? 9.453 22.078 11.242 1 93.12 186 PHE A CA 1
ATOM 1499 C C . PHE A 1 186 ? 9.758 23.219 12.219 1 93.12 186 PHE A C 1
ATOM 1501 O O . PHE A 1 186 ? 10.922 23.5 12.492 1 93.12 186 PHE A O 1
ATOM 1508 N N . LYS A 1 187 ? 8.82 23.844 12.609 1 87.56 187 LYS A N 1
ATOM 1509 C CA . LYS A 1 187 ? 8.992 24.906 13.594 1 87.56 187 LYS A CA 1
ATOM 1510 C C . LYS A 1 187 ? 9.102 24.344 15.008 1 87.56 187 LYS A C 1
ATOM 1512 O O . LYS A 1 187 ? 9.773 24.938 15.859 1 87.56 187 LYS A O 1
ATOM 1517 N N . ASN A 1 188 ? 8.406 23.297 15.219 1 84.75 188 ASN A N 1
ATOM 1518 C CA . ASN A 1 188 ? 8.406 22.672 16.531 1 84.75 188 ASN A CA 1
ATOM 1519 C C . ASN A 1 188 ? 9.508 21.625 16.656 1 84.75 188 ASN A C 1
ATOM 1521 O O . ASN A 1 188 ? 9.383 20.531 16.125 1 84.75 188 ASN A O 1
ATOM 1525 N N . ALA A 1 189 ? 10.469 21.938 17.406 1 82.06 189 ALA A N 1
ATOM 1526 C CA . ALA A 1 189 ? 11.664 21.109 17.531 1 82.06 189 ALA A CA 1
ATOM 1527 C C . ALA A 1 189 ? 11.32 19.734 18.125 1 82.06 189 ALA A C 1
ATOM 1529 O O . ALA A 1 189 ? 12.07 18.781 17.938 1 82.06 189 ALA A O 1
ATOM 1530 N N . ASN A 1 190 ? 10.203 19.625 18.781 1 79.56 190 ASN A N 1
ATOM 1531 C CA . ASN A 1 190 ? 9.789 18.359 19.375 1 79.56 190 ASN A CA 1
ATOM 1532 C C . ASN A 1 190 ? 9.477 17.312 18.312 1 79.56 190 ASN A C 1
ATOM 1534 O O . ASN A 1 190 ? 9.438 16.109 18.594 1 79.56 190 ASN A O 1
ATOM 1538 N N . PHE A 1 191 ? 9.328 17.812 17.062 1 88.75 191 PHE A N 1
ATOM 1539 C CA . PHE A 1 191 ? 8.875 16.875 16.031 1 88.75 191 PHE A CA 1
ATOM 1540 C C . PHE A 1 191 ? 9.859 16.844 14.859 1 88.75 191 PHE A C 1
ATOM 1542 O O . PHE A 1 191 ? 9.508 16.406 13.758 1 88.75 191 PHE A O 1
ATOM 1549 N N . PHE A 1 192 ? 11.078 17.25 15.141 1 90 192 PHE A N 1
ATOM 1550 C CA . PHE A 1 192 ? 12.117 17.156 14.117 1 90 192 PHE A CA 1
ATOM 1551 C C . PHE A 1 192 ? 12.375 15.703 13.75 1 90 192 PHE A C 1
ATOM 1553 O O . PHE A 1 192 ? 12.211 14.805 14.586 1 90 192 PHE A O 1
ATOM 1560 N N . PRO A 1 193 ? 12.711 15.469 12.461 1 91.69 193 PRO A N 1
ATOM 1561 C CA . PRO A 1 193 ? 13.32 14.156 12.211 1 91.69 193 PRO A CA 1
ATOM 1562 C C . PRO A 1 193 ? 14.531 13.891 13.102 1 91.69 193 PRO A C 1
ATOM 1564 O O . PRO A 1 193 ? 15.391 14.75 13.25 1 91.69 193 PRO A O 1
ATOM 1567 N N . PRO A 1 194 ? 14.516 12.773 13.727 1 86.31 194 PRO A N 1
ATOM 1568 C CA . PRO A 1 194 ? 15.602 12.492 14.672 1 86.31 194 PRO A CA 1
ATOM 1569 C C . PRO A 1 194 ? 16.906 12.102 13.977 1 86.31 194 PRO A C 1
ATOM 1571 O O . PRO A 1 194 ? 17.281 10.93 14 1 86.31 194 PRO A O 1
ATOM 1574 N N . ILE A 1 195 ? 17.594 13.062 13.484 1 86.94 195 ILE A N 1
ATOM 1575 C CA . ILE A 1 195 ? 18.844 12.797 12.773 1 86.94 195 ILE A CA 1
ATOM 1576 C C . ILE A 1 195 ? 20.016 13.414 13.539 1 86.94 195 ILE A C 1
ATOM 1578 O O . ILE A 1 195 ? 21.094 13.602 12.977 1 86.94 195 ILE A O 1
ATOM 1582 N N . GLY A 1 196 ? 19.766 13.766 14.781 1 77.88 196 GLY A N 1
ATOM 1583 C CA . GLY A 1 196 ? 20.781 14.375 15.617 1 77.88 196 GLY A CA 1
ATOM 1584 C C . GLY A 1 196 ? 20.906 15.867 15.414 1 77.88 196 GLY A C 1
ATOM 1585 O O . GLY A 1 196 ? 20.531 16.391 14.359 1 77.88 196 GLY A O 1
ATOM 1586 N N . VAL A 1 197 ? 21.469 16.594 16.375 1 77.81 197 VAL A N 1
ATOM 1587 C CA . VAL A 1 197 ? 21.578 18.047 16.359 1 77.81 197 VAL A CA 1
ATOM 1588 C C . VAL A 1 197 ? 22.5 18.484 15.219 1 77.81 197 VAL A C 1
ATOM 1590 O O . VAL A 1 197 ? 22.172 19.391 14.453 1 77.81 197 VAL A O 1
ATOM 1593 N N . SER A 1 198 ? 23.562 17.828 15.148 1 78.12 198 SER A N 1
ATOM 1594 C CA . SER A 1 198 ? 24.531 18.172 14.109 1 78.12 198 SER A CA 1
ATOM 1595 C C . SER A 1 198 ? 23.969 17.891 12.719 1 78.12 198 SER A C 1
ATOM 1597 O O . SER A 1 198 ? 24.172 18.672 11.789 1 78.12 198 SER A O 1
ATOM 1599 N N . GLY A 1 199 ? 23.297 16.781 12.594 1 83.12 199 GLY A N 1
ATOM 1600 C CA . GLY A 1 199 ? 22.672 16.453 11.328 1 83.12 199 GLY A CA 1
ATOM 1601 C C . GLY A 1 199 ? 21.625 17.469 10.906 1 83.12 199 GLY A C 1
ATOM 1602 O O . GLY A 1 199 ? 21.594 17.875 9.742 1 83.12 199 GLY A O 1
ATOM 1603 N N . TRP A 1 200 ? 20.859 17.875 11.867 1 86.88 200 TRP A N 1
ATOM 1604 C CA . TRP A 1 200 ? 19.812 18.859 11.578 1 86.88 200 TRP A CA 1
ATOM 1605 C C . TRP A 1 200 ? 20.406 20.203 11.172 1 86.88 200 TRP A C 1
ATOM 1607 O O . TRP A 1 200 ? 19.969 20.812 10.203 1 86.88 200 TRP A O 1
ATOM 1617 N N . ARG A 1 201 ? 21.422 20.625 11.812 1 84.12 201 ARG A N 1
ATOM 1618 C CA . ARG A 1 201 ? 22.062 21.891 11.484 1 84.12 201 ARG A CA 1
ATOM 1619 C C . ARG A 1 201 ? 22.641 21.859 10.07 1 84.12 201 ARG A C 1
ATOM 1621 O O . ARG A 1 201 ? 22.562 22.844 9.336 1 84.12 201 ARG A O 1
ATOM 1628 N N . ALA A 1 202 ? 23.109 20.75 9.695 1 87.88 202 ALA A N 1
ATOM 1629 C CA . ALA A 1 202 ? 23.797 20.625 8.422 1 87.88 202 ALA A CA 1
ATOM 1630 C C . ALA A 1 202 ? 22.812 20.453 7.273 1 87.88 202 ALA A C 1
ATOM 1632 O O . ALA A 1 202 ? 23.078 20.875 6.145 1 87.88 202 ALA A O 1
ATOM 1633 N N . ALA A 1 203 ? 21.656 19.828 7.609 1 93.56 203 ALA A N 1
ATOM 1634 C CA . ALA A 1 203 ? 20.844 19.359 6.488 1 93.56 203 ALA A CA 1
ATOM 1635 C C . ALA A 1 203 ? 19.422 19.891 6.562 1 93.56 203 ALA A C 1
ATOM 1637 O O . ALA A 1 203 ? 18.562 19.531 5.758 1 93.56 203 ALA A O 1
ATOM 1638 N N . LYS A 1 204 ? 19.078 20.75 7.434 1 93.06 204 LYS A N 1
ATOM 1639 C CA . LYS A 1 204 ? 17.703 21.188 7.664 1 93.06 204 LYS A CA 1
ATOM 1640 C C . LYS A 1 204 ? 17.094 21.781 6.395 1 93.06 204 LYS A C 1
ATOM 1642 O O . LYS A 1 204 ? 15.883 21.672 6.168 1 93.06 204 LYS A O 1
ATOM 1647 N N . GLN A 1 205 ? 17.891 22.359 5.559 1 95.69 205 GLN A N 1
ATOM 1648 C CA . GLN A 1 205 ? 17.391 23 4.34 1 95.69 205 GLN A CA 1
ATOM 1649 C C . GLN A 1 205 ? 16.922 21.953 3.332 1 95.69 205 GLN A C 1
ATOM 1651 O O . GLN A 1 205 ? 16.25 22.281 2.357 1 95.69 205 GLN A O 1
ATOM 1656 N N . SER A 1 206 ? 17.312 20.703 3.562 1 97.5 206 SER A N 1
ATOM 1657 C CA . SER A 1 206 ? 16.875 19.625 2.672 1 97.5 206 SER A CA 1
ATOM 1658 C C . SER A 1 206 ? 15.523 19.062 3.09 1 97.5 206 SER A C 1
ATOM 1660 O O . SER A 1 206 ? 14.969 18.188 2.418 1 97.5 206 SER A O 1
ATOM 1662 N N . PHE A 1 207 ? 14.992 19.547 4.195 1 98.38 207 PHE A N 1
ATOM 1663 C CA . PHE A 1 207 ? 13.703 19.094 4.68 1 98.38 207 PHE A CA 1
ATOM 1664 C C . PHE A 1 207 ? 12.602 20.078 4.328 1 98.38 207 PHE A C 1
ATOM 1666 O O . PHE A 1 207 ? 12.766 21.297 4.527 1 98.38 207 PHE A O 1
ATOM 1673 N N . GLY A 1 208 ? 11.539 19.609 3.756 1 98.5 208 GLY A N 1
ATOM 1674 C CA . GLY A 1 208 ? 10.43 20.469 3.361 1 98.5 208 GLY A CA 1
ATOM 1675 C C . GLY A 1 208 ? 9.07 19.844 3.623 1 98.5 208 GLY A C 1
ATOM 1676 O O . GLY A 1 208 ? 8.984 18.719 4.125 1 98.5 208 GLY A O 1
ATOM 1677 N N . LEU A 1 209 ? 8.125 20.641 3.406 1 98.56 209 LEU A N 1
ATOM 1678 C CA . LEU A 1 209 ? 6.734 20.234 3.594 1 98.56 209 LEU A CA 1
ATOM 1679 C C . LEU A 1 209 ? 5.848 20.812 2.496 1 98.56 209 LEU A C 1
ATOM 1681 O O . LEU A 1 209 ? 6.023 21.969 2.088 1 98.56 209 LEU A O 1
ATOM 1685 N N . ILE A 1 210 ? 5.031 20.016 1.989 1 98.38 210 ILE A N 1
ATOM 1686 C CA . ILE A 1 210 ? 3.949 20.438 1.104 1 98.38 210 ILE A CA 1
ATOM 1687 C C . ILE A 1 210 ? 2.619 19.891 1.623 1 98.38 210 ILE A C 1
ATOM 1689 O O . ILE A 1 210 ? 2.568 18.812 2.211 1 98.38 210 ILE A O 1
ATOM 1693 N N . SER A 1 211 ? 1.576 20.656 1.53 1 95.56 211 SER A N 1
ATOM 1694 C CA . SER A 1 211 ? 0.295 20.219 2.078 1 95.56 211 SER A CA 1
ATOM 1695 C C . SER A 1 211 ? -0.749 20.062 0.978 1 95.56 211 SER A C 1
ATOM 1697 O O . SER A 1 211 ? -0.599 20.609 -0.115 1 95.56 211 SER A O 1
ATOM 1699 N N . PHE A 1 212 ? -1.788 19.312 1.289 1 93.31 212 PHE A N 1
ATOM 1700 C CA . PHE A 1 212 ? -2.891 19.125 0.352 1 93.31 212 PHE A CA 1
ATOM 1701 C C . PHE A 1 212 ? -3.541 20.469 0.016 1 93.31 212 PHE A C 1
ATOM 1703 O O . PHE A 1 212 ? -3.896 20.719 -1.138 1 93.31 212 PHE A O 1
ATOM 1710 N N . GLU A 1 213 ? -3.613 21.328 0.976 1 91.5 213 GLU A N 1
ATOM 1711 C CA . GLU A 1 213 ? -4.195 22.641 0.754 1 91.5 213 GLU A CA 1
ATOM 1712 C C . GLU A 1 213 ? -3.352 23.469 -0.218 1 91.5 213 GLU A C 1
ATOM 1714 O O . GLU A 1 213 ? -3.889 24.156 -1.083 1 91.5 213 GLU A O 1
ATOM 1719 N N . MET A 1 214 ? -2.082 23.406 -0.046 1 96.25 214 MET A N 1
ATOM 1720 C CA . MET A 1 214 ? -1.189 24.109 -0.963 1 96.25 214 MET A CA 1
ATOM 1721 C C . MET A 1 214 ? -1.394 23.625 -2.396 1 96.25 214 MET A C 1
ATOM 1723 O O . MET A 1 214 ? -1.421 24.438 -3.328 1 96.25 214 MET A O 1
ATOM 1727 N N . LEU A 1 215 ? -1.565 22.297 -2.541 1 97.25 215 LEU A N 1
ATOM 1728 C CA . LEU A 1 215 ? -1.761 21.719 -3.863 1 97.25 215 LEU A CA 1
ATOM 1729 C C . LEU A 1 215 ? -3.035 22.25 -4.508 1 97.25 215 LEU A C 1
ATOM 1731 O O . LEU A 1 215 ? -3.047 22.578 -5.699 1 97.25 215 LEU A O 1
ATOM 1735 N N . GLU A 1 216 ? -4.043 22.359 -3.75 1 93 216 GLU A N 1
ATOM 1736 C CA . GLU A 1 216 ? -5.32 22.859 -4.254 1 93 216 GLU A CA 1
ATOM 1737 C C . GLU A 1 216 ? -5.246 24.344 -4.566 1 93 216 GLU A C 1
ATOM 1739 O O . GLU A 1 216 ? -5.715 24.797 -5.617 1 93 216 GLU A O 1
ATOM 1744 N N . LYS A 1 217 ? -4.637 25.062 -3.74 1 94.62 217 LYS A N 1
ATOM 1745 C CA . LYS A 1 217 ? -4.523 26.516 -3.916 1 94.62 217 LYS A CA 1
ATOM 1746 C C . LYS A 1 217 ? -3.717 26.859 -5.164 1 94.62 217 LYS A C 1
ATOM 1748 O O . LYS A 1 217 ? -4.027 27.812 -5.871 1 94.62 217 LYS A O 1
ATOM 1753 N N . GLN A 1 218 ? -2.719 26.047 -5.379 1 95.75 218 GLN A N 1
ATOM 1754 C CA . GLN A 1 218 ? -1.873 26.266 -6.547 1 95.75 218 GLN A CA 1
ATOM 1755 C C . GLN A 1 218 ? -2.461 25.609 -7.789 1 95.75 218 GLN A C 1
ATOM 1757 O O . GLN A 1 218 ? -1.834 25.594 -8.852 1 95.75 218 GLN A O 1
ATOM 1762 N N . LYS A 1 219 ? -3.596 24.984 -7.672 1 94.75 219 LYS A N 1
ATOM 1763 C CA . LYS A 1 219 ? -4.332 24.344 -8.758 1 94.75 219 LYS A CA 1
ATOM 1764 C C . LYS A 1 219 ? -3.51 23.219 -9.391 1 94.75 219 LYS A C 1
ATOM 1766 O O . LYS A 1 219 ? -3.557 23.016 -10.609 1 94.75 219 LYS A O 1
ATOM 1771 N N . LEU A 1 220 ? -2.721 22.625 -8.578 1 95.88 220 LEU A N 1
ATOM 1772 C CA . LEU A 1 220 ? -1.963 21.469 -9.039 1 95.88 220 LEU A CA 1
ATOM 1773 C C . LEU A 1 220 ? -2.857 20.234 -9.133 1 95.88 220 LEU A C 1
ATOM 1775 O O . LEU A 1 220 ? -2.582 19.328 -9.914 1 95.88 220 LEU A O 1
ATOM 1779 N N . VAL A 1 221 ? -3.84 20.203 -8.258 1 94.31 221 VAL A N 1
ATOM 1780 C CA . VAL A 1 221 ? -4.906 19.203 -8.281 1 94.31 221 VAL A CA 1
ATOM 1781 C C . VAL A 1 221 ? -6.266 19.906 -8.219 1 94.31 221 VAL A C 1
ATOM 1783 O O . VAL A 1 221 ? -6.363 21.047 -7.766 1 94.31 221 VAL A O 1
ATOM 1786 N N . ASN A 1 222 ? -7.191 19.281 -8.797 1 91.69 222 ASN A N 1
ATOM 1787 C CA . ASN A 1 222 ? -8.562 19.766 -8.758 1 91.69 222 ASN A CA 1
ATOM 1788 C C . ASN A 1 222 ? -9.406 18.984 -7.758 1 91.69 222 ASN A C 1
ATOM 1790 O O . ASN A 1 222 ? -9.578 17.766 -7.895 1 91.69 222 ASN A O 1
ATOM 1794 N N . PRO A 1 223 ? -9.883 19.641 -6.758 1 86.81 223 PRO A N 1
ATOM 1795 C CA . PRO A 1 223 ? -10.648 18.938 -5.723 1 86.81 223 PRO A CA 1
ATOM 1796 C C . PRO A 1 223 ? -11.992 18.422 -6.23 1 86.81 223 PRO A C 1
ATOM 1798 O O . PRO A 1 223 ? -12.656 17.656 -5.543 1 86.81 223 PRO A O 1
ATOM 1801 N N . GLN A 1 224 ? -12.367 18.75 -7.441 1 86.38 224 GLN A N 1
ATOM 1802 C CA . GLN A 1 224 ? -13.688 18.375 -7.934 1 86.38 224 GLN A CA 1
ATOM 1803 C C . GLN A 1 224 ? -13.586 17.406 -9.109 1 86.38 224 GLN A C 1
ATOM 1805 O O . GLN A 1 224 ? -14.562 16.75 -9.461 1 86.38 224 GLN A O 1
ATOM 1810 N N . LYS A 1 225 ? -12.445 17.406 -9.633 1 89.81 225 LYS A N 1
ATOM 1811 C CA . LYS A 1 225 ? -12.289 16.547 -10.812 1 89.81 225 LYS A CA 1
ATOM 1812 C C . LYS A 1 225 ? -10.969 15.789 -10.773 1 89.81 225 LYS A C 1
ATOM 1814 O O . LYS A 1 225 ? -10 16.25 -10.156 1 89.81 225 LYS A O 1
ATOM 1819 N N . GLY A 1 226 ? -10.969 14.648 -11.438 1 91.12 226 GLY A N 1
ATOM 1820 C CA . GLY A 1 226 ? -9.75 13.875 -11.539 1 91.12 226 GLY A CA 1
ATOM 1821 C C . GLY A 1 226 ? -9.625 12.797 -10.477 1 91.12 226 GLY A C 1
ATOM 1822 O O . GLY A 1 226 ? -10.57 12.555 -9.727 1 91.12 226 GLY A O 1
ATOM 1823 N N . TYR A 1 227 ? -8.523 12.125 -10.461 1 93.25 227 TYR A N 1
ATOM 1824 C CA . TYR A 1 227 ? -8.266 11.055 -9.508 1 93.25 227 TYR A CA 1
ATOM 1825 C C . TYR A 1 227 ? -8.234 11.586 -8.078 1 93.25 227 TYR A C 1
ATOM 1827 O O . TYR A 1 227 ? -8.758 10.945 -7.16 1 93.25 227 TYR A O 1
ATOM 1835 N N . TYR A 1 228 ? -7.668 12.781 -7.918 1 93.19 228 TYR A N 1
ATOM 1836 C CA . TYR A 1 228 ? -7.516 13.375 -6.59 1 93.19 228 TYR A CA 1
ATOM 1837 C C . TYR A 1 228 ? -8.875 13.633 -5.953 1 93.19 228 TYR A C 1
ATOM 1839 O O . TYR A 1 228 ? -9.078 13.328 -4.773 1 93.19 228 TYR A O 1
ATOM 1847 N N . ALA A 1 229 ? -9.742 14.133 -6.699 1 88.56 229 ALA A N 1
ATOM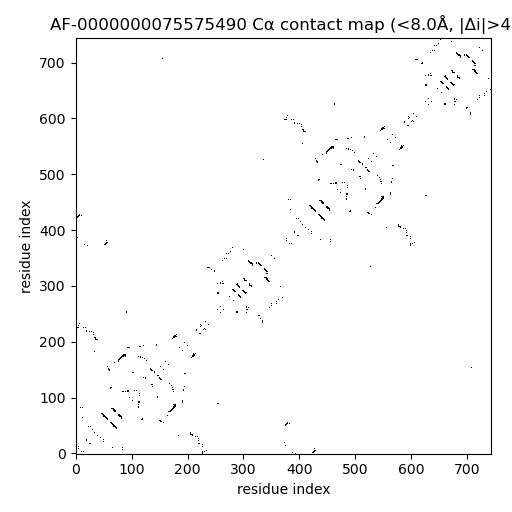 1848 C CA . ALA A 1 229 ? -11.078 14.43 -6.191 1 88.56 229 ALA A CA 1
ATOM 1849 C C . ALA A 1 229 ? -11.758 13.172 -5.668 1 88.56 229 ALA A C 1
ATOM 1851 O O . ALA A 1 229 ? -12.367 13.188 -4.598 1 88.56 229 ALA A O 1
ATOM 1852 N N . LEU A 1 230 ? -11.602 12.086 -6.395 1 84.5 230 LEU A N 1
ATOM 1853 C CA . LEU A 1 230 ? -12.219 10.828 -6.008 1 84.5 230 LEU A CA 1
ATOM 1854 C C . LEU A 1 230 ? -11.578 10.266 -4.742 1 84.5 230 LEU A C 1
ATOM 1856 O O . LEU A 1 230 ? -12.273 9.789 -3.846 1 84.5 230 LEU A O 1
ATOM 1860 N N . ALA A 1 231 ? -10.289 10.328 -4.711 1 86.5 231 ALA A N 1
ATOM 1861 C CA . ALA A 1 231 ? -9.555 9.797 -3.562 1 86.5 231 ALA A CA 1
ATOM 1862 C C . ALA A 1 231 ? -9.82 10.633 -2.311 1 86.5 231 ALA A C 1
ATOM 1864 O O . ALA A 1 231 ? -10.023 10.086 -1.224 1 86.5 231 ALA A O 1
ATOM 1865 N N . LYS A 1 232 ? -9.766 11.898 -2.529 1 81.81 232 LYS A N 1
ATOM 1866 C CA . LYS A 1 232 ? -9.961 12.828 -1.42 1 81.81 232 LYS A CA 1
ATOM 1867 C C . LYS A 1 232 ? -11.32 12.617 -0.756 1 81.81 232 LYS A C 1
ATOM 1869 O O . LYS A 1 232 ? -11.422 12.609 0.473 1 81.81 232 LYS A O 1
ATOM 1874 N N . ASN A 1 233 ? -12.297 12.43 -1.533 1 71.31 233 ASN A N 1
ATOM 1875 C CA . ASN A 1 233 ? -13.664 12.289 -1.037 1 71.31 233 ASN A CA 1
ATOM 1876 C C . ASN A 1 233 ? -13.82 11.039 -0.179 1 71.31 233 ASN A C 1
ATOM 1878 O O . ASN A 1 233 ? -14.648 11.008 0.736 1 71.31 233 ASN A O 1
ATOM 1882 N N . ASN A 1 234 ? -13.039 10.078 -0.448 1 64.38 234 ASN A N 1
ATOM 1883 C CA . ASN A 1 234 ? -13.164 8.82 0.283 1 64.38 234 ASN A CA 1
ATOM 1884 C C . ASN A 1 234 ? -12.297 8.812 1.534 1 64.38 234 ASN A C 1
ATOM 1886 O O . ASN A 1 234 ? -12.508 8.008 2.439 1 64.38 234 ASN A O 1
ATOM 1890 N N . ILE A 1 235 ? -11.273 9.539 1.476 1 60.03 235 ILE A N 1
ATOM 1891 C CA . ILE A 1 235 ? -10.297 9.367 2.551 1 60.03 235 ILE A CA 1
ATOM 1892 C C . ILE A 1 235 ? -10.195 10.656 3.363 1 60.03 235 ILE A C 1
ATOM 1894 O O . ILE A 1 235 ? -10.086 10.617 4.59 1 60.03 235 ILE A O 1
ATOM 1898 N N . LEU A 1 236 ? -9.805 11.734 2.447 1 47.16 236 LEU A N 1
ATOM 1899 C CA . LEU A 1 236 ? -9.484 12.969 3.15 1 47.16 236 LEU A CA 1
ATOM 1900 C C . LEU A 1 236 ? -10.711 13.531 3.848 1 47.16 236 LEU A C 1
ATOM 1902 O O . LEU A 1 236 ? -11.57 14.141 3.205 1 47.16 236 LEU A O 1
ATOM 1906 N N . HIS A 1 237 ? -11.586 12.586 4.156 1 37 237 HIS A N 1
ATOM 1907 C CA . HIS A 1 237 ? -12.516 13.359 4.977 1 37 237 HIS A CA 1
ATOM 1908 C C . HIS A 1 237 ? -11.805 14.523 5.66 1 37 237 HIS A C 1
ATOM 1910 O O . HIS A 1 237 ? -10.914 14.312 6.484 1 37 237 HIS A O 1
ATOM 1916 N N . LEU A 1 238 ? -11.453 15.438 4.637 1 34.16 238 LEU A N 1
ATOM 1917 C CA . LEU A 1 238 ? -10.984 16.688 5.219 1 34.16 238 LEU A CA 1
ATOM 1918 C C . LEU A 1 238 ? -11.398 16.797 6.684 1 34.16 238 LEU A C 1
ATOM 1920 O O . LEU A 1 238 ? -12.383 16.188 7.102 1 34.16 238 LEU A O 1
ATOM 1924 N N . PRO A 1 239 ? -10.453 17.047 7.367 1 29.31 239 PRO A N 1
ATOM 1925 C CA . PRO A 1 239 ? -11.047 17.375 8.664 1 29.31 239 PRO A CA 1
ATOM 1926 C C . PRO A 1 239 ? -12.508 17.812 8.547 1 29.31 239 PRO A C 1
ATOM 1928 O O . PRO A 1 239 ? -12.898 18.422 7.547 1 29.31 239 PRO A O 1
ATOM 1931 N N . ALA A 1 240 ? -13.391 16.906 8.766 1 27.86 240 ALA A N 1
ATOM 1932 C CA . ALA A 1 240 ? -14.688 17.562 8.859 1 27.86 240 ALA A CA 1
ATOM 1933 C C . ALA A 1 240 ? -14.539 19.078 8.773 1 27.86 240 ALA A C 1
ATOM 1935 O O . ALA A 1 240 ? -13.547 19.641 9.258 1 27.86 240 ALA A O 1
ATOM 1936 N N . GLU A 1 241 ? -14.805 19.641 7.465 1 26.28 241 GLU A N 1
ATOM 1937 C CA . GLU A 1 241 ? -14.977 21.062 7.793 1 26.28 241 GLU A CA 1
ATOM 1938 C C . GLU A 1 241 ? -15.227 21.25 9.289 1 26.28 241 GLU A C 1
ATOM 1940 O O . GLU A 1 241 ? -16.016 20.531 9.891 1 26.28 241 GLU A O 1
ATOM 1945 N N . ALA A 1 242 ? -14.18 21.531 9.938 1 26.56 242 ALA A N 1
ATOM 1946 C CA . ALA A 1 242 ? -14.617 22.047 11.227 1 26.56 242 ALA A CA 1
ATOM 1947 C C . ALA A 1 242 ? -16.062 22.531 11.164 1 26.56 242 ALA A C 1
ATOM 1949 O O . ALA A 1 242 ? -16.406 23.375 10.344 1 26.56 242 ALA A O 1
ATOM 1950 N N . GLY A 1 243 ? -16.906 21.578 10.805 1 26.97 243 GLY A N 1
ATOM 1951 C CA . GLY A 1 243 ? -18.172 22.25 11.062 1 26.97 243 GLY A CA 1
ATOM 1952 C C . GLY A 1 243 ? -18.016 23.547 11.82 1 26.97 243 GLY A C 1
ATOM 1953 O O . GLY A 1 243 ? -17.5 23.562 12.938 1 26.97 243 GLY A O 1
ATOM 1954 N N . ALA A 1 244 ? -17.781 24.625 11.117 1 27.45 244 ALA A N 1
ATOM 1955 C CA . ALA A 1 244 ? -18.203 25.938 11.578 1 27.45 244 ALA A CA 1
ATOM 1956 C C . ALA A 1 244 ? -19.562 25.891 12.242 1 27.45 244 ALA A C 1
ATOM 1958 O O . ALA A 1 244 ? -20.578 26.281 11.641 1 27.45 244 ALA A O 1
ATOM 1959 N N . SER A 1 245 ? -20.234 24.797 12.484 1 29.42 245 SER A N 1
ATOM 1960 C CA . SER A 1 245 ? -21.344 25.375 13.227 1 29.42 245 SER A CA 1
ATOM 1961 C C . SER A 1 245 ? -20.875 26.484 14.156 1 29.42 245 SER A C 1
ATOM 1963 O O . SER A 1 245 ? -19.703 26.562 14.5 1 29.42 245 SER A O 1
ATOM 1965 N N . ASN A 1 246 ? -21.672 27.375 14.508 1 33.22 246 ASN A N 1
ATOM 1966 C CA . ASN A 1 246 ? -21.625 28.297 15.633 1 33.22 246 ASN A CA 1
ATOM 1967 C C . ASN A 1 246 ? -20.828 27.734 16.797 1 33.22 246 ASN A C 1
ATOM 1969 O O . ASN A 1 246 ? -20.891 28.266 17.906 1 33.22 246 ASN A O 1
ATOM 1973 N N . ASN A 1 247 ? -20.516 26.328 16.812 1 33.66 247 ASN A N 1
ATOM 1974 C CA . ASN A 1 247 ? -19.875 25.641 17.922 1 33.66 247 ASN A CA 1
ATOM 1975 C C . ASN A 1 247 ? -18.375 25.922 17.984 1 33.66 247 ASN A C 1
ATOM 1977 O O . ASN A 1 247 ? -17.797 26.344 16.984 1 33.66 247 ASN A O 1
ATOM 1981 N N . ASP A 1 248 ? -17.625 25.719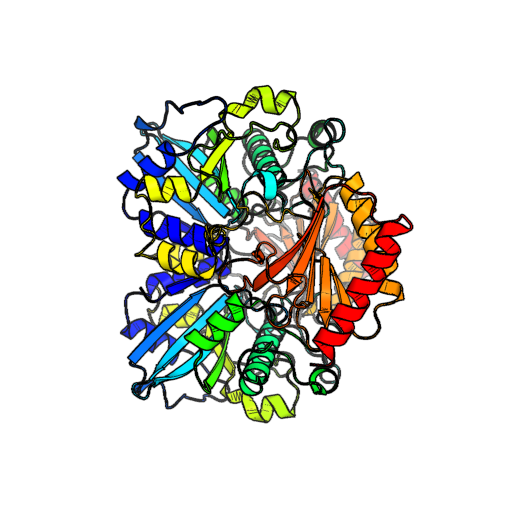 19.281 1 36.81 248 ASP A N 1
ATOM 1982 C CA . ASP A 1 248 ? -16.281 26.188 19.641 1 36.81 248 ASP A CA 1
ATOM 1983 C C . ASP A 1 248 ? -15.219 25.516 18.781 1 36.81 248 ASP A C 1
ATOM 1985 O O . ASP A 1 248 ? -14.844 24.375 19.016 1 36.81 248 ASP A O 1
ATOM 1989 N N . PRO A 1 249 ? -15.102 25.844 17.516 1 46 249 PRO A N 1
ATOM 1990 C CA . PRO A 1 249 ? -14.031 25.453 16.594 1 46 249 PRO A CA 1
ATOM 1991 C C . PRO A 1 249 ? -12.719 25.172 17.312 1 46 249 PRO A C 1
ATOM 1993 O O . PRO A 1 249 ? -11.773 24.656 16.703 1 46 249 PRO A O 1
ATOM 1996 N N . THR A 1 250 ? -12.609 25.547 18.453 1 48.44 250 THR A N 1
ATOM 1997 C CA . THR A 1 250 ? -11.375 25.516 19.219 1 48.44 250 THR A CA 1
ATOM 1998 C C . THR A 1 250 ? -11.109 24.109 19.75 1 48.44 250 THR A C 1
ATOM 2000 O O . THR A 1 250 ? -9.984 23.781 20.156 1 48.44 250 THR A O 1
ATOM 2003 N N . VAL A 1 251 ? -12.227 23.172 19.703 1 56.12 251 VAL A N 1
ATOM 2004 C CA . VAL A 1 251 ? -11.992 21.891 20.344 1 56.12 251 VAL A CA 1
ATOM 2005 C C . VAL A 1 251 ? -11.68 20.828 19.281 1 56.12 251 VAL A C 1
ATOM 2007 O O . VAL A 1 251 ? -12.5 20.562 18.406 1 56.12 251 VAL A O 1
ATOM 2010 N N . ARG A 1 252 ? -10.586 20.344 19.188 1 60.97 252 ARG A N 1
ATOM 2011 C CA . ARG A 1 252 ? -10.086 19.297 18.297 1 60.97 252 ARG A CA 1
ATOM 2012 C C . ARG A 1 252 ? -9.523 18.125 19.109 1 60.97 252 ARG A C 1
ATOM 2014 O O . ARG A 1 252 ? -8.914 18.328 20.156 1 60.97 252 ARG A O 1
ATOM 2021 N N . THR A 1 253 ? -10.023 16.859 18.531 1 64.12 253 THR A N 1
ATOM 2022 C CA . THR A 1 253 ? -9.383 15.711 19.141 1 64.12 253 THR A CA 1
ATOM 2023 C C . THR A 1 253 ? -7.965 15.531 18.594 1 64.12 253 THR A C 1
ATOM 2025 O O . THR A 1 253 ? -7.723 15.727 17.406 1 64.12 253 THR A O 1
ATOM 2028 N N . ILE A 1 254 ? -7.098 15.367 19.453 1 65.69 254 ILE A N 1
ATOM 2029 C CA . ILE A 1 254 ? -5.719 15.031 19.109 1 65.69 254 ILE A CA 1
ATOM 2030 C C . ILE A 1 254 ? -5.402 13.617 19.594 1 65.69 254 ILE A C 1
ATOM 2032 O O . ILE A 1 254 ? -6.121 13.062 20.422 1 65.69 254 ILE A O 1
ATOM 2036 N N . VAL A 1 255 ? -4.367 12.984 19.047 1 67.94 255 VAL A N 1
ATOM 2037 C CA . VAL A 1 255 ? -4.004 11.625 19.438 1 67.94 255 VAL A CA 1
ATOM 2038 C C . VAL A 1 255 ? -3.67 11.586 20.922 1 67.94 255 VAL A C 1
ATOM 2040 O O . VAL A 1 255 ? -3.125 12.547 21.469 1 67.94 255 VAL A O 1
ATOM 2043 N N . LEU A 1 256 ? -4.012 10.398 21.547 1 71.88 256 LEU A N 1
ATOM 2044 C CA . LEU A 1 256 ? -3.916 10.234 22.984 1 71.88 256 LEU A CA 1
ATOM 2045 C C . LEU A 1 256 ? -2.516 10.578 23.484 1 71.88 256 LEU A C 1
ATOM 2047 O O . LEU A 1 256 ? -2.361 11.195 24.547 1 71.88 256 LEU A O 1
ATOM 2051 N N . ASP A 1 257 ? -1.608 10.242 22.703 1 66 257 ASP A N 1
ATOM 2052 C CA . ASP A 1 257 ? -0.219 10.414 23.109 1 66 257 ASP A CA 1
ATOM 2053 C C . ASP A 1 257 ? 0.16 11.891 23.156 1 66 257 ASP A C 1
ATOM 2055 O O . ASP A 1 257 ? 1.164 12.266 23.766 1 66 257 ASP A O 1
ATOM 2059 N N . GLN A 1 258 ? -0.685 12.773 22.562 1 67.19 258 GLN A N 1
ATOM 2060 C CA . GLN A 1 258 ? -0.419 14.203 22.516 1 67.19 258 GLN A CA 1
ATOM 2061 C C . GLN A 1 258 ? -1.197 14.945 23.609 1 67.19 258 GLN A C 1
ATOM 2063 O O . GLN A 1 258 ? -1.094 16.172 23.734 1 67.19 258 GLN A O 1
ATOM 2068 N N . TRP A 1 259 ? -1.888 14.273 24.344 1 76.31 259 TRP A N 1
ATOM 2069 C CA . TRP A 1 259 ? -2.615 14.883 25.438 1 76.31 259 TRP A CA 1
ATOM 2070 C C . TRP A 1 259 ? -1.656 15.383 26.516 1 76.31 259 TRP A C 1
ATOM 2072 O O . TRP A 1 259 ? -0.565 14.836 26.688 1 76.31 259 TRP A O 1
ATOM 2082 N N . ASP A 1 260 ? -1.973 16.547 27.172 1 79.38 260 ASP A N 1
ATOM 2083 C CA . ASP A 1 260 ? -1.294 16.859 28.422 1 79.38 260 ASP A CA 1
ATOM 2084 C C . ASP A 1 260 ? -1.314 15.68 29.375 1 79.38 260 ASP A C 1
ATOM 2086 O O . ASP A 1 260 ? -2.375 15.109 29.656 1 79.38 260 ASP A O 1
ATOM 2090 N N . PRO A 1 261 ? -0.081 15.312 29.812 1 80.5 261 PRO A N 1
ATOM 2091 C CA . PRO A 1 261 ? -0.011 14.102 30.641 1 80.5 261 PRO A CA 1
ATOM 2092 C C . PRO A 1 261 ? -0.902 14.18 31.875 1 80.5 261 PRO A C 1
ATOM 2094 O O . PRO A 1 261 ? -1.49 13.18 32.281 1 80.5 261 PRO A O 1
ATOM 2097 N N . GLU A 1 262 ? -0.91 15.375 32.5 1 80.69 262 GLU A N 1
ATOM 2098 C CA . GLU A 1 262 ? -1.726 15.523 33.719 1 80.69 262 GLU A CA 1
ATOM 2099 C C . GLU A 1 262 ? -3.211 15.391 33.375 1 80.69 262 GLU A C 1
ATOM 2101 O O . GLU A 1 262 ? -3.959 14.75 34.125 1 80.69 262 GLU A O 1
ATOM 2106 N N . LEU A 1 263 ? -3.52 15.922 32.25 1 86.31 263 LEU A N 1
ATOM 2107 C CA . LEU A 1 263 ? -4.914 15.836 31.844 1 86.31 263 LEU A CA 1
ATOM 2108 C C . LEU A 1 263 ? -5.277 14.406 31.453 1 86.31 263 LEU A C 1
ATOM 2110 O O . LEU A 1 263 ? -6.375 13.93 31.75 1 86.31 263 LEU A O 1
ATOM 2114 N N . LYS A 1 264 ? -4.336 13.82 30.844 1 84.81 264 LYS A N 1
ATOM 2115 C CA . LYS A 1 264 ? -4.551 12.43 30.453 1 84.81 264 LYS A CA 1
ATOM 2116 C C . LYS A 1 264 ? -4.766 11.547 31.672 1 84.81 264 LYS A C 1
ATOM 2118 O O . LYS A 1 264 ? -5.719 10.766 31.719 1 84.81 264 LYS A O 1
ATOM 2123 N N . LEU A 1 265 ? -3.826 11.711 32.594 1 82.31 265 LEU A N 1
ATOM 2124 C CA . LEU A 1 265 ? -3.93 10.93 33.812 1 82.31 265 LEU A CA 1
ATOM 2125 C C . LEU A 1 265 ? -5.246 11.211 34.531 1 82.31 265 LEU A C 1
ATOM 2127 O O . LEU A 1 265 ? -5.91 10.289 35 1 82.31 265 LEU A O 1
ATOM 2131 N N . ASN A 1 266 ? -5.555 12.492 34.625 1 84.44 266 ASN A N 1
ATOM 2132 C CA . ASN A 1 266 ? -6.816 12.914 35.25 1 84.44 266 ASN A CA 1
ATOM 2133 C C . ASN A 1 266 ? -8.008 12.227 34.594 1 84.44 266 ASN A C 1
ATOM 2135 O O . ASN A 1 266 ? -8.867 11.672 35.281 1 84.44 266 ASN A O 1
ATOM 2139 N N . LEU A 1 267 ? -7.941 12.188 33.281 1 86.62 267 LEU A N 1
ATOM 2140 C CA . LEU A 1 267 ? -9.055 11.617 32.531 1 86.62 267 LEU A CA 1
ATOM 2141 C C . LEU A 1 267 ? -9.062 10.094 32.688 1 86.62 267 LEU A C 1
ATOM 2143 O O . LEU A 1 267 ? -10.133 9.484 32.781 1 86.62 267 LEU A O 1
ATOM 2147 N N . GLU A 1 268 ? -7.934 9.547 32.656 1 83.44 268 GLU A N 1
ATOM 2148 C CA . GLU A 1 268 ? -7.844 8.094 32.781 1 83.44 268 GLU A CA 1
ATOM 2149 C C . GLU A 1 268 ? -8.305 7.633 34.156 1 83.44 268 GLU A C 1
ATOM 2151 O O . GLU A 1 268 ? -8.992 6.621 34.281 1 83.44 268 GLU A O 1
ATOM 2156 N N . GLU A 1 269 ? -7.922 8.406 35.125 1 78.25 269 GLU A N 1
ATOM 2157 C CA . GLU A 1 269 ? -8.406 8.102 36.469 1 78.25 269 GLU A CA 1
ATOM 2158 C C . GLU A 1 269 ? -9.922 8.234 36.562 1 78.25 269 GLU A C 1
ATOM 2160 O O . GLU A 1 269 ? -10.594 7.418 37.188 1 78.25 269 GLU A O 1
ATOM 2165 N N . PHE A 1 270 ? -10.391 9.234 35.938 1 84.75 270 PHE A N 1
ATOM 2166 C CA . PHE A 1 270 ? -11.828 9.414 35.844 1 84.75 270 PHE A CA 1
ATOM 2167 C C . PHE A 1 270 ? -12.484 8.211 35.188 1 84.75 270 PHE A C 1
ATOM 2169 O O . PHE A 1 270 ? -13.508 7.711 35.656 1 84.75 270 PHE A O 1
ATOM 2176 N N . LEU A 1 271 ? -11.82 7.754 34.125 1 81.38 271 LEU A N 1
ATOM 2177 C CA . LEU A 1 271 ? -12.336 6.621 33.375 1 81.38 271 LEU A CA 1
ATOM 2178 C C . LEU A 1 271 ? -12.336 5.352 34.219 1 81.38 271 LEU A C 1
ATOM 2180 O O . LEU A 1 271 ? -13.258 4.539 34.125 1 81.38 271 LEU A O 1
ATOM 2184 N N . VAL A 1 272 ? -11.312 5.195 34.938 1 76.44 272 VAL A N 1
ATOM 2185 C CA . VAL A 1 272 ? -11.234 4.047 35.812 1 76.44 272 VAL A CA 1
ATOM 2186 C C . VAL A 1 272 ? -12.375 4.105 36.844 1 76.44 272 VAL A C 1
ATOM 2188 O O . VAL A 1 272 ? -13 3.086 37.125 1 76.44 272 VAL A O 1
ATOM 2191 N N . SER A 1 273 ? -12.594 5.293 37.25 1 72.81 273 SER A N 1
ATOM 2192 C CA . SER A 1 273 ? -13.672 5.457 38.219 1 72.81 273 SER A CA 1
ATOM 2193 C C . SER A 1 273 ? -15.031 5.129 37.625 1 72.81 273 SER A C 1
ATOM 2195 O O . SER A 1 273 ? -15.953 4.715 38.312 1 72.81 273 SER A O 1
ATOM 2197 N N . LEU A 1 274 ? -15.117 5.387 36.25 1 76.19 274 LEU A N 1
ATOM 2198 C CA . LEU A 1 274 ? -16.344 5.055 35.531 1 76.19 274 LEU A CA 1
ATOM 2199 C C . LEU A 1 274 ? -16.422 3.557 35.25 1 76.19 274 LEU A C 1
ATOM 2201 O O . LEU A 1 274 ? -17.5 2.961 35.344 1 76.19 274 LEU A O 1
ATOM 2205 N N . GLY A 1 275 ? -15.336 3.018 34.75 1 69.38 275 GLY A N 1
ATOM 2206 C CA . GLY A 1 275 ? -15.25 1.654 34.25 1 69.38 275 GLY A CA 1
ATOM 2207 C C . GLY A 1 275 ? -15.781 0.626 35.219 1 69.38 275 GLY A C 1
ATOM 2208 O O . GLY A 1 275 ? -16.516 -0.284 34.844 1 69.38 275 GLY A O 1
ATOM 2209 N N . ASP A 1 276 ? -15.445 0.747 36.469 1 63.22 276 ASP A N 1
ATOM 2210 C CA . ASP A 1 276 ? -15.875 -0.181 37.531 1 63.22 276 ASP A CA 1
ATOM 2211 C C . ASP A 1 276 ? -17.391 -0.136 37.719 1 63.22 276 ASP A C 1
ATOM 2213 O O . ASP A 1 276 ? -17.984 -1.088 38.219 1 63.22 276 ASP A O 1
ATOM 2217 N N . ARG A 1 277 ? -18.031 0.883 37.188 1 67.75 277 ARG A N 1
ATOM 2218 C CA . ARG A 1 277 ? -19.438 1.107 37.438 1 67.75 277 ARG A CA 1
ATOM 2219 C C . ARG A 1 277 ? -20.281 0.942 36.188 1 67.75 277 ARG A C 1
ATOM 2221 O O . ARG A 1 277 ? -21.516 0.888 36.25 1 67.75 277 ARG A O 1
ATOM 2228 N N . LEU A 1 278 ? -19.547 0.904 35.062 1 74.5 278 LEU A N 1
ATOM 2229 C CA . LEU A 1 278 ? -20.25 0.726 33.781 1 74.5 278 LEU A CA 1
ATOM 2230 C C . LEU A 1 278 ? -20.703 -0.717 33.625 1 74.5 278 LEU A C 1
ATOM 2232 O O . LEU A 1 278 ? -19.891 -1.643 33.625 1 74.5 278 LEU A O 1
ATOM 2236 N N . THR A 1 279 ? -21.984 -0.981 33.594 1 68.44 279 THR A N 1
ATOM 2237 C CA . THR A 1 279 ? -22.531 -2.33 33.531 1 68.44 279 THR A CA 1
ATOM 2238 C C . THR A 1 279 ? -23 -2.662 32.125 1 68.44 279 THR A C 1
ATOM 2240 O O . THR A 1 279 ? -23.062 -3.834 31.734 1 68.44 279 THR A O 1
ATOM 2243 N N . THR A 1 280 ? -23.328 -1.671 31.328 1 67.75 280 THR A N 1
ATOM 2244 C CA . THR A 1 280 ? -23.953 -1.926 30.047 1 67.75 280 THR A CA 1
ATOM 2245 C C . THR A 1 280 ? -23.094 -1.368 28.906 1 67.75 280 THR A C 1
ATOM 2247 O O . THR A 1 280 ? -23.562 -1.208 27.781 1 67.75 280 THR A O 1
ATOM 2250 N N . SER A 1 281 ? -21.906 -0.867 29.312 1 75.31 281 SER A N 1
ATOM 2251 C CA . SER A 1 281 ? -21.047 -0.214 28.328 1 75.31 281 SER A CA 1
ATOM 2252 C C . SER A 1 281 ? -19.578 -0.515 28.609 1 75.31 281 SER A C 1
ATOM 2254 O O . SER A 1 281 ? -19.219 -0.983 29.688 1 75.31 281 SER A O 1
ATOM 2256 N N . LYS A 1 282 ? -18.844 -0.424 27.641 1 78.12 282 LYS A N 1
ATOM 2257 C CA . LYS A 1 282 ? -17.422 -0.656 27.781 1 78.12 282 LYS A CA 1
ATOM 2258 C C . LYS A 1 282 ? -16.609 0.547 27.297 1 78.12 282 LYS A C 1
ATOM 2260 O O . LYS A 1 282 ? -17.062 1.295 26.422 1 78.12 282 LYS A O 1
ATOM 2265 N N . VAL A 1 283 ? -15.508 0.751 27.984 1 77.62 283 VAL A N 1
ATOM 2266 C CA . VAL A 1 283 ? -14.578 1.803 27.562 1 77.62 283 VAL A CA 1
ATOM 2267 C C . VAL A 1 283 ? -13.68 1.285 26.453 1 77.62 283 VAL A C 1
ATOM 2269 O O . VAL A 1 283 ? -13.086 0.21 26.562 1 77.62 283 VAL A O 1
ATOM 2272 N N . ILE A 1 284 ? -13.758 1.965 25.359 1 78.75 284 ILE A N 1
ATOM 2273 C CA . ILE A 1 284 ? -12.875 1.646 24.234 1 78.75 284 ILE A CA 1
ATOM 2274 C C . ILE A 1 284 ? -11.914 2.805 23.984 1 78.75 284 ILE A C 1
ATOM 2276 O O . ILE A 1 284 ? -12.328 3.969 23.969 1 78.75 284 ILE A O 1
ATOM 2280 N N . THR A 1 285 ? -10.688 2.389 23.875 1 74.81 285 THR A N 1
ATOM 2281 C CA . THR A 1 285 ? -9.656 3.387 23.609 1 74.81 285 THR A CA 1
ATOM 2282 C C . THR A 1 285 ? -9.438 3.539 22.109 1 74.81 285 THR A C 1
ATOM 2284 O O . THR A 1 285 ? -9.25 2.549 21.391 1 74.81 285 THR A O 1
ATOM 2287 N N . PHE A 1 286 ? -9.625 4.758 21.656 1 70.25 286 PHE A N 1
ATOM 2288 C CA . PHE A 1 286 ? -9.289 5.09 20.281 1 70.25 286 PHE A CA 1
ATOM 2289 C C . PHE A 1 286 ? -8.023 5.941 20.234 1 70.25 286 PHE A C 1
ATOM 2291 O O . PHE A 1 286 ? -7.445 6.27 21.266 1 70.25 286 PHE A O 1
ATOM 2298 N N . ASN A 1 287 ? -7.688 6.355 19.047 1 63.59 287 ASN A N 1
ATOM 2299 C CA . ASN A 1 287 ? -6.426 7.066 18.875 1 63.59 287 ASN A CA 1
ATOM 2300 C C . ASN A 1 287 ? -6.465 8.445 19.531 1 63.59 287 ASN A C 1
ATOM 2302 O O . ASN A 1 287 ? -5.438 8.938 20 1 63.59 287 ASN A O 1
ATOM 2306 N N . GLY A 1 288 ? -7.586 9.016 19.578 1 69.06 288 GLY A N 1
ATOM 2307 C CA . GLY A 1 288 ? -7.641 10.375 20.094 1 69.06 288 GLY A CA 1
ATOM 2308 C C . GLY A 1 288 ? -8.68 10.57 21.172 1 69.06 288 GLY A C 1
ATOM 2309 O O . GLY A 1 288 ? -8.938 11.695 21.609 1 69.06 288 GLY A O 1
ATOM 2310 N N . SER A 1 289 ? -9.32 9.539 21.531 1 79 289 SER A N 1
ATOM 2311 C CA . SER A 1 289 ? -10.375 9.68 22.531 1 79 289 SER A CA 1
ATOM 2312 C C . SER A 1 289 ? -10.695 8.344 23.172 1 79 289 SER A C 1
ATOM 2314 O O . SER A 1 289 ? -10.391 7.285 22.625 1 79 289 SER A O 1
ATOM 2316 N N . TYR A 1 290 ? -11.156 8.453 24.391 1 82.69 290 TYR A N 1
ATOM 2317 C CA . TYR A 1 290 ? -11.859 7.332 25.016 1 82.69 290 TYR A CA 1
ATOM 2318 C C . TYR A 1 290 ? -13.344 7.375 24.672 1 82.69 290 TYR A C 1
ATOM 2320 O O . TYR A 1 290 ? -13.938 8.453 24.578 1 82.69 290 TYR A O 1
ATOM 2328 N N . SER A 1 291 ? -13.734 6.184 24.312 1 82.25 291 SER A N 1
ATOM 2329 C CA . SER A 1 291 ? -15.164 6.09 24.047 1 82.25 291 SER A CA 1
ATOM 2330 C C . SER A 1 291 ? -15.844 5.117 25 1 82.25 291 SER A C 1
ATOM 2332 O O . SER A 1 291 ? -15.305 4.047 25.297 1 82.25 291 SER A O 1
ATOM 2334 N N . ILE A 1 292 ? -16.938 5.586 25.562 1 82.06 292 ILE A N 1
ATOM 2335 C CA . ILE A 1 292 ? -17.828 4.652 26.234 1 82.06 292 ILE A CA 1
ATOM 2336 C C . ILE A 1 292 ? -18.906 4.168 25.25 1 82.06 292 ILE A C 1
ATOM 2338 O O . ILE A 1 292 ? -19.703 4.965 24.75 1 82.06 292 ILE A O 1
ATOM 2342 N N . LYS A 1 293 ? -18.797 2.939 24.969 1 80.12 293 LYS A N 1
ATOM 2343 C CA . LYS A 1 293 ? -19.688 2.355 23.969 1 80.12 293 LYS A CA 1
ATOM 2344 C C . LYS A 1 293 ? -20.688 1.407 24.609 1 80.12 293 LYS A C 1
ATOM 2346 O O . LYS A 1 293 ? -20.359 0.669 25.547 1 80.12 293 LYS A O 1
ATOM 2351 N N . ALA A 1 294 ? -21.891 1.485 24.062 1 75.19 294 ALA A N 1
ATOM 2352 C CA . ALA A 1 294 ? -22.922 0.542 24.469 1 75.19 294 ALA A CA 1
ATOM 2353 C C . ALA A 1 294 ? -22.672 -0.842 23.875 1 75.19 294 ALA A C 1
ATOM 2355 O O . ALA A 1 294 ? -21.828 -1 23 1 75.19 294 ALA A O 1
ATOM 2356 N N . GLU A 1 295 ? -23.406 -1.802 24.375 1 68.75 295 GLU A N 1
ATOM 2357 C CA . GLU A 1 295 ? -23.297 -3.176 23.906 1 68.75 295 GLU A CA 1
ATOM 2358 C C . GLU A 1 295 ? -23.656 -3.277 22.422 1 68.75 295 GLU A C 1
ATOM 2360 O O . GLU A 1 295 ? -23.109 -4.109 21.703 1 68.75 295 GLU A O 1
ATOM 2365 N N . ASP A 1 296 ? -24.516 -2.32 22.078 1 63.97 296 ASP A N 1
ATOM 2366 C CA . ASP A 1 296 ? -24.969 -2.363 20.703 1 63.97 296 ASP A CA 1
ATOM 2367 C C . ASP A 1 296 ? -24 -1.649 19.766 1 63.97 296 ASP A C 1
ATOM 2369 O O . ASP A 1 296 ? -24.281 -1.475 18.578 1 63.97 296 ASP A O 1
ATOM 2373 N N . GLY A 1 297 ? -22.906 -1.199 20.328 1 68.56 297 GLY A N 1
ATOM 2374 C CA . GLY A 1 297 ? -21.828 -0.651 19.516 1 68.56 297 GLY A CA 1
ATOM 2375 C C . GLY A 1 297 ? -21.859 0.863 19.438 1 68.56 297 GLY A C 1
ATOM 2376 O O . GLY A 1 297 ? -20.922 1.479 18.922 1 68.56 297 GLY A O 1
ATOM 2377 N N . ARG A 1 298 ? -22.938 1.526 19.828 1 73.44 298 ARG A N 1
ATOM 2378 C CA . ARG A 1 298 ? -23.016 2.982 19.781 1 73.44 298 ARG A CA 1
ATOM 2379 C C . ARG A 1 298 ? -22.031 3.623 20.75 1 73.44 298 ARG A C 1
ATOM 2381 O O . ARG A 1 298 ? -21.891 3.166 21.891 1 73.44 298 ARG A O 1
ATOM 2388 N N . THR A 1 299 ? -21.359 4.617 20.203 1 79.56 299 THR A N 1
ATOM 2389 C CA . THR A 1 299 ? -20.562 5.445 21.094 1 79.56 299 THR A CA 1
ATOM 2390 C C . THR A 1 299 ? -21.453 6.43 21.859 1 79.56 299 THR A C 1
ATOM 2392 O O . THR A 1 299 ? -22.125 7.266 21.25 1 79.56 299 THR A O 1
ATOM 2395 N N . LEU A 1 300 ? -21.469 6.324 23.172 1 81.75 300 LEU A N 1
ATOM 2396 C CA . LEU A 1 300 ? -22.344 7.148 24.016 1 81.75 300 LEU A CA 1
ATOM 2397 C C . LEU A 1 300 ? -21.594 8.383 24.516 1 81.75 300 LEU A C 1
ATOM 2399 O O . LEU A 1 300 ? -22.156 9.477 24.562 1 81.75 300 LEU A O 1
ATOM 2403 N N . VAL A 1 301 ? -20.438 8.18 24.922 1 85.19 301 VAL A N 1
ATOM 2404 C CA . VAL A 1 301 ? -19.609 9.234 25.484 1 85.19 301 VAL A CA 1
ATOM 2405 C C . VAL A 1 301 ? -18.234 9.242 24.812 1 85.19 301 VAL A C 1
ATOM 2407 O O . VAL A 1 301 ? -17.672 8.18 24.531 1 85.19 301 VAL A O 1
ATOM 2410 N N . LYS A 1 302 ? -17.844 10.352 24.453 1 85.38 302 LYS A N 1
ATOM 2411 C CA . LYS A 1 302 ? -16.453 10.539 24.047 1 85.38 302 LYS A CA 1
ATOM 2412 C C . LYS A 1 302 ? -15.703 11.422 25.047 1 85.38 302 LYS A C 1
ATOM 2414 O O . LYS A 1 302 ? -16.219 12.469 25.469 1 85.38 302 LYS A O 1
ATOM 2419 N N . LEU A 1 303 ? -14.641 10.914 25.547 1 86.5 303 LEU A N 1
ATOM 2420 C CA . LEU A 1 303 ? -13.742 11.648 26.438 1 86.5 303 LEU A CA 1
ATOM 2421 C C . LEU A 1 303 ? -12.398 11.883 25.766 1 86.5 303 LEU A C 1
ATOM 2423 O O . LEU A 1 303 ? -11.805 10.961 25.219 1 86.5 303 LEU A O 1
ATOM 2427 N N . PHE A 1 304 ? -12.094 13.062 25.672 1 84.75 304 PHE A N 1
ATOM 2428 C CA . PHE A 1 304 ? -10.797 13.367 25.078 1 84.75 304 PHE A CA 1
ATOM 2429 C C . PHE A 1 304 ? -10.195 14.609 25.719 1 84.75 304 PHE A C 1
ATOM 2431 O O . PHE A 1 304 ? -10.852 15.297 26.516 1 84.75 304 PHE A O 1
ATOM 2438 N N . ALA A 1 305 ? -8.969 14.711 25.531 1 81.56 305 ALA A N 1
ATOM 2439 C CA . ALA A 1 305 ? -8.242 15.891 25.984 1 81.56 305 ALA A CA 1
ATOM 2440 C C . ALA A 1 305 ? -7.379 16.469 24.859 1 81.56 305 ALA A C 1
ATOM 2442 O O . ALA A 1 305 ? -7.094 15.781 23.875 1 81.56 305 ALA A O 1
ATOM 2443 N N . ASP A 1 306 ? -7.273 17.672 24.906 1 72.56 306 ASP A N 1
ATOM 2444 C CA . ASP A 1 306 ? -6.242 18.266 24.062 1 72.56 306 ASP A CA 1
ATOM 2445 C C . ASP A 1 306 ? -5.07 18.766 24.906 1 72.56 306 ASP A C 1
ATOM 2447 O O . ASP A 1 306 ? -4.695 18.141 25.891 1 72.56 306 ASP A O 1
ATOM 2451 N N . LYS A 1 307 ? -4.398 19.828 24.5 1 69.94 307 LYS A N 1
ATOM 2452 C CA . LYS A 1 307 ? -3.24 20.328 25.234 1 69.94 307 LYS A CA 1
ATOM 2453 C C . LYS A 1 307 ? -3.672 21.203 26.406 1 69.94 307 LYS A C 1
ATOM 2455 O O . LYS A 1 307 ? -2.865 21.516 27.281 1 69.94 307 LYS A O 1
ATOM 2460 N N . GLU A 1 308 ? -4.895 21.531 26.422 1 77.5 308 GLU A N 1
ATOM 2461 C CA . GLU A 1 308 ? -5.293 22.547 27.391 1 77.5 308 GLU A CA 1
ATOM 2462 C C . GLU A 1 308 ? -6.438 22.047 28.266 1 77.5 308 GLU A C 1
ATOM 2464 O O . GLU A 1 308 ? -6.547 22.422 29.438 1 77.5 308 GLU A O 1
ATOM 2469 N N . LYS A 1 309 ? -7.285 21.203 27.688 1 85.5 309 LYS A N 1
ATOM 2470 C CA . LYS A 1 309 ? -8.508 20.875 28.406 1 85.5 309 LYS A CA 1
ATOM 2471 C C . LYS A 1 309 ? -8.914 19.422 28.188 1 85.5 309 LYS A C 1
ATOM 2473 O O . LYS A 1 309 ? -8.461 18.797 27.219 1 85.5 309 LYS A O 1
ATOM 2478 N N . ILE A 1 310 ? -9.641 19.016 29.219 1 87.38 310 ILE A N 1
ATOM 2479 C CA . ILE A 1 310 ? -10.391 17.766 29.094 1 87.38 310 ILE A CA 1
ATOM 2480 C C . ILE A 1 310 ? -11.773 18.047 28.516 1 87.38 310 ILE A C 1
ATOM 2482 O O . ILE A 1 310 ? -12.391 19.062 28.859 1 87.38 310 ILE A O 1
ATOM 2486 N N . TYR A 1 311 ? -12.172 17.188 27.641 1 86.06 311 TYR A N 1
ATOM 2487 C CA . TYR A 1 311 ? -13.5 17.297 27.062 1 86.06 311 TYR A CA 1
ATOM 2488 C C . TYR A 1 311 ? -14.289 16 27.266 1 86.06 311 TYR A C 1
ATOM 2490 O O . TYR A 1 311 ? -13.773 14.906 27.047 1 86.06 311 TYR A O 1
ATOM 2498 N N . ILE A 1 312 ? -15.477 16.156 27.812 1 86.44 312 ILE A N 1
ATOM 2499 C CA . ILE A 1 312 ? -16.422 15.039 27.906 1 86.44 312 ILE A CA 1
ATOM 2500 C C . ILE A 1 312 ? -17.688 15.375 27.125 1 86.44 312 ILE A C 1
ATOM 2502 O O . ILE A 1 312 ? -18.281 16.438 27.328 1 86.44 312 ILE A O 1
ATOM 2506 N N . THR A 1 313 ? -17.922 14.531 26.203 1 85.56 313 THR A N 1
ATOM 2507 C CA . THR A 1 313 ? -19.062 14.789 25.328 1 85.56 313 THR A CA 1
ATOM 2508 C C . THR A 1 313 ? -20.047 13.625 25.375 1 85.56 313 THR A C 1
ATOM 2510 O O . THR A 1 313 ? -19.656 12.484 25.609 1 85.56 313 THR A O 1
ATOM 2513 N N . LEU A 1 314 ? -21.312 13.961 25.219 1 84.5 314 LEU A N 1
ATOM 2514 C CA . LEU A 1 314 ? -22.391 12.992 25.109 1 84.5 314 LEU A CA 1
ATOM 2515 C C . LEU A 1 314 ? -22.953 12.953 23.688 1 84.5 314 LEU A C 1
ATOM 2517 O O . LEU A 1 314 ? -23.109 14 23.047 1 84.5 314 LEU A O 1
ATOM 2521 N N . ARG A 1 315 ? -23.188 11.711 23.312 1 84.06 315 ARG A N 1
ATOM 2522 C CA . ARG A 1 315 ? -23.812 11.578 22 1 84.06 315 ARG A CA 1
ATOM 2523 C C . ARG A 1 315 ? -25.109 12.391 21.922 1 84.06 315 ARG A C 1
ATOM 2525 O O . ARG A 1 315 ? -25.891 12.414 22.875 1 84.06 315 ARG A O 1
ATOM 2532 N N . ASN A 1 316 ? -25.391 13.039 20.766 1 78.88 316 ASN A N 1
ATOM 2533 C CA . ASN A 1 316 ? -26.438 14.039 20.641 1 78.88 316 ASN A CA 1
ATOM 2534 C C . ASN A 1 316 ? -27.812 13.391 20.484 1 78.88 316 ASN A C 1
ATOM 2536 O O . ASN A 1 316 ? -28.844 14.055 20.656 1 78.88 316 ASN A O 1
ATOM 2540 N N . ASP A 1 317 ? -28.109 12.18 20.094 1 71.69 317 ASP A N 1
ATOM 2541 C CA . ASP A 1 317 ? -29.422 11.609 19.766 1 71.69 317 ASP A CA 1
ATOM 2542 C C . ASP A 1 317 ? -30.312 11.516 21 1 71.69 317 ASP A C 1
ATOM 2544 O O . ASP A 1 317 ? -31.531 11.562 20.906 1 71.69 317 ASP A O 1
ATOM 2548 N N . ASN A 1 318 ? -29.969 11.375 22.266 1 62.97 318 ASN A N 1
ATOM 2549 C CA . ASN A 1 318 ? -30.828 11.312 23.438 1 62.97 318 ASN A CA 1
ATOM 2550 C C . ASN A 1 318 ? -30.188 11.992 24.641 1 62.97 318 ASN A C 1
ATOM 2552 O O . ASN A 1 318 ? -30.016 11.375 25.688 1 62.97 318 ASN A O 1
ATOM 2556 N N . ILE A 1 319 ? -30.031 13.234 24.453 1 71.31 319 ILE A N 1
ATOM 2557 C CA . ILE A 1 319 ? -29.312 13.977 25.484 1 71.31 319 ILE A CA 1
ATOM 2558 C C . ILE A 1 319 ? -30.297 14.539 26.5 1 71.31 319 ILE A C 1
ATOM 2560 O O . ILE A 1 319 ? -31.391 14.992 26.141 1 71.31 319 ILE A O 1
ATOM 2564 N N . PRO A 1 320 ? -30.016 14.367 27.75 1 75.06 320 PRO A N 1
ATOM 2565 C CA . PRO A 1 320 ? -30.859 15 28.781 1 75.06 320 PRO A CA 1
ATOM 2566 C C . PRO A 1 320 ? -31.062 16.5 28.547 1 75.06 320 PRO A C 1
ATOM 2568 O O . PRO A 1 320 ? -30.188 17.156 27.984 1 75.06 320 PRO A O 1
ATOM 2571 N N . GLU A 1 321 ? -32.219 17.016 29 1 76.31 321 GLU A N 1
ATOM 2572 C CA . GLU A 1 321 ? -32.656 18.391 28.812 1 76.31 321 GLU A CA 1
ATOM 2573 C C . GLU A 1 321 ? -31.625 19.375 29.375 1 76.31 321 GLU A C 1
ATOM 2575 O O . GLU A 1 321 ? -31.391 20.438 28.812 1 76.31 321 GLU A O 1
ATOM 2580 N N . ILE A 1 322 ? -30.922 18.984 30.406 1 77.81 322 ILE A N 1
ATOM 2581 C CA . ILE A 1 322 ? -29.984 19.859 31.094 1 77.81 322 ILE A CA 1
ATOM 2582 C C . ILE A 1 322 ? -28.828 20.219 30.172 1 77.81 322 ILE A C 1
ATOM 2584 O O . ILE A 1 322 ? -28.141 21.219 30.375 1 77.81 322 ILE A O 1
ATOM 2588 N N . PHE A 1 323 ? -28.672 19.438 29.094 1 79.25 323 PHE A N 1
ATOM 2589 C CA . PHE A 1 323 ? -27.531 19.688 28.234 1 79.25 323 PHE A CA 1
ATOM 2590 C C . PHE A 1 323 ? -27.969 20.25 26.891 1 79.25 323 PHE A C 1
ATOM 2592 O O . PHE A 1 323 ? -27.188 20.344 25.953 1 79.25 323 PHE A O 1
ATOM 2599 N N . LYS A 1 324 ? -29.203 20.625 26.766 1 75.12 324 LYS A N 1
ATOM 2600 C CA . LYS A 1 324 ? -29.781 21.062 25.5 1 75.12 324 LYS A CA 1
ATOM 2601 C C . LYS A 1 324 ? -29.062 22.297 24.953 1 75.12 324 LYS A C 1
ATOM 2603 O O . LYS A 1 324 ? -28.906 22.453 23.75 1 75.12 324 LYS A O 1
ATOM 2608 N N . ASN A 1 325 ? -28.641 23.141 25.875 1 77.12 325 ASN A N 1
ATOM 2609 C CA . ASN A 1 325 ? -28.047 24.391 25.438 1 77.12 325 ASN A CA 1
ATOM 2610 C C . ASN A 1 325 ? -26.516 24.297 25.391 1 77.12 325 ASN A C 1
ATOM 2612 O O . ASN A 1 325 ? -25.844 25.297 25.172 1 77.12 325 ASN A O 1
ATOM 2616 N N . LYS A 1 326 ? -26.016 23.172 25.609 1 80.44 326 LYS A N 1
ATOM 2617 C CA . LYS A 1 326 ? -24.562 23.016 25.547 1 80.44 326 LYS A CA 1
ATOM 2618 C C . LYS A 1 326 ? -24.078 22.953 24.094 1 80.44 326 LYS A C 1
ATOM 2620 O O . LYS A 1 326 ? -24.828 22.547 23.203 1 80.44 326 LYS A O 1
ATOM 2625 N N . PRO A 1 327 ? -22.797 23.391 23.922 1 79.81 327 PRO A N 1
ATOM 2626 C CA . PRO A 1 327 ? -22.25 23.375 22.562 1 79.81 327 PRO A CA 1
ATOM 2627 C C . PRO A 1 327 ? -22.203 21.969 21.969 1 79.81 327 PRO A C 1
ATOM 2629 O O . PRO A 1 327 ? -21.906 21.016 22.672 1 79.81 327 PRO A O 1
ATOM 2632 N N . ARG A 1 328 ? -22.609 21.875 20.781 1 78.38 328 ARG A N 1
ATOM 2633 C CA . ARG A 1 328 ? -22.5 20.625 20.031 1 78.38 328 ARG A CA 1
ATOM 2634 C C . ARG A 1 328 ? -21.234 20.609 19.188 1 78.38 328 ARG A C 1
ATOM 2636 O O . ARG A 1 328 ? -20.844 21.625 18.609 1 78.38 328 ARG A O 1
ATOM 2643 N N . ILE A 1 329 ? -20.562 19.469 19.344 1 75.56 329 ILE A N 1
ATOM 2644 C CA . ILE A 1 329 ? -19.344 19.328 18.547 1 75.56 329 ILE A CA 1
ATOM 2645 C C . ILE A 1 329 ? -19.422 18.031 17.719 1 75.56 329 ILE A C 1
ATOM 2647 O O . ILE A 1 329 ? -20.078 17.078 18.125 1 75.56 329 ILE A O 1
ATOM 2651 N N . LYS A 1 330 ? -18.859 18.062 16.672 1 71.5 330 LYS A N 1
ATOM 2652 C CA . LYS A 1 330 ? -18.75 16.859 15.844 1 71.5 330 LYS A CA 1
ATOM 2653 C C . LYS A 1 330 ? -17.375 16.203 16.016 1 71.5 330 LYS A C 1
ATOM 2655 O O . LYS A 1 330 ? -16.344 16.859 15.961 1 71.5 330 LYS A O 1
ATOM 2660 N N . ILE A 1 331 ? -17.516 15 16.531 1 71.12 331 ILE A N 1
ATOM 2661 C CA . ILE A 1 331 ? -16.281 14.234 16.703 1 71.12 331 ILE A CA 1
ATOM 2662 C C . ILE A 1 331 ? -16.266 13.07 15.719 1 71.12 331 ILE A C 1
ATOM 2664 O O . ILE A 1 331 ? -17.25 12.336 15.594 1 71.12 331 ILE A O 1
ATOM 2668 N N . GLY A 1 332 ? -15.141 12.906 15.117 1 61.69 332 GLY A N 1
ATOM 2669 C CA . GLY A 1 332 ? -14.984 11.859 14.117 1 61.69 332 GLY A CA 1
ATOM 2670 C C . GLY A 1 332 ? -14.492 12.383 12.781 1 61.69 332 GLY A C 1
ATOM 2671 O O . GLY A 1 332 ? -14.312 13.586 12.609 1 61.69 332 GLY A O 1
ATOM 2672 N N . VAL A 1 333 ? -14.125 11.508 11.938 1 50.75 333 VAL A N 1
ATOM 2673 C CA . VAL A 1 333 ? -13.531 11.898 10.656 1 50.75 333 VAL A CA 1
ATOM 2674 C C . VAL A 1 333 ? -14.578 11.789 9.547 1 50.75 333 VAL A C 1
ATOM 2676 O O . VAL A 1 333 ? -15.25 10.766 9.422 1 50.75 333 VAL A O 1
ATOM 2679 N N . GLY A 1 334 ? -14.867 12.883 8.859 1 47.19 334 GLY A N 1
ATOM 2680 C CA . GLY A 1 334 ? -15.719 12.883 7.684 1 47.19 334 GLY A CA 1
ATOM 2681 C C . GLY A 1 334 ? -17.172 12.539 7.988 1 47.19 334 GLY A C 1
ATOM 2682 O O . GLY A 1 334 ? -17.766 13.109 8.898 1 47.19 334 GLY A O 1
ATOM 2683 N N . LEU A 1 335 ? -17.75 11.516 7.203 1 48 335 LEU A N 1
ATOM 2684 C CA . LEU A 1 335 ? -19.156 11.125 7.305 1 48 335 LEU A CA 1
ATOM 2685 C C . LEU A 1 335 ? -19.406 10.336 8.586 1 48 335 LEU A C 1
ATOM 2687 O O . LEU A 1 335 ? -20.562 10.156 8.984 1 48 335 LEU A O 1
ATOM 2691 N N . ASN A 1 336 ? -18.297 10.039 9.203 1 50.31 336 ASN A N 1
ATOM 2692 C CA . ASN A 1 336 ? -18.453 9.289 10.438 1 50.31 336 ASN A CA 1
ATOM 2693 C C . ASN A 1 336 ? -18.531 10.211 11.656 1 50.31 336 ASN A C 1
ATOM 2695 O O . ASN A 1 336 ? -18.609 9.742 12.789 1 50.31 336 ASN A O 1
ATOM 2699 N N . ALA A 1 337 ? -18.453 11.383 11.305 1 60.62 337 ALA A N 1
ATOM 2700 C CA . ALA A 1 337 ? -18.516 12.32 12.43 1 60.62 337 ALA A CA 1
ATOM 2701 C C . ALA A 1 337 ? -19.906 12.297 13.078 1 60.62 337 ALA A C 1
ATOM 2703 O O . ALA A 1 337 ? -20.922 12.281 12.375 1 60.62 337 ALA A O 1
ATOM 2704 N N . LYS A 1 338 ? -19.859 12.086 14.266 1 69.31 338 LYS A N 1
ATOM 2705 C CA . LYS A 1 338 ? -21.094 12.133 15.039 1 69.31 338 LYS A CA 1
ATOM 2706 C C . LYS A 1 338 ? -21.172 13.383 15.906 1 69.31 338 LYS A C 1
ATOM 2708 O O . LYS A 1 338 ? -20.141 13.953 16.266 1 69.31 338 LYS A O 1
ATOM 2713 N N . SER A 1 339 ? -22.359 13.766 15.969 1 74.44 339 SER A N 1
ATOM 2714 C CA . SER A 1 339 ? -22.594 14.938 16.812 1 74.44 339 SER A CA 1
ATOM 2715 C C . SER A 1 339 ? -22.625 14.555 18.281 1 74.44 339 SER A C 1
ATOM 2717 O O . SER A 1 339 ? -23.281 13.578 18.672 1 74.44 339 SER A O 1
ATOM 2719 N N . PHE A 1 340 ? -21.781 15.25 19.016 1 80.44 340 PHE A N 1
ATOM 2720 C CA . PHE A 1 340 ? -21.719 15.086 20.453 1 80.44 340 PHE A CA 1
ATOM 2721 C C . PHE A 1 340 ? -21.984 16.406 21.156 1 80.44 340 PHE A C 1
ATOM 2723 O O . PHE A 1 340 ? -21.672 17.484 20.625 1 80.44 340 PHE A O 1
ATOM 2730 N N . VAL A 1 341 ? -22.641 16.406 22.297 1 82.06 341 VAL A N 1
ATOM 2731 C CA . VAL A 1 341 ? -22.859 17.578 23.141 1 82.06 341 VAL A CA 1
ATOM 2732 C C . VAL A 1 341 ? -21.719 17.688 24.156 1 82.06 341 VAL A C 1
ATOM 2734 O O . VAL A 1 341 ? -21.422 16.719 24.859 1 82.06 341 VAL A O 1
ATOM 2737 N N . LEU A 1 342 ? -21.109 18.891 24.141 1 84.19 342 LEU A N 1
ATOM 2738 C CA . LEU A 1 342 ? -20.016 19.125 25.094 1 84.19 342 LEU A CA 1
ATOM 2739 C C . LEU A 1 342 ? -20.562 19.344 26.5 1 84.19 342 LEU A C 1
ATOM 2741 O O . LEU A 1 342 ? -21.141 20.391 26.781 1 84.19 342 LEU A O 1
ATOM 2745 N N . ILE A 1 343 ? -20.297 18.375 27.375 1 85.38 343 ILE A N 1
ATOM 2746 C CA . ILE A 1 343 ? -20.906 18.5 28.688 1 85.38 343 ILE A CA 1
ATOM 2747 C C . ILE A 1 343 ? -19.844 18.938 29.703 1 85.38 343 ILE A C 1
ATOM 2749 O O . ILE A 1 343 ? -20.188 19.391 30.797 1 85.38 343 ILE A O 1
ATOM 2753 N N . TYR A 1 344 ? -18.656 18.766 29.359 1 85.75 344 TYR A N 1
ATOM 2754 C CA . TYR A 1 344 ? -17.578 19.266 30.203 1 85.75 344 TYR A CA 1
ATOM 2755 C C . TYR A 1 344 ? -16.391 19.703 29.344 1 85.75 344 TYR A C 1
ATOM 2757 O O . TYR A 1 344 ? -16.047 19.031 28.375 1 85.75 344 TYR A O 1
ATOM 2765 N N . SER A 1 345 ? -15.891 20.859 29.562 1 86.12 345 SER A N 1
ATOM 2766 C CA . SER A 1 345 ? -14.609 21.344 29.047 1 86.12 345 SER A CA 1
ATOM 2767 C C . SER A 1 345 ? -13.836 22.094 30.125 1 86.12 345 SER A C 1
ATOM 2769 O O . SER A 1 345 ? 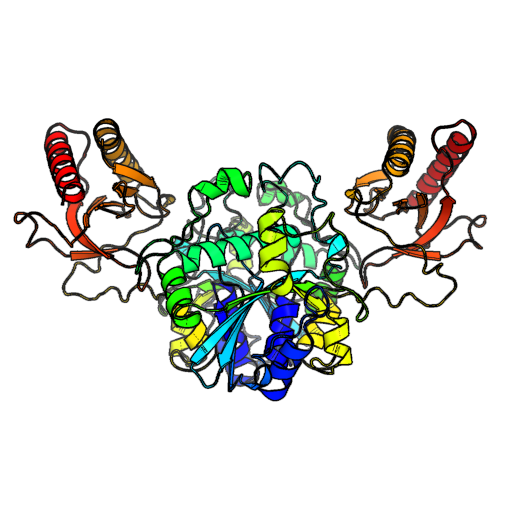-14.32 23.109 30.656 1 86.12 345 SER A O 1
ATOM 2771 N N . GLY A 1 346 ? -12.734 21.5 30.469 1 84.75 346 GLY A N 1
ATOM 2772 C CA . GLY A 1 346 ? -11.992 22.172 31.516 1 84.75 346 GLY A CA 1
ATOM 2773 C C . GLY A 1 346 ? -10.758 21.406 31.969 1 84.75 346 GLY A C 1
ATOM 2774 O O . GLY A 1 346 ? -10.305 20.484 31.281 1 84.75 346 GLY A O 1
ATOM 2775 N N . THR A 1 347 ? -10.172 21.906 33.062 1 85.38 347 THR A N 1
ATOM 2776 C CA . THR A 1 347 ? -8.93 21.344 33.594 1 85.38 347 THR A CA 1
ATOM 2777 C C . THR A 1 347 ? -9.109 20.875 35.031 1 85.38 347 THR A C 1
ATOM 2779 O O . THR A 1 347 ? -8.133 20.594 35.719 1 85.38 347 THR A O 1
ATOM 2782 N N . ASP A 1 348 ? -10.336 20.75 35.438 1 84.62 348 ASP A N 1
ATOM 2783 C CA . ASP A 1 348 ? -10.602 20.359 36.812 1 84.62 348 ASP A CA 1
ATOM 2784 C C . ASP A 1 348 ? -10.078 18.953 37.094 1 84.62 348 ASP A C 1
ATOM 2786 O O . ASP A 1 348 ? -9.953 18.141 36.188 1 84.62 348 ASP A O 1
ATOM 2790 N N . ASP A 1 349 ? -9.672 18.781 38.375 1 81.75 349 ASP A N 1
ATOM 2791 C CA . ASP A 1 349 ? -9.391 17.422 38.812 1 81.75 349 ASP A CA 1
ATOM 2792 C C . ASP A 1 349 ? -10.664 16.578 38.906 1 81.75 349 ASP A C 1
ATOM 2794 O O . ASP A 1 349 ? -11.5 16.781 39.781 1 81.75 349 ASP A O 1
ATOM 2798 N N . LEU A 1 350 ? -10.781 15.633 37.969 1 83.62 350 LEU A N 1
ATOM 2799 C CA . LEU A 1 350 ? -12.016 14.867 37.844 1 83.62 350 LEU A CA 1
ATOM 2800 C C . LEU A 1 350 ? -12.062 13.719 38.844 1 83.62 350 LEU A C 1
ATOM 2802 O O . LEU A 1 350 ? -13 12.914 38.812 1 83.62 350 LEU A O 1
ATOM 2806 N N . THR A 1 351 ? -11.047 13.531 39.719 1 74.12 351 THR A N 1
ATOM 2807 C CA . THR A 1 351 ? -10.984 12.43 40.688 1 74.12 351 THR A CA 1
ATOM 2808 C C . THR A 1 351 ? -11.555 12.867 42.031 1 74.12 351 THR A C 1
ATOM 2810 O O . THR A 1 351 ? -11.766 12.031 42.906 1 74.12 351 THR A O 1
ATOM 2813 N N . GLY A 1 352 ? -11.781 14.07 42.281 1 67 352 GLY A N 1
ATOM 2814 C CA . GLY A 1 352 ? -12.273 14.57 43.562 1 67 352 GLY A CA 1
ATOM 2815 C C . GLY A 1 352 ? -13.758 14.328 43.75 1 67 352 GLY A C 1
ATOM 2816 O O . GLY A 1 352 ? -14.438 13.82 42.875 1 67 352 GLY A O 1
ATOM 2817 N N . ASP A 1 353 ? -14.273 14.57 44.969 1 64.88 353 ASP A N 1
ATOM 2818 C CA . ASP A 1 353 ? -15.633 14.305 45.406 1 64.88 353 ASP A CA 1
ATOM 2819 C C . ASP A 1 353 ? -16.656 14.922 44.469 1 64.88 353 ASP A C 1
ATOM 2821 O O . ASP A 1 353 ? -17.688 14.312 44.188 1 64.88 353 ASP A O 1
ATOM 2825 N N . ARG A 1 354 ? -16.422 16.109 43.969 1 65 354 ARG A N 1
ATOM 2826 C CA . ARG A 1 354 ? -17.328 16.797 43.062 1 65 354 ARG A CA 1
ATOM 2827 C C . ARG A 1 354 ? -17.5 16.031 41.75 1 65 354 ARG A C 1
ATOM 2829 O O . ARG A 1 354 ? -18.594 15.953 41.219 1 65 354 ARG A O 1
ATOM 2836 N N . TYR A 1 355 ? -16.469 15.406 41.375 1 72.19 355 TYR A N 1
ATOM 2837 C CA . TYR A 1 355 ? -16.594 14.82 40.062 1 72.19 355 TYR A CA 1
ATOM 2838 C C . TYR A 1 355 ? -16.984 13.344 40.125 1 72.19 355 TYR A C 1
ATOM 2840 O O . TYR A 1 355 ? -17.312 12.727 39.125 1 72.19 355 TYR A O 1
ATOM 2848 N N . ASN A 1 356 ? -17.047 12.938 41.406 1 74.69 356 ASN A N 1
ATOM 2849 C CA . ASN A 1 356 ? -17.719 11.664 41.625 1 74.69 356 ASN A CA 1
ATOM 2850 C C . ASN A 1 356 ? -19.219 11.758 41.312 1 74.69 356 ASN A C 1
ATOM 2852 O O . ASN A 1 356 ? -19.797 10.836 40.75 1 74.69 356 ASN A O 1
ATOM 2856 N N . LYS A 1 357 ? -19.719 12.875 41.781 1 77.5 357 LYS A N 1
ATOM 2857 C CA . LYS A 1 357 ? -21.109 13.102 41.438 1 77.5 357 LYS A CA 1
ATOM 2858 C C . LYS A 1 357 ? -21.312 13.188 39.938 1 77.5 357 LYS A C 1
ATOM 2860 O O . LYS A 1 357 ? -22.266 12.609 39.406 1 77.5 357 LYS A O 1
ATOM 2865 N N . PHE A 1 358 ? -20.406 13.93 39.312 1 81.5 358 PHE A N 1
ATOM 2866 C CA . PHE A 1 358 ? -20.484 14.039 37.875 1 81.5 358 PHE A CA 1
ATOM 2867 C C . PHE A 1 358 ? -20.359 12.664 37.219 1 81.5 358 PHE A C 1
ATOM 2869 O O . PHE A 1 358 ? -21.109 12.352 36.281 1 81.5 358 PHE A O 1
ATOM 2876 N N . ALA A 1 359 ? -19.516 11.867 37.75 1 81.88 359 ALA A N 1
ATOM 2877 C CA . ALA A 1 359 ? -19.344 10.508 37.25 1 81.88 359 ALA A CA 1
ATOM 2878 C C . ALA A 1 359 ? -20.625 9.688 37.406 1 81.88 359 ALA A C 1
ATOM 2880 O O . ALA A 1 359 ? -21.031 8.977 36.5 1 81.88 359 ALA A O 1
ATOM 2881 N N . MET A 1 360 ? -21.234 9.82 38.5 1 79.88 360 MET A N 1
ATOM 2882 C CA . MET A 1 360 ? -22.469 9.078 38.75 1 79.88 360 MET A CA 1
ATOM 2883 C C . MET A 1 360 ? -23.578 9.562 37.844 1 79.88 360 MET A C 1
ATOM 2885 O O . MET A 1 360 ? -24.359 8.75 37.312 1 79.88 360 MET A O 1
ATOM 2889 N N . GLU A 1 361 ? -23.594 10.852 37.688 1 79.56 361 GLU A N 1
ATOM 2890 C CA . GLU A 1 361 ? -24.578 11.406 36.781 1 79.56 361 GLU A CA 1
ATOM 2891 C C . GLU A 1 361 ? -24.375 10.906 35.344 1 79.56 361 GLU A C 1
ATOM 2893 O O . GLU A 1 361 ? -25.328 10.562 34.656 1 79.56 361 GLU A O 1
ATOM 2898 N N . LEU A 1 362 ? -23.172 10.891 35 1 82.5 362 LEU A N 1
ATOM 2899 C CA . LEU A 1 362 ? -22.844 10.414 33.656 1 82.5 362 LEU A CA 1
ATOM 2900 C C . LEU A 1 362 ? -23.219 8.953 33.469 1 82.5 362 LEU A C 1
ATOM 2902 O O . LEU A 1 362 ? -23.75 8.562 32.438 1 82.5 362 LEU A O 1
ATOM 2906 N N . ILE A 1 363 ? -23 8.172 34.469 1 81.38 363 ILE A N 1
ATOM 2907 C CA . ILE A 1 363 ? -23.344 6.754 34.406 1 81.38 363 ILE A CA 1
ATOM 2908 C C . ILE A 1 363 ? -24.859 6.586 34.281 1 81.38 363 ILE A C 1
ATOM 2910 O O . ILE A 1 363 ? -25.328 5.762 33.5 1 81.38 363 ILE A O 1
ATOM 2914 N N . GLU A 1 364 ? -25.531 7.359 35 1 79.31 364 GLU A N 1
ATOM 2915 C CA . GLU A 1 364 ? -27 7.305 34.938 1 79.31 364 GLU A CA 1
ATOM 2916 C C . GLU A 1 364 ? -27.484 7.672 33.531 1 79.31 364 GLU A C 1
ATOM 2918 O O . GLU A 1 364 ? -28.391 7.02 33 1 79.31 364 GLU A O 1
ATOM 2923 N N . ILE A 1 365 ? -26.797 8.633 33 1 80.31 365 ILE A N 1
ATOM 2924 C CA . ILE A 1 365 ? -27.156 9.07 31.656 1 80.31 365 ILE A CA 1
ATOM 2925 C C . ILE A 1 365 ? -26.875 7.953 30.656 1 80.31 365 ILE A C 1
ATOM 2927 O O . ILE A 1 365 ? -27.672 7.68 29.766 1 80.31 365 ILE A O 1
ATOM 2931 N N . ILE A 1 366 ? -25.781 7.316 30.812 1 79.75 366 ILE A N 1
ATOM 2932 C CA . ILE A 1 366 ? -25.344 6.242 29.938 1 79.75 366 ILE A CA 1
ATOM 2933 C C . ILE A 1 366 ? -26.328 5.074 30.031 1 79.75 366 ILE A C 1
ATOM 2935 O O . ILE A 1 366 ? -26.719 4.496 29.016 1 79.75 366 ILE A O 1
ATOM 2939 N N . VAL A 1 367 ? -26.75 4.77 31.219 1 74.62 367 VAL A N 1
ATOM 2940 C CA . VAL A 1 367 ? -27.703 3.689 31.438 1 74.62 367 VAL A CA 1
ATOM 2941 C C . VAL A 1 367 ? -29.031 4.035 30.766 1 74.62 367 VAL A C 1
ATOM 2943 O O . VAL A 1 367 ? -29.641 3.186 30.109 1 74.62 367 VAL A O 1
ATOM 2946 N N . ASP A 1 368 ? -29.312 5.25 30.797 1 74.06 368 ASP A N 1
ATOM 2947 C CA . ASP A 1 368 ? -30.547 5.699 30.188 1 74.06 368 ASP A CA 1
ATOM 2948 C C . ASP A 1 368 ? -30.469 5.645 28.672 1 74.06 368 ASP A C 1
ATOM 2950 O O . ASP A 1 368 ? -31.438 5.297 28 1 74.06 368 ASP A O 1
ATOM 2954 N N . PHE A 1 369 ? -29.281 5.965 28.094 1 69.75 369 PHE A N 1
ATOM 2955 C CA . PHE A 1 369 ? -29.062 5.941 26.656 1 69.75 369 PHE A CA 1
ATOM 2956 C C . PHE A 1 369 ? -29.219 4.527 26.109 1 69.75 369 PHE A C 1
ATOM 2958 O O . PHE A 1 369 ? -29.719 4.34 24.984 1 69.75 369 PHE A O 1
ATOM 2965 N N . VAL A 1 370 ? -28.781 3.592 26.828 1 64.62 370 VAL A N 1
ATOM 2966 C CA . VAL A 1 370 ? -28.781 2.201 26.391 1 64.62 370 VAL A CA 1
ATOM 2967 C C . VAL A 1 370 ? -30.188 1.624 26.516 1 64.62 370 VAL A C 1
ATOM 2969 O O . VAL A 1 370 ? -30.625 0.832 25.688 1 64.62 370 VAL A O 1
ATOM 2972 N N . GLU A 1 371 ? -30.906 1.965 27.469 1 55.59 371 GLU A N 1
ATOM 2973 C CA . GLU A 1 371 ? -32.25 1.44 27.734 1 55.59 371 GLU A CA 1
ATOM 2974 C C . GLU A 1 371 ? -33.281 2.055 26.781 1 55.59 371 GLU A C 1
ATOM 2976 O O . GLU A 1 371 ? -34.375 1.503 26.594 1 55.59 371 GLU A O 1
ATOM 2981 N N . LEU A 1 372 ? -32.812 3.051 26.047 1 52.81 372 LEU A N 1
ATOM 2982 C CA . LEU A 1 372 ? -33.75 3.627 25.078 1 52.81 372 LEU A CA 1
ATOM 2983 C C . LEU A 1 372 ? -33.5 3.059 23.688 1 52.81 372 LEU A C 1
ATOM 2985 O O . LEU A 1 372 ? -34.438 2.926 22.891 1 52.81 372 LEU A O 1
ATOM 2989 N N . MET B 1 1 ? 5.68 8.164 -20.344 1 65.19 1 MET B N 1
ATOM 2990 C CA . MET B 1 1 ? 5.207 7.91 -18.984 1 65.19 1 MET B CA 1
ATOM 2991 C C . MET B 1 1 ? 6.352 8.016 -17.984 1 65.19 1 MET B C 1
ATOM 2993 O O . MET B 1 1 ? 7.441 7.492 -18.219 1 65.19 1 MET B O 1
ATOM 2997 N N . THR B 1 2 ? 6.102 8.859 -16.922 1 81.69 2 THR B N 1
ATOM 2998 C CA . THR B 1 2 ? 7.195 9.219 -16.031 1 81.69 2 THR B CA 1
ATOM 2999 C C . THR B 1 2 ? 7 8.602 -14.656 1 81.69 2 THR B C 1
ATOM 3001 O O . THR B 1 2 ? 7.805 8.828 -13.75 1 81.69 2 THR B O 1
ATOM 3004 N N . THR B 1 3 ? 5.953 7.719 -14.602 1 90.12 3 THR B N 1
ATOM 3005 C CA . THR B 1 3 ? 5.648 7.207 -13.273 1 90.12 3 THR B CA 1
ATOM 3006 C C . THR B 1 3 ? 5.828 5.691 -13.219 1 90.12 3 THR B C 1
ATOM 3008 O O . THR B 1 3 ? 5.312 4.973 -14.078 1 90.12 3 THR B O 1
ATOM 3011 N N . THR B 1 4 ? 6.574 5.266 -12.273 1 89.62 4 THR B N 1
ATOM 3012 C CA . THR B 1 4 ? 6.738 3.844 -12 1 89.62 4 THR B CA 1
ATOM 3013 C C . THR B 1 4 ? 6.055 3.459 -10.695 1 89.62 4 THR B C 1
ATOM 3015 O O . THR B 1 4 ? 6.387 3.992 -9.633 1 89.62 4 THR B O 1
ATOM 3018 N N . PHE B 1 5 ? 5.125 2.539 -10.844 1 91.56 5 PHE B N 1
ATOM 3019 C CA . PHE B 1 5 ? 4.508 1.966 -9.656 1 91.56 5 PHE B CA 1
ATOM 3020 C C . PHE B 1 5 ? 5.238 0.703 -9.219 1 91.56 5 PHE B C 1
ATOM 3022 O O . PHE B 1 5 ? 5.395 -0.234 -10 1 91.56 5 PHE B O 1
ATOM 3029 N N . TYR B 1 6 ? 5.613 0.697 -8.031 1 87 6 TYR B N 1
ATOM 3030 C CA . TYR B 1 6 ? 6.48 -0.386 -7.582 1 87 6 TYR B CA 1
ATOM 3031 C C . TYR B 1 6 ? 5.703 -1.396 -6.746 1 87 6 TYR B C 1
ATOM 3033 O O . TYR B 1 6 ? 4.688 -1.056 -6.137 1 87 6 TYR B O 1
ATOM 3041 N N . GLY B 1 7 ? 6.23 -2.65 -6.781 1 85.5 7 GLY B N 1
ATOM 3042 C CA . GLY B 1 7 ? 5.695 -3.695 -5.918 1 85.5 7 GLY B CA 1
ATOM 3043 C C . GLY B 1 7 ? 4.461 -4.363 -6.488 1 85.5 7 GLY B C 1
ATOM 3044 O O . GLY B 1 7 ? 4.031 -4.043 -7.602 1 85.5 7 GLY B O 1
ATOM 3045 N N . ASN B 1 8 ? 3.936 -5.316 -5.734 1 89.75 8 ASN B N 1
ATOM 3046 C CA . ASN B 1 8 ? 2.752 -6.062 -6.141 1 89.75 8 ASN B CA 1
ATOM 3047 C C . ASN B 1 8 ? 1.566 -5.137 -6.402 1 89.75 8 ASN B C 1
ATOM 3049 O O . ASN B 1 8 ? 0.904 -5.246 -7.438 1 89.75 8 ASN B O 1
ATOM 3053 N N . GLN B 1 9 ? 1.344 -4.258 -5.457 1 93.19 9 GLN B N 1
ATOM 3054 C CA . GLN B 1 9 ? 0.256 -3.305 -5.641 1 93.19 9 GLN B CA 1
ATOM 3055 C C . GLN B 1 9 ? 0.516 -2.396 -6.84 1 93.19 9 GLN B C 1
ATOM 3057 O O . GLN B 1 9 ? -0.417 -2.008 -7.543 1 93.19 9 GLN B O 1
ATOM 3062 N N . GLY B 1 10 ? 1.784 -2.055 -7.031 1 93.12 10 GLY B N 1
ATOM 3063 C CA . GLY B 1 10 ? 2.146 -1.256 -8.188 1 93.12 10 GLY B CA 1
ATOM 3064 C C . GLY B 1 10 ? 1.777 -1.914 -9.508 1 93.12 10 GLY B C 1
ATOM 3065 O O . GLY B 1 10 ? 1.281 -1.252 -10.422 1 93.12 10 GLY B O 1
ATOM 3066 N N . VAL B 1 11 ? 1.972 -3.172 -9.609 1 92.75 11 VAL B N 1
ATOM 3067 C CA . VAL B 1 11 ? 1.617 -3.912 -10.812 1 92.75 11 VAL B CA 1
ATOM 3068 C C . VAL B 1 11 ? 0.104 -3.875 -11.016 1 92.75 11 VAL B C 1
ATOM 3070 O O . VAL B 1 11 ? -0.373 -3.623 -12.125 1 92.75 11 VAL B O 1
ATOM 3073 N N . VAL B 1 12 ? -0.617 -4.07 -9.977 1 96.19 12 VAL B N 1
ATOM 3074 C CA . VAL B 1 12 ? -2.074 -4.059 -10.055 1 96.19 12 VAL B CA 1
ATOM 3075 C C . VAL B 1 12 ? -2.555 -2.68 -10.508 1 96.19 12 VAL B C 1
ATOM 3077 O O . VAL B 1 12 ? -3.369 -2.572 -11.43 1 96.19 12 VAL B O 1
ATOM 3080 N N . ASN B 1 13 ? -1.995 -1.65 -9.891 1 95.25 13 ASN B N 1
ATOM 3081 C CA . ASN B 1 13 ? -2.354 -0.29 -10.281 1 95.25 13 ASN B CA 1
ATOM 3082 C C . ASN B 1 13 ? -2.053 -0.03 -11.75 1 95.25 13 ASN B C 1
ATOM 3084 O O . ASN B 1 13 ? -2.84 0.615 -12.445 1 95.25 13 ASN B O 1
ATOM 3088 N N . SER B 1 14 ? -0.956 -0.534 -12.195 1 94.69 14 SER B N 1
ATOM 3089 C CA . SER B 1 14 ? -0.526 -0.314 -13.57 1 94.69 14 SER B CA 1
ATOM 3090 C C . SER B 1 14 ? -1.468 -0.992 -14.562 1 94.69 14 SER B C 1
ATOM 3092 O O . SER B 1 14 ? -1.747 -0.45 -15.633 1 94.69 14 SER B O 1
ATOM 3094 N N . ILE B 1 15 ? -1.947 -2.15 -14.219 1 96.12 15 ILE B N 1
ATOM 3095 C CA . ILE B 1 15 ? -2.891 -2.875 -15.062 1 96.12 15 ILE B CA 1
ATOM 3096 C C . ILE B 1 15 ? -4.176 -2.062 -15.219 1 96.12 15 ILE B C 1
ATOM 3098 O O . ILE B 1 15 ? -4.664 -1.872 -16.328 1 96.12 15 ILE B O 1
ATOM 3102 N N . ILE B 1 16 ? -4.664 -1.545 -14.141 1 95.56 16 ILE B N 1
ATOM 3103 C CA . ILE B 1 16 ? -5.902 -0.77 -14.141 1 95.56 16 ILE B CA 1
ATOM 3104 C C . ILE B 1 16 ? -5.719 0.499 -14.969 1 95.56 16 ILE B C 1
ATOM 3106 O O . ILE B 1 16 ? -6.574 0.845 -15.781 1 95.56 16 ILE B O 1
ATOM 3110 N N . LEU B 1 17 ? -4.602 1.137 -14.781 1 94.38 17 LEU B N 1
ATOM 3111 C CA . LEU B 1 17 ? -4.352 2.406 -15.453 1 94.38 17 LEU B CA 1
ATOM 3112 C C . LEU B 1 17 ? -4.195 2.203 -16.953 1 94.38 17 LEU B C 1
ATOM 3114 O O . LEU B 1 17 ? -4.629 3.043 -17.75 1 94.38 17 LEU B O 1
ATOM 3118 N N . ASP B 1 18 ? -3.652 1.096 -17.344 1 94.62 18 ASP B N 1
ATOM 3119 C CA . ASP B 1 18 ? -3.463 0.803 -18.75 1 94.62 18 ASP B CA 1
ATOM 3120 C C . ASP B 1 18 ? -4.789 0.459 -19.422 1 94.62 18 ASP B C 1
ATOM 3122 O O . ASP B 1 18 ? -4.922 0.569 -20.656 1 94.62 18 ASP B O 1
ATOM 3126 N N . MET B 1 19 ? -5.77 0.124 -18.625 1 93.75 19 MET B N 1
ATOM 3127 C CA . MET B 1 19 ? -7.031 -0.304 -19.219 1 93.75 19 MET B CA 1
ATOM 3128 C C . MET B 1 19 ? -8.133 0.711 -18.938 1 93.75 19 MET B C 1
ATOM 3130 O O . MET B 1 19 ? -9.227 0.619 -19.516 1 93.75 19 MET B O 1
ATOM 3134 N N . GLU B 1 20 ? -7.941 1.631 -18.062 1 88 20 GLU B N 1
ATOM 3135 C CA . GLU B 1 20 ? -9 2.412 -17.438 1 88 20 GLU B CA 1
ATOM 3136 C C . GLU B 1 20 ? -9.844 3.143 -18.469 1 88 20 GLU B C 1
ATOM 3138 O O . GLU B 1 20 ? -11.062 3.24 -18.328 1 88 20 GLU B O 1
ATOM 3143 N N . ALA B 1 21 ? -9.32 3.564 -19.547 1 86.56 21 ALA B N 1
ATOM 3144 C CA . ALA B 1 21 ? -10.07 4.359 -20.516 1 86.56 21 ALA B CA 1
ATOM 3145 C C . ALA B 1 21 ? -10.68 3.477 -21.594 1 86.56 21 ALA B C 1
ATOM 3147 O O . ALA B 1 21 ? -11.359 3.971 -22.5 1 86.56 21 ALA B O 1
ATOM 3148 N N . ASP B 1 22 ? -10.57 2.213 -21.547 1 93.94 22 ASP B N 1
ATOM 3149 C CA . ASP B 1 22 ? -10.977 1.282 -22.594 1 93.94 22 ASP B CA 1
ATOM 3150 C C . ASP B 1 22 ? -11.977 0.257 -22.062 1 93.94 22 ASP B C 1
ATOM 3152 O O . ASP B 1 22 ? -11.578 -0.801 -21.562 1 93.94 22 ASP B O 1
ATOM 3156 N N . PHE B 1 23 ? -13.25 0.495 -22.328 1 95.06 23 PHE B N 1
ATOM 3157 C CA . PHE B 1 23 ? -14.312 -0.363 -21.812 1 95.06 23 PHE B CA 1
ATOM 3158 C C . PHE B 1 23 ? -14.203 -1.767 -22.391 1 95.06 23 PHE B C 1
ATOM 3160 O O . PHE B 1 23 ? -14.445 -2.754 -21.703 1 95.06 23 PHE B O 1
ATOM 3167 N N . GLU B 1 24 ? -13.859 -1.862 -23.625 1 95.56 24 GLU B N 1
ATOM 3168 C CA . GLU B 1 24 ? -13.734 -3.17 -24.266 1 95.56 24 GLU B CA 1
ATOM 3169 C C . GLU B 1 24 ? -12.633 -4.004 -23.609 1 95.56 24 GLU B C 1
ATOM 3171 O O . GLU B 1 24 ? -12.805 -5.203 -23.391 1 95.56 24 GLU B O 1
ATOM 3176 N N . LYS B 1 25 ? -11.562 -3.361 -23.234 1 95.62 25 LYS B N 1
ATOM 3177 C CA . LYS B 1 25 ? -10.484 -4.055 -22.547 1 95.62 25 LYS B CA 1
ATOM 3178 C C . LYS B 1 25 ? -10.914 -4.477 -21.141 1 95.62 25 LYS B C 1
ATOM 3180 O O . LYS B 1 25 ? -10.547 -5.559 -20.672 1 95.62 25 LYS B O 1
ATOM 3185 N N . GLN B 1 26 ? -11.617 -3.568 -20.562 1 96.62 26 GLN B N 1
ATOM 3186 C CA . GLN B 1 26 ? -12.125 -3.895 -19.234 1 96.62 26 GLN B CA 1
ATOM 3187 C C . GLN B 1 26 ? -13.031 -5.121 -19.281 1 96.62 26 GLN B C 1
ATOM 3189 O O . GLN B 1 26 ? -12.914 -6.02 -18.438 1 96.62 26 GLN B O 1
ATOM 3194 N N . LEU B 1 27 ? -13.867 -5.148 -20.25 1 96.81 27 LEU B N 1
ATOM 3195 C CA . LEU B 1 27 ? -14.766 -6.285 -20.422 1 96.81 27 LEU B CA 1
ATOM 3196 C C . LEU B 1 27 ? -13.977 -7.555 -20.734 1 96.81 27 LEU B C 1
ATOM 3198 O O . LEU B 1 27 ? -14.289 -8.633 -20.219 1 96.81 27 LEU B O 1
ATOM 3202 N N . GLU B 1 28 ? -13.023 -7.414 -21.578 1 97.25 28 GLU B N 1
ATOM 3203 C CA . GLU B 1 28 ? -12.188 -8.562 -21.922 1 97.25 28 GLU B CA 1
ATOM 3204 C C . GLU B 1 28 ? -11.43 -9.078 -20.703 1 97.25 28 GLU B C 1
ATOM 3206 O O . GLU B 1 28 ? -11.203 -10.281 -20.578 1 97.25 28 GLU B O 1
ATOM 3211 N N . PHE B 1 29 ? -11 -8.18 -19.828 1 97.94 29 PHE B N 1
ATOM 3212 C CA . PHE B 1 29 ? -10.391 -8.578 -18.562 1 97.94 29 PHE B CA 1
ATOM 3213 C C . PHE B 1 29 ? -11.305 -9.539 -17.797 1 97.94 29 PHE B C 1
ATOM 3215 O O . PHE B 1 29 ? -10.867 -10.602 -17.359 1 97.94 29 PHE B O 1
ATOM 3222 N N . LEU B 1 30 ? -12.531 -9.156 -17.688 1 98.12 30 LEU B N 1
ATOM 3223 C CA . LEU B 1 30 ? -13.5 -9.992 -16.984 1 98.12 30 LEU B CA 1
ATOM 3224 C C . LEU B 1 30 ? -13.695 -11.32 -17.703 1 98.12 30 LEU B C 1
ATOM 3226 O O . LEU B 1 30 ? -13.812 -12.367 -17.062 1 98.12 30 LEU B O 1
ATOM 3230 N N . ASN B 1 31 ? -13.695 -11.281 -18.969 1 97.56 31 ASN B N 1
ATOM 3231 C CA . ASN B 1 31 ? -13.883 -12.484 -19.781 1 97.56 31 ASN B CA 1
ATOM 3232 C C . ASN B 1 31 ? -12.68 -13.422 -19.688 1 97.56 31 ASN B C 1
ATOM 3234 O O . ASN B 1 31 ? -12.805 -14.617 -19.938 1 97.56 31 ASN B O 1
ATOM 3238 N N . THR B 1 32 ? -11.555 -12.875 -19.375 1 97.88 32 THR B N 1
ATOM 3239 C CA . THR B 1 32 ? -10.305 -13.633 -19.328 1 97.88 32 THR B CA 1
ATOM 3240 C C . THR B 1 32 ? -10.18 -14.406 -18.016 1 97.88 32 THR B C 1
ATOM 3242 O O . THR B 1 32 ? -9.398 -15.352 -17.922 1 97.88 32 THR B O 1
ATOM 3245 N N . ILE B 1 33 ? -10.906 -13.992 -17 1 98.38 33 ILE B N 1
ATOM 3246 C CA . ILE B 1 33 ? -10.859 -14.688 -15.711 1 98.38 33 ILE B CA 1
ATOM 3247 C C . ILE B 1 33 ? -11.305 -16.141 -15.891 1 98.38 33 ILE B C 1
ATOM 3249 O O . ILE B 1 33 ? -12.352 -16.391 -16.5 1 98.38 33 ILE B O 1
ATOM 3253 N N . LYS B 1 34 ? -10.523 -17.031 -15.398 1 98.12 34 LYS B N 1
ATOM 3254 C CA . LYS B 1 34 ? -10.906 -18.438 -15.367 1 98.12 34 LYS B CA 1
ATOM 3255 C C . LYS B 1 34 ? -11.531 -18.812 -14.023 1 98.12 34 LYS B C 1
ATOM 3257 O O . LYS B 1 34 ? -10.859 -18.797 -12.992 1 98.12 34 LYS B O 1
ATOM 3262 N N . PHE B 1 35 ? -12.727 -19.125 -14.086 1 97.88 35 PHE B N 1
ATOM 3263 C CA . PHE B 1 35 ? -13.406 -19.547 -12.867 1 97.88 35 PHE B CA 1
ATOM 3264 C C . PHE B 1 35 ? -13.328 -21.047 -12.68 1 97.88 35 PHE B C 1
ATOM 3266 O O . PHE B 1 35 ? -13.016 -21.781 -13.625 1 97.88 35 PHE B O 1
ATOM 3273 N N . THR B 1 36 ? -13.539 -21.422 -11.43 1 96.19 36 THR B N 1
ATOM 3274 C CA . THR B 1 36 ? -13.477 -22.828 -11.094 1 96.19 36 THR B CA 1
ATOM 3275 C C . THR B 1 36 ? -14.406 -23.656 -11.984 1 96.19 36 THR B C 1
ATOM 3277 O O . THR B 1 36 ? -15.516 -23.203 -12.305 1 96.19 36 THR B O 1
ATOM 3280 N N . ASP B 1 37 ? -13.992 -24.859 -12.422 1 91.81 37 ASP B N 1
ATOM 3281 C CA . ASP B 1 37 ? -14.742 -25.812 -13.234 1 91.81 37 ASP B CA 1
ATOM 3282 C C . ASP B 1 37 ? -15.164 -25.203 -14.562 1 91.81 37 ASP B C 1
ATOM 3284 O O . ASP B 1 37 ? -16.25 -25.469 -15.07 1 91.81 37 ASP B O 1
ATOM 3288 N N . ASP B 1 38 ? -14.438 -24.234 -15.031 1 92.5 38 ASP B N 1
ATOM 3289 C CA . ASP B 1 38 ? -14.641 -23.578 -16.312 1 92.5 38 ASP B CA 1
ATOM 3290 C C . ASP B 1 38 ? -15.992 -22.859 -16.359 1 92.5 38 ASP B C 1
ATOM 3292 O O . ASP B 1 38 ? -16.625 -22.797 -17.406 1 92.5 38 ASP B O 1
ATOM 3296 N N . PHE B 1 39 ? -16.375 -22.469 -15.172 1 94.31 39 PHE B N 1
ATOM 3297 C CA . PHE B 1 39 ? -17.625 -21.703 -15.094 1 94.31 39 PHE B CA 1
ATOM 3298 C C . PHE B 1 39 ? -17.484 -20.391 -15.859 1 94.31 39 PHE B C 1
ATOM 3300 O O . PHE B 1 39 ? -16.453 -19.734 -15.82 1 94.31 39 PHE B O 1
ATOM 3307 N N . LYS B 1 40 ? -18.547 -20.047 -16.594 1 93.75 40 LYS B N 1
ATOM 3308 C CA . LYS B 1 40 ? -18.625 -18.766 -17.297 1 93.75 40 LYS B CA 1
ATOM 3309 C C . LYS B 1 40 ? -19.812 -17.953 -16.812 1 93.75 40 LYS B C 1
ATOM 3311 O O . LYS B 1 40 ? -20.969 -18.344 -17 1 93.75 40 LYS B O 1
ATOM 3316 N N . PRO B 1 41 ? -19.469 -16.812 -16.281 1 94.75 41 PRO B N 1
ATOM 3317 C CA . PRO B 1 41 ? -20.594 -15.984 -15.812 1 94.75 41 PRO B CA 1
ATOM 3318 C C . PRO B 1 41 ? -21.5 -15.539 -16.953 1 94.75 41 PRO B C 1
ATOM 3320 O O . PRO B 1 41 ? -21.016 -15 -17.953 1 94.75 41 PRO B O 1
ATOM 3323 N N . GLU B 1 42 ? -22.812 -15.648 -16.781 1 93.56 42 GLU B N 1
ATOM 3324 C CA . GLU B 1 42 ? -23.781 -15.336 -17.828 1 93.56 42 GLU B CA 1
ATOM 3325 C C . GLU B 1 42 ? -24.047 -13.836 -17.906 1 93.56 42 GLU B C 1
ATOM 3327 O O . GLU B 1 42 ? -24.578 -13.352 -18.906 1 93.56 42 GLU B O 1
ATOM 3332 N N . TRP B 1 43 ? -23.688 -13.18 -16.906 1 94.62 43 TRP B N 1
ATOM 3333 C CA . TRP B 1 43 ? -24.016 -11.766 -16.781 1 94.62 43 TRP B CA 1
ATOM 3334 C C . TRP B 1 43 ? -23.016 -10.914 -17.562 1 94.62 43 TRP B C 1
ATOM 3336 O O . TRP B 1 43 ? -23.25 -9.719 -17.781 1 94.62 43 TRP B O 1
ATOM 3346 N N . LEU B 1 44 ? -21.875 -11.398 -18.047 1 95.69 44 LEU B N 1
ATOM 3347 C CA . LEU B 1 44 ? -20.766 -10.648 -18.625 1 95.69 44 LEU B CA 1
ATOM 3348 C C . LEU B 1 44 ? -21.234 -9.852 -19.844 1 95.69 44 LEU B C 1
ATOM 3350 O O . LEU B 1 44 ? -20.922 -8.664 -19.969 1 95.69 44 LEU B O 1
ATOM 3354 N N . PRO B 1 45 ? -22.109 -10.391 -20.734 1 94.12 45 PRO B N 1
ATOM 3355 C CA . PRO B 1 45 ? -22.531 -9.633 -21.922 1 94.12 45 PRO B CA 1
ATOM 3356 C C . PRO B 1 45 ? -23.406 -8.43 -21.562 1 94.12 45 PRO B C 1
ATOM 3358 O O . PRO B 1 45 ? -23.562 -7.52 -22.375 1 94.12 45 PRO B O 1
ATOM 3361 N N . ASP B 1 46 ? -23.953 -8.359 -20.406 1 95.56 46 ASP B N 1
ATOM 3362 C CA . ASP B 1 46 ? -24.922 -7.328 -20.031 1 95.56 46 ASP B CA 1
ATOM 3363 C C . ASP B 1 46 ? -24.234 -6.188 -19.281 1 95.56 46 ASP B C 1
ATOM 3365 O O . ASP B 1 46 ? -24.875 -5.219 -18.891 1 95.56 46 ASP B O 1
ATOM 3369 N N . ILE B 1 47 ? -22.922 -6.281 -19.125 1 97.19 47 ILE B N 1
ATOM 3370 C CA . ILE B 1 47 ? -22.188 -5.273 -18.359 1 97.19 47 ILE B CA 1
ATOM 3371 C C . ILE B 1 47 ? -22.094 -3.986 -19.172 1 97.19 47 ILE B C 1
ATOM 3373 O O . ILE B 1 47 ? -21.734 -4.016 -20.359 1 97.19 47 ILE B O 1
ATOM 3377 N N . VAL B 1 48 ? -22.422 -2.822 -18.531 1 95.38 48 VAL B N 1
ATOM 3378 C CA . VAL B 1 48 ? -22.422 -1.552 -19.25 1 95.38 48 VAL B CA 1
ATOM 3379 C C . VAL B 1 48 ? -21.469 -0.576 -18.578 1 95.38 48 VAL B C 1
ATOM 3381 O O . VAL B 1 48 ? -21.109 0.455 -19.156 1 95.38 48 VAL B O 1
ATOM 3384 N N . LYS B 1 49 ? -21.078 -0.864 -17.375 1 95.06 49 LYS B N 1
ATOM 3385 C CA . LYS B 1 49 ? -20.188 0.017 -16.641 1 95.06 49 LYS B CA 1
ATOM 3386 C C . LYS B 1 49 ? -19.25 -0.783 -15.727 1 95.06 49 LYS B C 1
ATOM 3388 O O . LYS B 1 49 ? -19.672 -1.761 -15.102 1 95.06 49 LYS B O 1
ATOM 3393 N N . ILE B 1 50 ? -18.016 -0.415 -15.742 1 96.62 50 ILE B N 1
ATOM 3394 C CA . ILE B 1 50 ? -17.016 -1.024 -14.867 1 96.62 50 ILE B CA 1
ATOM 3395 C C . ILE B 1 50 ? -16.25 0.064 -14.117 1 96.62 50 ILE B C 1
ATOM 3397 O O . ILE B 1 50 ? -15.852 1.07 -14.703 1 96.62 50 ILE B O 1
ATOM 3401 N N . SER B 1 51 ? -16.156 -0.073 -12.828 1 94.75 51 SER B N 1
ATOM 3402 C CA . SER B 1 51 ? -15.383 0.836 -11.992 1 94.75 51 SER B CA 1
ATOM 3403 C C . SER B 1 51 ? -14.414 0.072 -11.094 1 94.75 51 SER B C 1
ATOM 3405 O O . SER B 1 51 ? -14.602 -1.121 -10.844 1 94.75 51 SER B O 1
ATOM 3407 N N . PHE B 1 52 ? -13.383 0.763 -10.68 1 96.31 52 PHE B N 1
ATOM 3408 C CA . PHE B 1 52 ? -12.312 0.139 -9.906 1 96.31 52 PHE B CA 1
ATOM 3409 C C . PHE B 1 52 ? -12.094 0.876 -8.594 1 96.31 52 PHE B C 1
ATOM 3411 O O . PHE B 1 52 ? -12.141 2.107 -8.547 1 96.31 52 PHE B O 1
ATOM 3418 N N . ILE B 1 53 ? -11.906 0.128 -7.535 1 94.44 53 ILE B N 1
ATOM 3419 C CA . ILE B 1 53 ? -11.469 0.642 -6.242 1 94.44 53 ILE B CA 1
ATOM 3420 C C . ILE B 1 53 ? -10.164 -0.028 -5.832 1 94.44 53 ILE B C 1
ATOM 3422 O O . ILE B 1 53 ? -10.125 -1.235 -5.578 1 94.44 53 ILE B O 1
ATOM 3426 N N . ALA B 1 54 ? -9.141 0.789 -5.758 1 94.56 54 ALA B N 1
ATOM 3427 C CA . ALA B 1 54 ? -7.824 0.229 -5.469 1 94.56 54 ALA B CA 1
ATOM 3428 C C . ALA B 1 54 ? -7.512 0.316 -3.977 1 94.56 54 ALA B C 1
ATOM 3430 O O . ALA B 1 54 ? -7.605 1.391 -3.379 1 94.56 54 ALA B O 1
ATOM 3431 N N . GLU B 1 55 ? -7.254 -0.785 -3.346 1 92.44 55 GLU B N 1
ATOM 3432 C CA . GLU B 1 55 ? -6.668 -1.01 -2.027 1 92.44 55 GLU B CA 1
ATOM 3433 C C . GLU B 1 55 ? -7.531 -0.392 -0.929 1 92.44 55 GLU B C 1
ATOM 3435 O O . GLU B 1 55 ? -7.023 0.334 -0.071 1 92.44 55 GLU B O 1
ATOM 3440 N N . PRO B 1 56 ? -8.797 -0.683 -0.929 1 90.94 56 PRO B N 1
ATOM 3441 C CA . PRO B 1 56 ? -9.586 -0.246 0.222 1 90.94 56 PRO B CA 1
ATOM 3442 C C . PRO B 1 56 ? -9.266 -1.027 1.493 1 90.94 56 PRO B C 1
ATOM 3444 O O . PRO B 1 56 ? -9 -2.232 1.432 1 90.94 56 PRO B O 1
ATOM 3447 N N . ALA B 1 57 ? -9.227 -0.365 2.615 1 87.19 57 ALA B N 1
ATOM 3448 C CA . ALA B 1 57 ? -9 -1.029 3.896 1 87.19 57 ALA B CA 1
ATOM 3449 C C . ALA B 1 57 ? -10.32 -1.482 4.52 1 87.19 57 ALA B C 1
ATOM 3451 O O . ALA B 1 57 ? -10.953 -0.729 5.258 1 87.19 57 ALA B O 1
ATOM 3452 N N . LEU B 1 58 ? -10.656 -2.709 4.395 1 92.19 58 LEU B N 1
ATOM 3453 C CA . LEU B 1 58 ? -11.969 -3.221 4.777 1 92.19 58 LEU B CA 1
ATOM 3454 C C . LEU B 1 58 ? -11.938 -3.785 6.191 1 92.19 58 LEU B C 1
ATOM 3456 O O . LEU B 1 58 ? -12.516 -4.844 6.453 1 92.19 58 LEU B O 1
ATOM 3460 N N . GLY B 1 59 ? -11.188 -3.115 7 1 86.31 59 GLY B N 1
ATOM 3461 C CA . GLY B 1 59 ? -11.164 -3.48 8.406 1 86.31 59 GLY B CA 1
ATOM 3462 C C . GLY B 1 59 ? -10.508 -4.82 8.664 1 86.31 59 GLY B C 1
ATOM 3463 O O . GLY B 1 59 ? -9.414 -5.09 8.156 1 86.31 59 GLY B O 1
ATOM 3464 N N . GLN B 1 60 ? -11.219 -5.629 9.477 1 87.06 60 GLN B N 1
ATOM 3465 C CA . GLN B 1 60 ? -10.648 -6.906 9.898 1 87.06 60 GLN B CA 1
ATOM 3466 C C . GLN B 1 60 ? -10.703 -7.934 8.766 1 87.06 60 GLN B C 1
ATOM 3468 O O . GLN B 1 60 ? -10.062 -8.984 8.852 1 87.06 60 GLN B O 1
ATOM 3473 N N . PHE B 1 61 ? -11.391 -7.645 7.699 1 92 61 PHE B N 1
ATOM 3474 C CA . PHE B 1 61 ? -11.492 -8.57 6.582 1 92 61 PHE B CA 1
ATOM 3475 C C . PHE B 1 61 ? -10.273 -8.453 5.672 1 92 61 PHE B C 1
ATOM 3477 O O . PHE B 1 61 ? -10.023 -9.328 4.84 1 92 61 PHE B O 1
ATOM 3484 N N . GLY B 1 62 ? -9.586 -7.348 5.848 1 92.19 62 GLY B N 1
ATOM 3485 C CA . GLY B 1 62 ? -8.344 -7.215 5.098 1 92.19 62 GLY B CA 1
ATOM 3486 C C . GLY B 1 62 ? -8.398 -6.117 4.051 1 92.19 62 GLY B C 1
ATOM 3487 O O . GLY B 1 62 ? -9.281 -5.258 4.09 1 92.19 62 GLY B O 1
ATOM 3488 N N . LYS B 1 63 ? -7.332 -6.09 3.281 1 93 63 LYS B N 1
ATOM 3489 C CA . LYS B 1 63 ? -7.121 -5.07 2.26 1 93 63 LYS B CA 1
ATOM 3490 C C . LYS B 1 63 ? -6.91 -5.699 0.887 1 93 63 LYS B C 1
ATOM 3492 O O . LYS B 1 63 ? -5.77 -5.941 0.478 1 93 63 LYS B O 1
ATOM 3497 N N . PRO B 1 64 ? -8.078 -5.949 0.218 1 96.94 64 PRO B N 1
ATOM 3498 C CA . PRO B 1 64 ? -7.883 -6.469 -1.137 1 96.94 64 PRO B CA 1
ATOM 3499 C C . PRO B 1 64 ? -7.09 -5.516 -2.025 1 96.94 64 PRO B C 1
ATOM 3501 O O . PRO B 1 64 ? -7.129 -4.301 -1.82 1 96.94 64 PRO B O 1
ATOM 3504 N N . ASN B 1 65 ? -6.41 -6.105 -3.02 1 97.5 65 ASN B N 1
ATOM 3505 C CA . ASN B 1 65 ? -5.637 -5.262 -3.924 1 97.5 65 ASN B CA 1
ATOM 3506 C C . ASN B 1 65 ? -6.543 -4.391 -4.789 1 97.5 65 ASN B C 1
ATOM 3508 O O . ASN B 1 65 ? -6.191 -3.254 -5.113 1 97.5 65 ASN B O 1
ATOM 3512 N N . LEU B 1 66 ? -7.617 -4.961 -5.148 1 97.88 66 LEU B N 1
ATOM 3513 C CA . LEU B 1 66 ? -8.539 -4.285 -6.059 1 97.88 66 LEU B CA 1
ATOM 3514 C C . LEU B 1 66 ? -9.961 -4.801 -5.871 1 97.88 66 LEU B C 1
ATOM 3516 O O . LEU B 1 66 ? -10.164 -5.988 -5.594 1 97.88 66 LEU B O 1
ATOM 3520 N N . ILE B 1 67 ? -10.898 -3.879 -5.977 1 98.06 67 ILE B N 1
ATOM 3521 C CA . ILE B 1 67 ? -12.297 -4.242 -6.145 1 98.06 67 ILE B CA 1
ATOM 3522 C C . ILE B 1 67 ? -12.805 -3.74 -7.492 1 98.06 67 ILE B C 1
ATOM 3524 O O . ILE B 1 67 ? -12.617 -2.57 -7.84 1 98.06 67 ILE B O 1
ATOM 3528 N N . ILE B 1 68 ? -13.367 -4.629 -8.25 1 97.94 68 ILE B N 1
ATOM 3529 C CA . ILE B 1 68 ? -14 -4.273 -9.508 1 97.94 68 ILE B CA 1
ATOM 3530 C C . ILE B 1 68 ? -15.523 -4.316 -9.344 1 97.94 68 ILE B C 1
ATOM 3532 O O . ILE B 1 68 ? -16.062 -5.293 -8.828 1 97.94 68 ILE B O 1
ATOM 3536 N N . ILE B 1 69 ? -16.156 -3.285 -9.742 1 97.19 69 ILE B N 1
ATOM 3537 C CA . ILE B 1 69 ? -17.609 -3.246 -9.773 1 97.19 69 ILE B CA 1
ATOM 3538 C C . ILE B 1 69 ? -18.094 -3.281 -11.227 1 97.19 69 ILE B C 1
ATOM 3540 O O . ILE B 1 69 ? -17.891 -2.326 -11.977 1 97.19 69 ILE B O 1
ATOM 3544 N N . ALA B 1 70 ? -18.688 -4.34 -11.594 1 97.56 70 ALA B N 1
ATOM 3545 C CA . ALA B 1 70 ? -19.297 -4.488 -12.906 1 97.56 70 ALA B CA 1
ATOM 3546 C C . ALA B 1 70 ? -20.828 -4.336 -12.82 1 97.56 70 ALA B C 1
ATOM 3548 O O . ALA B 1 70 ? -21.484 -5.094 -12.117 1 97.56 70 ALA B O 1
ATOM 3549 N N . GLU B 1 71 ? -21.328 -3.428 -13.555 1 95.75 71 GLU B N 1
ATOM 3550 C CA . GLU B 1 71 ? -22.75 -3.117 -13.484 1 95.75 71 GLU B CA 1
ATOM 3551 C C . GLU B 1 71 ? -23.469 -3.498 -14.781 1 95.75 71 GLU B C 1
ATOM 3553 O O . GLU B 1 71 ? -23.016 -3.141 -15.867 1 95.75 71 GLU B O 1
ATOM 3558 N N . GLU B 1 72 ? -24.531 -4.168 -14.594 1 93.38 72 GLU B N 1
ATOM 3559 C CA . GLU B 1 72 ? -25.375 -4.543 -15.727 1 93.38 72 GLU B CA 1
ATOM 3560 C C . GLU B 1 72 ? -26.297 -3.396 -16.125 1 93.38 72 GLU B C 1
ATOM 3562 O O . GLU B 1 72 ? -26.453 -2.432 -15.375 1 93.38 72 GLU B O 1
ATOM 3567 N N . LYS B 1 73 ? -26.906 -3.656 -17.25 1 91.12 73 LYS B N 1
ATOM 3568 C CA . LYS B 1 73 ? -27.938 -2.738 -17.703 1 91.12 73 LYS B CA 1
ATOM 3569 C C . LYS B 1 73 ? -29.094 -2.67 -16.719 1 91.12 73 LYS B C 1
ATOM 3571 O O . LYS B 1 73 ? -29.719 -1.619 -16.547 1 91.12 73 LYS B O 1
ATOM 3576 N N . SER B 1 74 ? -29.375 -3.779 -16.078 1 89.25 74 SER B N 1
ATOM 3577 C CA . SER B 1 74 ? -30.469 -3.867 -15.102 1 89.25 74 SER B CA 1
ATOM 3578 C C . SER B 1 74 ? -30.062 -3.256 -13.766 1 89.25 74 SER B C 1
ATOM 3580 O O . SER B 1 74 ? -30.828 -3.314 -12.797 1 89.25 74 SER B O 1
ATOM 3582 N N . LEU B 1 75 ? -28.875 -2.781 -13.578 1 89.62 75 LEU B N 1
ATOM 3583 C CA . LEU B 1 75 ? -28.328 -2.123 -12.398 1 89.62 75 LEU B CA 1
ATOM 3584 C C . LEU B 1 75 ? -27.844 -3.15 -11.383 1 89.62 75 LEU B C 1
ATOM 3586 O O . LEU B 1 75 ? -27.391 -2.785 -10.297 1 89.62 75 LEU B O 1
ATOM 3590 N N . GLN B 1 76 ? -27.938 -4.414 -11.867 1 91.25 76 GLN B N 1
ATOM 3591 C CA . GLN B 1 76 ? -27.312 -5.445 -11.047 1 91.25 76 GLN B CA 1
ATOM 3592 C C . GLN B 1 76 ? -25.797 -5.273 -11.023 1 91.25 76 GLN B C 1
ATOM 3594 O O . GLN B 1 76 ? -25.172 -5.047 -12.062 1 91.25 76 GLN B O 1
ATOM 3599 N N . ARG B 1 77 ? -25.297 -5.371 -9.758 1 94.62 77 ARG B N 1
ATOM 3600 C CA . ARG B 1 77 ? -23.859 -5.18 -9.633 1 94.62 77 ARG B CA 1
ATOM 3601 C C . ARG B 1 77 ? -23.172 -6.477 -9.242 1 94.62 77 ARG B C 1
ATOM 3603 O O . ARG B 1 77 ? -23.672 -7.234 -8.414 1 94.62 77 ARG B O 1
ATOM 3610 N N . HIS B 1 78 ? -22.109 -6.699 -9.93 1 97.69 78 HIS B N 1
ATOM 3611 C CA . HIS B 1 78 ? -21.188 -7.777 -9.609 1 97.69 78 HIS B CA 1
ATOM 3612 C C . HIS B 1 78 ? -19.891 -7.23 -9.023 1 97.69 78 HIS B C 1
ATOM 3614 O O . HIS B 1 78 ? -19.172 -6.473 -9.688 1 97.69 78 HIS B O 1
ATOM 3620 N N . VAL B 1 79 ? -19.625 -7.594 -7.754 1 98.38 79 VAL B N 1
ATOM 3621 C CA . VAL B 1 79 ? -18.469 -7.102 -7.027 1 98.38 79 VAL B CA 1
ATOM 3622 C C . VAL B 1 79 ? -17.359 -8.164 -7.043 1 98.38 79 VAL B C 1
ATOM 3624 O O . VAL B 1 79 ? -17.547 -9.258 -6.5 1 98.38 79 VAL B O 1
ATOM 3627 N N . ILE B 1 80 ? -16.25 -7.816 -7.66 1 98.69 80 ILE B N 1
ATOM 3628 C CA . ILE B 1 80 ? -15.141 -8.758 -7.812 1 98.69 80 ILE B CA 1
ATOM 3629 C C . ILE B 1 80 ? -13.961 -8.32 -6.957 1 98.69 80 ILE B C 1
ATOM 3631 O O . ILE B 1 80 ? -13.352 -7.281 -7.219 1 98.69 80 ILE B O 1
ATOM 3635 N N . PHE B 1 81 ? -13.641 -9.102 -5.945 1 98.69 81 PHE B N 1
ATOM 3636 C CA . PHE B 1 81 ? -12.438 -8.875 -5.152 1 98.69 81 PHE B CA 1
ATOM 3637 C C . PHE B 1 81 ? -11.227 -9.492 -5.828 1 98.69 81 PHE B C 1
ATOM 3639 O O . PHE B 1 81 ? -11.234 -10.68 -6.164 1 98.69 81 PHE B O 1
ATOM 3646 N N . ILE B 1 82 ? -10.203 -8.703 -5.988 1 98.75 82 ILE B N 1
ATOM 3647 C CA . ILE B 1 82 ? -8.961 -9.203 -6.574 1 98.75 82 ILE B CA 1
ATOM 3648 C C . ILE B 1 82 ? -7.867 -9.242 -5.508 1 98.75 82 ILE B C 1
ATOM 3650 O O . ILE B 1 82 ? -7.559 -8.227 -4.883 1 98.75 82 ILE B O 1
ATOM 3654 N N . GLU B 1 83 ? -7.355 -10.367 -5.258 1 98.5 83 GLU B N 1
ATOM 3655 C CA . GLU B 1 83 ? -6.148 -10.57 -4.461 1 98.5 83 GLU B CA 1
ATOM 3656 C C . GLU B 1 83 ? -4.969 -10.984 -5.336 1 98.5 83 GLU B C 1
ATOM 3658 O O . GLU B 1 83 ? -5.039 -11.984 -6.051 1 98.5 83 GLU B O 1
ATOM 3663 N N . SER B 1 84 ? -3.904 -10.195 -5.199 1 97 84 SER B N 1
ATOM 3664 C CA . SER B 1 84 ? -2.816 -10.391 -6.152 1 97 84 SER B CA 1
ATOM 3665 C C . SER B 1 84 ? -1.515 -10.742 -5.438 1 97 84 SER B C 1
ATOM 3667 O O . SER B 1 84 ? -1.251 -10.258 -4.34 1 97 84 SER B O 1
ATOM 3669 N N . LYS B 1 85 ? -0.813 -11.57 -6.074 1 91.69 85 LYS B N 1
ATOM 3670 C CA . LYS B 1 85 ? 0.57 -11.867 -5.715 1 91.69 85 LYS B CA 1
ATOM 3671 C C . LYS B 1 85 ? 1.441 -12.016 -6.961 1 91.69 85 LYS B C 1
ATOM 3673 O O . LYS B 1 85 ? 0.968 -12.461 -8.008 1 91.69 85 LYS B O 1
ATOM 3678 N N . ILE B 1 86 ? 2.668 -11.656 -6.762 1 86.06 86 ILE B N 1
ATOM 3679 C CA . ILE B 1 86 ? 3.594 -11.719 -7.887 1 86.06 86 ILE B CA 1
ATOM 3680 C C . ILE B 1 86 ? 4.07 -13.156 -8.086 1 86.06 86 ILE B C 1
ATOM 3682 O O . ILE B 1 86 ? 4.777 -13.453 -9.055 1 86.06 86 ILE B O 1
ATOM 3686 N N . SER B 1 87 ? 3.641 -14.07 -7.234 1 82.38 87 SER B N 1
ATOM 3687 C CA . SER B 1 87 ? 3.945 -15.492 -7.336 1 82.38 87 SER B CA 1
ATOM 3688 C C . SER B 1 87 ? 2.727 -16.297 -7.793 1 82.38 87 SER B C 1
ATOM 3690 O O . SER B 1 87 ? 1.623 -15.75 -7.883 1 82.38 87 SER B O 1
ATOM 3692 N N . ALA B 1 88 ? 2.99 -17.547 -8.148 1 86.31 88 ALA B N 1
ATOM 3693 C CA . ALA B 1 88 ? 1.882 -18.438 -8.5 1 86.31 88 ALA B CA 1
ATOM 3694 C C . ALA B 1 88 ? 0.967 -18.656 -7.301 1 86.31 88 ALA B C 1
ATOM 3696 O O . ALA B 1 88 ? 1.396 -18.547 -6.148 1 86.31 88 ALA B O 1
ATOM 3697 N N . TYR B 1 89 ? -0.245 -19.062 -7.609 1 92.81 89 TYR B N 1
ATOM 3698 C CA . TYR B 1 89 ? -1.28 -19.172 -6.59 1 92.81 89 TYR B CA 1
ATOM 3699 C C . TYR B 1 89 ? -0.859 -20.141 -5.484 1 92.81 89 TYR B C 1
ATOM 3701 O O . TYR B 1 89 ? -0.89 -19.781 -4.301 1 92.81 89 TYR B O 1
ATOM 3709 N N . ASP B 1 90 ? -0.435 -21.297 -5.871 1 86.75 90 ASP B N 1
ATOM 3710 C CA . ASP B 1 90 ? -0.121 -22.312 -4.871 1 86.75 90 ASP B CA 1
ATOM 3711 C C . ASP B 1 90 ? 1.074 -21.891 -4.02 1 86.75 90 ASP B C 1
ATOM 3713 O O . ASP B 1 90 ? 1.105 -22.156 -2.814 1 86.75 90 ASP B O 1
ATOM 3717 N N . ASP B 1 91 ? 2.01 -21.203 -4.625 1 82.25 91 ASP B N 1
ATOM 3718 C CA . ASP B 1 91 ? 3.191 -20.734 -3.91 1 82.25 91 ASP B CA 1
ATOM 3719 C C . ASP B 1 91 ? 2.826 -19.641 -2.91 1 82.25 91 ASP B C 1
ATOM 3721 O O . ASP B 1 91 ? 3.469 -19.5 -1.867 1 82.25 91 ASP B O 1
ATOM 3725 N N . ALA B 1 92 ? 1.846 -18.891 -3.236 1 89.12 92 ALA B N 1
ATOM 3726 C CA . ALA B 1 92 ? 1.463 -17.75 -2.424 1 89.12 92 ALA B CA 1
ATOM 3727 C C . ALA B 1 92 ? 0.388 -18.125 -1.409 1 89.12 92 ALA B C 1
ATOM 3729 O O . ALA B 1 92 ? -0.105 -17.266 -0.67 1 89.12 92 ALA B O 1
ATOM 3730 N N . SER B 1 93 ? -0.006 -19.344 -1.37 1 87.5 93 SER B N 1
ATOM 3731 C CA . SER B 1 93 ? -1.099 -19.812 -0.521 1 87.5 93 SER B CA 1
ATOM 3732 C C . SER B 1 93 ? -0.582 -20.688 0.622 1 87.5 93 SER B C 1
ATOM 3734 O O . SER B 1 93 ? 0.546 -21.172 0.57 1 87.5 93 SER B O 1
ATOM 3736 N N . GLU B 1 94 ? -1.45 -20.734 1.651 1 83.69 94 GLU B N 1
ATOM 3737 C CA . GLU B 1 94 ? -1.154 -21.609 2.789 1 83.69 94 GLU B CA 1
ATOM 3738 C C . GLU B 1 94 ? -1.706 -23.016 2.572 1 83.69 94 GLU B C 1
ATOM 3740 O O . GLU B 1 94 ? -2.867 -23.172 2.193 1 83.69 94 GLU B O 1
ATOM 3745 N N . LYS B 1 95 ? -0.791 -23.922 2.754 1 77.56 95 LYS B N 1
ATOM 3746 C CA . LYS B 1 95 ? -1.253 -25.297 2.643 1 77.56 95 LYS B CA 1
ATOM 3747 C C . LYS B 1 95 ? -2.195 -25.656 3.787 1 77.56 95 LYS B C 1
ATOM 3749 O O . LYS B 1 95 ? -1.824 -25.562 4.961 1 77.56 95 LYS B O 1
ATOM 3754 N N . LEU B 1 96 ? -3.422 -25.906 3.418 1 71.88 96 LEU B N 1
ATOM 3755 C CA . LEU B 1 96 ? -4.426 -26.234 4.426 1 71.88 96 LEU B CA 1
ATOM 3756 C C . LEU B 1 96 ? -4.289 -27.688 4.883 1 71.88 96 LEU B C 1
ATOM 3758 O O . LEU B 1 96 ? -3.943 -28.562 4.086 1 71.88 96 LEU B O 1
ATOM 3762 N N . ASN B 1 97 ? -4.016 -27.781 6.246 1 56.34 97 ASN B N 1
ATOM 3763 C CA . ASN B 1 97 ? -4.211 -29.141 6.723 1 56.34 97 ASN B CA 1
ATOM 3764 C C . ASN B 1 97 ? -5.691 -29.5 6.781 1 56.34 97 ASN B C 1
ATOM 3766 O O . ASN B 1 97 ? -6.508 -28.734 7.297 1 56.34 97 ASN B O 1
ATOM 3770 N N . ILE B 1 98 ? -6.207 -30.266 5.793 1 49.22 98 ILE B N 1
ATOM 3771 C CA . ILE B 1 98 ? -7.582 -30.719 5.582 1 49.22 98 ILE B CA 1
ATOM 3772 C C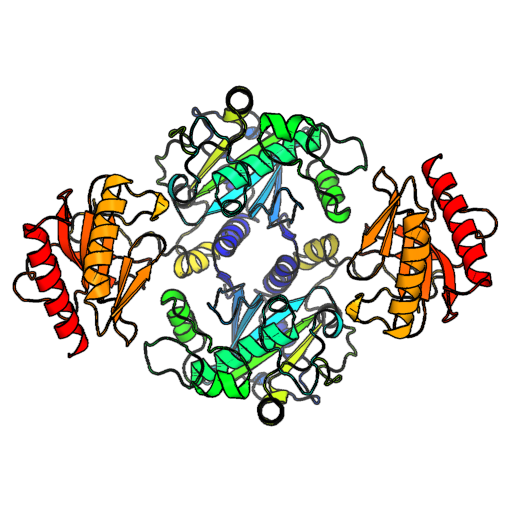 . ILE B 1 98 ? -8.359 -30.641 6.898 1 49.22 98 ILE B C 1
ATOM 3774 O O . ILE B 1 98 ? -9.539 -30.297 6.906 1 49.22 98 ILE B O 1
ATOM 3778 N N . LYS B 1 99 ? -7.844 -31.125 7.918 1 45.03 99 LYS B N 1
ATOM 3779 C CA . LYS B 1 99 ? -8.609 -31.266 9.148 1 45.03 99 LYS B CA 1
ATOM 3780 C C . LYS B 1 99 ? -8.734 -29.922 9.875 1 45.03 99 LYS B C 1
ATOM 3782 O O . LYS B 1 99 ? -9.516 -29.781 10.812 1 45.03 99 LYS B O 1
ATOM 3787 N N . LEU B 1 100 ? -7.754 -29 9.703 1 45.69 100 LEU B N 1
ATOM 3788 C CA . LEU B 1 100 ? -7.73 -27.891 10.648 1 45.69 100 LEU B CA 1
ATOM 3789 C C . LEU B 1 100 ? -7.746 -26.547 9.914 1 45.69 100 LEU B C 1
ATOM 3791 O O . LEU B 1 100 ? -6.969 -26.344 8.984 1 45.69 100 LEU B O 1
ATOM 3795 N N . PHE B 1 101 ? -8.914 -25.922 9.805 1 49.44 101 PHE B N 1
ATOM 3796 C CA . PHE B 1 101 ? -8.898 -24.5 9.469 1 49.44 101 PHE B CA 1
ATOM 3797 C C . PHE B 1 101 ? -7.863 -23.75 10.305 1 49.44 101 PHE B C 1
ATOM 3799 O O . PHE B 1 101 ? -7.617 -24.109 11.461 1 49.44 101 PHE B O 1
ATOM 3806 N N . PRO B 1 102 ? -7.141 -23.031 9.656 1 49.69 102 PRO B N 1
ATOM 3807 C CA . PRO B 1 102 ? -6.078 -22.391 10.438 1 49.69 102 PRO B CA 1
ATOM 3808 C C . PRO B 1 102 ? -6.602 -21.719 11.703 1 49.69 102 PRO B C 1
ATOM 3810 O O . PRO B 1 102 ? -7.609 -21 11.656 1 49.69 102 PRO B O 1
ATOM 3813 N N . ASN B 1 103 ? -6.574 -22.328 12.828 1 50.69 103 ASN B N 1
ATOM 3814 C CA . ASN B 1 103 ? -6.984 -21.719 14.086 1 50.69 103 ASN B CA 1
ATOM 3815 C C . ASN B 1 103 ? -6.797 -20.203 14.055 1 50.69 103 ASN B C 1
ATOM 3817 O O . ASN B 1 103 ? -7.695 -19.453 14.438 1 50.69 103 ASN B O 1
ATOM 3821 N N . ASN B 1 104 ? -5.57 -19.719 14.07 1 56.97 104 ASN B N 1
ATOM 3822 C CA . ASN B 1 104 ? -5.262 -18.297 14.164 1 56.97 104 ASN B CA 1
ATOM 3823 C C . ASN B 1 104 ? -4.453 -17.812 12.961 1 56.97 104 ASN B C 1
ATOM 3825 O O . ASN B 1 104 ? -3.479 -18.453 12.57 1 56.97 104 ASN B O 1
ATOM 3829 N N . TYR B 1 105 ? -5.297 -17.078 12.008 1 61.03 105 TYR B N 1
ATOM 3830 C CA . TYR B 1 105 ? -4.633 -16.484 10.852 1 61.03 105 TYR B CA 1
ATOM 3831 C C . TYR B 1 105 ? -3.367 -15.742 11.273 1 61.03 105 TYR B C 1
ATOM 3833 O O . TYR B 1 105 ? -2.746 -15.055 10.453 1 61.03 105 TYR B O 1
ATOM 3841 N N . LYS B 1 106 ? -3.006 -16 12.477 1 61.53 106 LYS B N 1
ATOM 3842 C CA . LYS B 1 106 ? -1.8 -15.312 12.922 1 61.53 106 LYS B CA 1
ATOM 3843 C C . LYS B 1 106 ? -0.578 -15.773 12.133 1 61.53 106 LYS B C 1
ATOM 3845 O O . LYS B 1 106 ? -0.307 -16.969 12.047 1 61.53 106 LYS B O 1
ATOM 3850 N N . GLY B 1 107 ? 0.079 -14.961 11.359 1 69.81 107 GLY B N 1
ATOM 3851 C CA . GLY B 1 107 ? 1.306 -15.195 10.617 1 69.81 107 GLY B CA 1
ATOM 3852 C C . GLY B 1 107 ? 1.06 -15.586 9.172 1 69.81 107 GLY B C 1
ATOM 3853 O O . GLY B 1 107 ? 1.995 -15.641 8.367 1 69.81 107 GLY B O 1
ATOM 3854 N N . ILE B 1 108 ? -0.246 -15.914 8.891 1 76.88 108 ILE B N 1
ATOM 3855 C CA . ILE B 1 108 ? -0.494 -16.375 7.531 1 76.88 108 ILE B CA 1
ATOM 3856 C C . ILE B 1 108 ? -1.553 -15.5 6.871 1 76.88 108 ILE B C 1
ATOM 3858 O O . ILE B 1 108 ? -2.09 -15.852 5.816 1 76.88 108 ILE B O 1
ATOM 3862 N N . SER B 1 109 ? -1.868 -14.422 7.465 1 82.19 109 SER B N 1
ATOM 3863 C CA . SER B 1 109 ? -2.938 -13.547 7.004 1 82.19 109 SER B CA 1
ATOM 3864 C C . SER B 1 109 ? -2.629 -12.977 5.621 1 82.19 109 SER B C 1
ATOM 3866 O O . SER B 1 109 ? -3.529 -12.508 4.922 1 82.19 109 SER B O 1
ATOM 3868 N N . ALA B 1 110 ? -1.39 -13.109 5.27 1 87.62 110 ALA B N 1
ATOM 3869 C CA . ALA B 1 110 ? -0.995 -12.523 3.992 1 87.62 110 ALA B CA 1
ATOM 3870 C C . ALA B 1 110 ? -1.091 -13.547 2.861 1 87.62 110 ALA B C 1
ATOM 3872 O O . ALA B 1 110 ? -0.958 -13.195 1.688 1 87.62 110 ALA B O 1
ATOM 3873 N N . LYS B 1 111 ? -1.4 -14.758 3.195 1 90.25 111 LYS B N 1
ATOM 3874 C CA . LYS B 1 111 ? -1.504 -15.812 2.193 1 90.25 111 LYS B CA 1
ATOM 3875 C C . LYS B 1 111 ? -2.738 -15.625 1.317 1 90.25 111 LYS B C 1
ATOM 3877 O O . LYS B 1 111 ? -3.793 -15.211 1.804 1 90.25 111 LYS B O 1
ATOM 3882 N N . LEU B 1 112 ? -2.557 -15.969 0.064 1 94.81 112 LEU B N 1
ATOM 3883 C CA . LEU B 1 112 ? -3.551 -15.625 -0.947 1 94.81 112 LEU B CA 1
ATOM 3884 C C . LEU B 1 112 ? -4.879 -16.312 -0.658 1 94.81 112 LEU B C 1
ATOM 3886 O O . LEU B 1 112 ? -5.938 -15.688 -0.72 1 94.81 112 LEU B O 1
ATOM 3890 N N . ASN B 1 113 ? -4.828 -17.609 -0.39 1 93.31 113 ASN B N 1
ATOM 3891 C CA . ASN B 1 113 ? -6.07 -18.344 -0.151 1 93.31 113 ASN B CA 1
ATOM 3892 C C . ASN B 1 113 ? -6.77 -17.844 1.115 1 93.31 113 ASN B C 1
ATOM 3894 O O . ASN B 1 113 ? -8 -17.844 1.188 1 93.31 113 ASN B O 1
ATOM 3898 N N . ILE B 1 114 ? -6.043 -17.391 2.09 1 91.62 114 ILE B N 1
ATOM 3899 C CA . ILE B 1 114 ? -6.625 -16.828 3.307 1 91.62 114 ILE B CA 1
ATOM 3900 C C . ILE B 1 114 ? -7.281 -15.484 2.994 1 91.62 114 ILE B C 1
ATOM 3902 O O . ILE B 1 114 ? -8.398 -15.219 3.439 1 91.62 114 ILE B O 1
ATOM 3906 N N . ARG B 1 115 ? -6.59 -14.688 2.229 1 95.81 115 ARG B N 1
ATOM 3907 C CA . ARG B 1 115 ? -7.133 -13.383 1.855 1 95.81 115 ARG B CA 1
ATOM 3908 C C . ARG B 1 115 ? -8.422 -13.539 1.06 1 95.81 115 ARG B C 1
ATOM 3910 O O . ARG B 1 115 ? -9.383 -12.797 1.275 1 95.81 115 ARG B O 1
ATOM 3917 N N . LEU B 1 116 ? -8.484 -14.477 0.202 1 96.75 116 LEU B N 1
ATOM 3918 C CA . LEU B 1 116 ? -9.703 -14.75 -0.55 1 96.75 116 LEU B CA 1
ATOM 3919 C C . LEU B 1 116 ? -10.828 -15.195 0.382 1 96.75 116 LEU B C 1
ATOM 3921 O O . LEU B 1 116 ? -11.977 -14.773 0.226 1 96.75 116 LEU B O 1
ATOM 3925 N N . ALA B 1 117 ? -10.469 -16.031 1.285 1 92.75 117 ALA B N 1
ATOM 3926 C CA . ALA B 1 117 ? -11.461 -16.5 2.25 1 92.75 117 ALA B CA 1
ATOM 3927 C C . ALA B 1 117 ? -12.031 -15.344 3.061 1 92.75 117 ALA B C 1
ATOM 3929 O O . ALA B 1 117 ? -13.227 -15.312 3.357 1 92.75 117 ALA B O 1
ATOM 3930 N N . LEU B 1 118 ? -11.211 -14.461 3.408 1 93.88 118 LEU B N 1
ATOM 3931 C CA . LEU B 1 118 ? -11.672 -13.312 4.18 1 93.88 118 LEU B CA 1
ATOM 3932 C C . LEU B 1 118 ? -12.625 -12.453 3.361 1 93.88 118 LEU B C 1
ATOM 3934 O O . LEU B 1 118 ? -13.609 -11.922 3.895 1 93.88 118 LEU B O 1
ATOM 3938 N N . MET B 1 119 ? -12.367 -12.297 2.117 1 96.69 119 MET B N 1
ATOM 3939 C CA . MET B 1 119 ? -13.297 -11.562 1.26 1 96.69 119 MET B CA 1
ATOM 3940 C C . MET B 1 119 ? -14.633 -12.289 1.153 1 96.69 119 MET B C 1
ATOM 3942 O O . MET B 1 119 ? -15.688 -11.656 1.12 1 96.69 119 MET B O 1
ATOM 3946 N N . TYR B 1 120 ? -14.57 -13.594 1.039 1 95.06 120 TYR B N 1
ATOM 3947 C CA . TYR B 1 120 ? -15.789 -14.391 1.051 1 95.06 120 TYR B CA 1
ATOM 3948 C C . TYR B 1 120 ? -16.594 -14.148 2.326 1 95.06 120 TYR B C 1
ATOM 3950 O O . TYR B 1 120 ? -17.812 -13.992 2.279 1 95.06 120 TYR B O 1
ATOM 3958 N N . ARG B 1 121 ? -15.898 -14.125 3.398 1 92.69 121 ARG B N 1
ATOM 3959 C CA . ARG B 1 121 ? -16.547 -13.867 4.68 1 92.69 121 ARG B CA 1
ATOM 3960 C C . ARG B 1 121 ? -17.172 -12.477 4.703 1 92.69 121 ARG B C 1
ATOM 3962 O O . ARG B 1 121 ? -18.266 -12.297 5.238 1 92.69 121 ARG B O 1
ATOM 3969 N N . LEU B 1 122 ? -16.469 -11.516 4.172 1 95.12 122 LEU B N 1
ATOM 3970 C CA . LEU B 1 122 ? -17.031 -10.172 4.066 1 95.12 122 LEU B CA 1
ATOM 3971 C C . LEU B 1 122 ? -18.312 -10.188 3.244 1 95.12 122 LEU B C 1
ATOM 3973 O O . LEU B 1 122 ? -19.312 -9.555 3.619 1 95.12 122 LEU B O 1
ATOM 3977 N N . ALA B 1 123 ? -18.297 -10.867 2.141 1 95.38 123 ALA B N 1
ATOM 3978 C CA . ALA B 1 123 ? -19.469 -10.969 1.263 1 95.38 123 ALA B CA 1
ATOM 3979 C C . ALA B 1 123 ? -20.672 -11.539 2.01 1 95.38 123 ALA B C 1
ATOM 3981 O O . ALA B 1 123 ? -21.781 -11 1.913 1 95.38 123 ALA B O 1
ATOM 3982 N N . LYS B 1 124 ? -20.391 -12.562 2.734 1 91.38 124 LYS B N 1
ATOM 3983 C CA . LYS B 1 124 ? -21.469 -13.172 3.516 1 91.38 124 LYS B CA 1
ATOM 3984 C C . LYS B 1 124 ? -22 -12.203 4.562 1 91.38 124 LYS B C 1
ATOM 3986 O O . LYS B 1 124 ? -23.219 -12.086 4.75 1 91.38 124 LYS B O 1
ATOM 3991 N N . ALA B 1 125 ? -21.109 -11.586 5.219 1 91.25 125 ALA B N 1
ATOM 3992 C CA . ALA B 1 125 ? -21.5 -10.609 6.234 1 91.25 125 ALA B CA 1
ATOM 3993 C C . ALA B 1 125 ? -22.297 -9.469 5.621 1 91.25 125 ALA B C 1
ATOM 3995 O O . ALA B 1 125 ? -23.281 -9 6.219 1 91.25 125 ALA B O 1
ATOM 3996 N N . TYR B 1 126 ? -21.875 -9.039 4.465 1 93 126 TYR B N 1
ATOM 3997 C CA . TYR B 1 126 ? -22.547 -7.941 3.768 1 93 126 TYR B CA 1
ATOM 3998 C C . TYR B 1 126 ? -23.984 -8.289 3.447 1 93 126 TYR B C 1
ATOM 4000 O O . TYR B 1 126 ? -24.891 -7.457 3.592 1 93 126 TYR B O 1
ATOM 4008 N N . HIS B 1 127 ? -24.234 -9.461 3.012 1 89.75 127 HIS B N 1
ATOM 4009 C CA . HIS B 1 127 ? -25.578 -9.906 2.645 1 89.75 127 HIS B CA 1
ATOM 4010 C C . HIS B 1 127 ? -26.484 -10.016 3.873 1 89.75 127 HIS B C 1
ATOM 4012 O O . HIS B 1 127 ? -27.703 -9.914 3.766 1 89.75 127 HIS B O 1
ATOM 4018 N N . HIS B 1 128 ? -25.875 -10.203 4.984 1 82.25 128 HIS B N 1
ATOM 4019 C CA . HIS B 1 128 ? -26.656 -10.391 6.199 1 82.25 128 HIS B CA 1
ATOM 4020 C C . HIS B 1 128 ? -26.828 -9.078 6.953 1 82.25 128 HIS B C 1
ATOM 4022 O O . HIS B 1 128 ? -27.578 -9.016 7.938 1 82.25 128 HIS B O 1
ATOM 4028 N N . GLN B 1 129 ? -26.078 -8.141 6.508 1 75.38 129 GLN B N 1
ATOM 4029 C CA . GLN B 1 129 ? -26.062 -6.883 7.254 1 75.38 129 GLN B CA 1
ATOM 4030 C C . GLN B 1 129 ? -27.422 -6.188 7.191 1 75.38 129 GLN B C 1
ATOM 4032 O O . GLN B 1 129 ? -28.109 -6.266 6.176 1 75.38 129 GLN B O 1
ATOM 4037 N N . ASN B 1 130 ? -27.766 -5.777 8.453 1 60.03 130 ASN B N 1
ATOM 4038 C CA . ASN B 1 130 ? -28.922 -4.883 8.516 1 60.03 130 ASN B CA 1
ATOM 4039 C C . ASN B 1 130 ? -28.516 -3.441 8.211 1 60.03 130 ASN B C 1
ATOM 4041 O O . ASN B 1 130 ? -27.359 -3.072 8.328 1 60.03 130 ASN B O 1
ATOM 4045 N N . ASP B 1 131 ? -29.359 -2.615 7.66 1 57.78 131 ASP B N 1
ATOM 4046 C CA . ASP B 1 131 ? -29.156 -1.238 7.227 1 57.78 131 ASP B CA 1
ATOM 4047 C C . ASP B 1 131 ? -28.453 -0.422 8.305 1 57.78 131 ASP B C 1
ATOM 4049 O O . ASP B 1 131 ? -28.922 -0.342 9.438 1 57.78 131 ASP B O 1
ATOM 4053 N N . GLY B 1 132 ? -27.25 0.03 7.977 1 57.59 132 GLY B N 1
ATOM 4054 C CA . GLY B 1 132 ? -26.594 1.084 8.727 1 57.59 132 GLY B CA 1
ATOM 4055 C C . GLY B 1 132 ? -25.672 0.555 9.812 1 57.59 132 GLY B C 1
ATOM 4056 O O . GLY B 1 132 ? -24.984 1.329 10.484 1 57.59 132 GLY B O 1
ATOM 4057 N N . GLY B 1 133 ? -25.703 -0.785 9.984 1 66.5 133 GLY B N 1
ATOM 4058 C CA . GLY B 1 133 ? -24.859 -1.274 11.062 1 66.5 133 GLY B CA 1
ATOM 4059 C C . GLY B 1 133 ? -23.484 -1.73 10.594 1 66.5 133 GLY B C 1
ATOM 4060 O O . GLY B 1 133 ? -23.078 -1.417 9.477 1 66.5 133 GLY B O 1
ATOM 4061 N N . PHE B 1 134 ? -22.75 -2.279 11.539 1 78.56 134 PHE B N 1
ATOM 4062 C CA . PHE B 1 134 ? -21.453 -2.871 11.242 1 78.56 134 PHE B CA 1
ATOM 4063 C C . PHE B 1 134 ? -21.609 -4.074 10.32 1 78.56 134 PHE B C 1
ATOM 4065 O O . PHE B 1 134 ? -22.641 -4.746 10.328 1 78.56 134 PHE B O 1
ATOM 4072 N N . ILE B 1 135 ? -20.703 -4.16 9.422 1 85.06 135 ILE B N 1
ATOM 4073 C CA . ILE B 1 135 ? -20.625 -5.395 8.648 1 85.06 135 ILE B CA 1
ATOM 4074 C C . ILE B 1 135 ? -19.828 -6.434 9.43 1 85.06 135 ILE B C 1
ATOM 4076 O O . ILE B 1 135 ? -18.609 -6.277 9.633 1 85.06 135 ILE B O 1
ATOM 4080 N N . GLU B 1 136 ? -20.5 -7.445 9.906 1 87.06 136 GLU B N 1
ATOM 4081 C CA . GLU B 1 136 ? -19.859 -8.383 10.82 1 87.06 136 GLU B CA 1
ATOM 4082 C C . GLU B 1 136 ? -20.234 -9.828 10.484 1 87.06 136 GLU B C 1
ATOM 4084 O O . GLU B 1 136 ? -21.375 -10.102 10.07 1 87.06 136 GLU B O 1
ATOM 4089 N N . ASP B 1 137 ? -19.219 -10.617 10.695 1 85.44 137 ASP B N 1
ATOM 4090 C CA . ASP B 1 137 ? -19.453 -12.047 10.539 1 85.44 137 ASP B CA 1
ATOM 4091 C C . ASP B 1 137 ? -20.641 -12.508 11.367 1 85.44 137 ASP B C 1
ATOM 4093 O O . ASP B 1 137 ? -20.922 -11.93 12.422 1 85.44 137 ASP B O 1
ATOM 4097 N N . LEU B 1 138 ? -21.203 -13.609 10.844 1 75.06 138 LEU B N 1
ATOM 4098 C CA . LEU B 1 138 ? -22.234 -14.234 11.656 1 75.06 138 LEU B CA 1
ATOM 4099 C C . LEU B 1 138 ? -21.625 -14.953 12.859 1 75.06 138 LEU B C 1
ATOM 4101 O O . LEU B 1 138 ? -20.469 -15.336 12.828 1 75.06 138 LEU B O 1
ATOM 4105 N N . ASP B 1 139 ? -22.344 -15.133 13.789 1 68.69 139 ASP B N 1
ATOM 4106 C CA . ASP B 1 139 ? -21.922 -15.773 15.039 1 68.69 139 ASP B CA 1
ATOM 4107 C C . ASP B 1 139 ? -21.344 -17.156 14.781 1 68.69 139 ASP B C 1
ATOM 4109 O O . ASP B 1 139 ? -20.438 -17.594 15.492 1 68.69 139 ASP B O 1
ATOM 4113 N N . GLU B 1 140 ? -21.75 -17.734 13.836 1 69.62 140 GLU B N 1
ATOM 4114 C CA . GLU B 1 140 ? -21.328 -19.094 13.555 1 69.62 140 GLU B CA 1
ATOM 4115 C C . GLU B 1 140 ? -19.922 -19.125 12.961 1 69.62 140 GLU B C 1
ATOM 4117 O O . GLU B 1 140 ? -19.344 -20.203 12.758 1 69.62 140 GLU B O 1
ATOM 4122 N N . ALA B 1 141 ? -19.375 -18.016 12.789 1 73.25 141 ALA B N 1
ATOM 4123 C CA . ALA B 1 141 ? -18.078 -17.906 12.117 1 73.25 141 ALA B CA 1
ATOM 4124 C C . ALA B 1 141 ? -17.016 -18.719 12.859 1 73.25 141 ALA B C 1
ATOM 4126 O O . ALA B 1 141 ? -16.172 -19.359 12.242 1 73.25 141 ALA B O 1
ATOM 4127 N N . ARG B 1 142 ? -17.062 -18.656 14.141 1 70.31 142 ARG B N 1
ATOM 4128 C CA . ARG B 1 142 ? -16.094 -19.406 14.93 1 70.31 142 ARG B CA 1
ATOM 4129 C C . ARG B 1 142 ? -16.125 -20.891 14.602 1 70.31 142 ARG B C 1
ATOM 4131 O O . ARG B 1 142 ? -15.078 -21.516 14.461 1 70.31 142 ARG B O 1
ATOM 4138 N N . LYS B 1 143 ? -17.25 -21.344 14.523 1 67.75 143 LYS B N 1
ATOM 4139 C CA . LYS B 1 143 ? -17.422 -22.766 14.258 1 67.75 143 LYS B CA 1
ATOM 4140 C C . LYS B 1 143 ? -17.094 -23.109 12.812 1 67.75 143 LYS B C 1
ATOM 4142 O O . LYS B 1 143 ? -16.422 -24.109 12.539 1 67.75 143 LYS B O 1
ATOM 4147 N N . LEU B 1 144 ? -17.469 -22.266 11.969 1 70.44 144 LEU B N 1
ATOM 4148 C CA . LEU B 1 144 ? -17.359 -22.531 10.539 1 70.44 144 LEU B CA 1
ATOM 4149 C C . LEU B 1 144 ? -15.93 -22.328 10.055 1 70.44 144 LEU B C 1
ATOM 4151 O O . LEU B 1 144 ? -15.422 -23.125 9.25 1 70.44 144 LEU B O 1
ATOM 4155 N N . TYR B 1 145 ? -15.312 -21.312 10.609 1 72.12 145 TYR B N 1
ATOM 4156 C CA . TYR B 1 145 ? -14.023 -20.938 10.055 1 72.12 145 TYR B CA 1
ATOM 4157 C C . TYR B 1 145 ? -12.898 -21.203 11.047 1 72.12 145 TYR B C 1
ATOM 4159 O O . TYR B 1 145 ? -11.727 -20.984 10.734 1 72.12 145 TYR B O 1
ATOM 4167 N N . HIS B 1 146 ? -13.273 -21.594 12.258 1 71.88 146 HIS B N 1
ATOM 4168 C CA . HIS B 1 146 ? -12.312 -21.766 13.336 1 71.88 146 HIS B CA 1
ATOM 4169 C C . HIS B 1 146 ? -11.523 -20.484 13.586 1 71.88 146 HIS B C 1
ATOM 4171 O O . HIS B 1 146 ? -10.297 -20.516 13.695 1 71.88 146 HIS B O 1
ATOM 4177 N N . ASP B 1 147 ? -12.211 -19.453 13.516 1 76.25 147 ASP B N 1
ATOM 4178 C CA . ASP B 1 147 ? -11.656 -18.109 13.672 1 76.25 147 ASP B CA 1
ATOM 4179 C C . ASP B 1 147 ? -12.656 -17.172 14.352 1 76.25 147 ASP B C 1
ATOM 4181 O O . ASP B 1 147 ? -13.844 -17.484 14.453 1 76.25 147 ASP B O 1
ATOM 4185 N N . VAL B 1 148 ? -12.117 -16.141 14.883 1 76 148 VAL B N 1
ATOM 4186 C CA . VAL B 1 148 ? -12.984 -15.148 15.516 1 76 148 VAL B CA 1
ATOM 4187 C C . VAL B 1 148 ? -13.75 -14.375 14.445 1 76 148 VAL B C 1
ATOM 4189 O O . VAL B 1 148 ? -13.242 -14.164 13.344 1 76 148 VAL B O 1
ATOM 4192 N N . PRO B 1 149 ? -14.914 -13.953 14.828 1 82 149 PRO B N 1
ATOM 4193 C CA . PRO B 1 149 ? -15.68 -13.117 13.898 1 82 149 PRO B CA 1
ATOM 4194 C C . PRO B 1 149 ? -14.938 -11.828 13.516 1 82 149 PRO B C 1
ATOM 4196 O O . PRO B 1 149 ? -14.281 -11.219 14.359 1 82 149 PRO B O 1
ATOM 4199 N N . LYS B 1 150 ? -15.086 -11.57 12.227 1 86.25 150 LYS B N 1
ATOM 4200 C CA . LYS B 1 150 ? -14.492 -10.344 11.703 1 86.25 150 LYS B CA 1
ATOM 4201 C C . LYS B 1 150 ? -15.531 -9.234 11.609 1 86.25 150 LYS B C 1
ATOM 4203 O O . LYS B 1 150 ? -16.719 -9.5 11.445 1 86.25 150 LYS B O 1
ATOM 4208 N N . VAL B 1 151 ? -14.984 -8.016 11.703 1 84.06 151 VAL B N 1
ATOM 4209 C CA . VAL B 1 151 ? -15.914 -6.887 11.695 1 84.06 151 VAL B CA 1
ATOM 4210 C C . VAL B 1 151 ? -15.32 -5.73 10.898 1 84.06 151 VAL B C 1
ATOM 4212 O O . VAL B 1 151 ? -14.109 -5.484 10.953 1 84.06 151 VAL B O 1
ATOM 4215 N N . LEU B 1 152 ? -16.125 -5.121 10.055 1 86.44 152 LEU B N 1
ATOM 4216 C CA . LEU B 1 152 ? -15.867 -3.811 9.477 1 86.44 152 LEU B CA 1
ATOM 4217 C C . LEU B 1 152 ? -16.703 -2.734 10.164 1 86.44 152 LEU B C 1
ATOM 4219 O O . LEU B 1 152 ? -17.922 -2.721 10.047 1 86.44 152 LEU B O 1
ATOM 4223 N N . LYS B 1 153 ? -15.961 -1.854 10.812 1 72.44 153 LYS B N 1
ATOM 4224 C CA . LYS B 1 153 ? -16.656 -0.909 11.672 1 72.44 153 LYS B CA 1
ATOM 4225 C C . LYS B 1 153 ? -16.547 0.515 11.141 1 72.44 153 LYS B C 1
ATOM 4227 O O . LYS B 1 153 ? -17.359 1.376 11.469 1 72.44 153 LYS B O 1
ATOM 4232 N N . LYS B 1 154 ? -15.562 0.765 10.352 1 72.69 154 LYS B N 1
ATOM 4233 C CA . LYS B 1 154 ? -15.312 2.131 9.898 1 72.69 154 LYS B CA 1
ATOM 4234 C C . LYS B 1 154 ? -16.469 2.641 9.039 1 72.69 154 LYS B C 1
ATOM 4236 O O . LYS B 1 154 ? -16.734 2.094 7.969 1 72.69 154 LYS B O 1
ATOM 4241 N N . PRO B 1 155 ? -17.109 3.699 9.438 1 70.75 155 PRO B N 1
ATOM 4242 C CA . PRO B 1 155 ? -18.312 4.164 8.742 1 70.75 155 PRO B CA 1
ATOM 4243 C C . PRO B 1 155 ? -18.031 4.551 7.289 1 70.75 155 PRO B C 1
ATOM 4245 O O . PRO B 1 155 ? -18.844 4.242 6.406 1 70.75 155 PRO B O 1
ATOM 4248 N N . ALA B 1 156 ? -16.938 5.23 7.066 1 71.5 156 ALA B N 1
ATOM 4249 C CA . ALA B 1 156 ? -16.609 5.652 5.707 1 71.5 156 ALA B CA 1
ATOM 4250 C C . ALA B 1 156 ? -16.484 4.449 4.773 1 71.5 156 ALA B C 1
ATOM 4252 O O . ALA B 1 156 ? -16.906 4.508 3.617 1 71.5 156 ALA B O 1
ATOM 4253 N N . LEU B 1 157 ? -16 3.406 5.312 1 81.69 157 LEU B N 1
ATOM 4254 C CA . LEU B 1 157 ? -15.828 2.209 4.496 1 81.69 157 LEU B CA 1
ATOM 4255 C C . LEU B 1 157 ? -17.156 1.471 4.32 1 81.69 157 LEU B C 1
ATOM 4257 O O . LEU B 1 157 ? -17.406 0.89 3.262 1 81.69 157 LEU B O 1
ATOM 4261 N N . ILE B 1 158 ? -17.891 1.486 5.328 1 80.62 158 ILE B N 1
ATOM 4262 C CA . ILE B 1 158 ? -19.219 0.883 5.227 1 80.62 158 ILE B CA 1
ATOM 4263 C C . ILE B 1 158 ? -20.031 1.612 4.164 1 80.62 158 ILE B C 1
ATOM 4265 O O . ILE B 1 158 ? -20.656 0.98 3.303 1 80.62 158 ILE B O 1
ATOM 4269 N N . LYS B 1 159 ? -19.969 2.883 4.254 1 76.88 159 LYS B N 1
ATOM 4270 C CA . LYS B 1 159 ? -20.672 3.691 3.264 1 76.88 159 LYS B CA 1
ATOM 4271 C C . LYS B 1 159 ? -20.156 3.406 1.854 1 76.88 159 LYS B C 1
ATOM 4273 O O . LYS B 1 159 ? -20.938 3.309 0.91 1 76.88 159 LYS B O 1
ATOM 4278 N N . LEU B 1 160 ? -18.859 3.34 1.749 1 81.75 160 LEU B N 1
ATOM 4279 C CA . LEU B 1 160 ? -18.266 3.01 0.458 1 81.75 160 LEU B CA 1
ATOM 4280 C C . LEU B 1 160 ? -18.828 1.696 -0.078 1 81.75 160 LEU B C 1
ATOM 4282 O O . LEU B 1 160 ? -19.203 1.605 -1.254 1 81.75 160 LEU B O 1
ATOM 4286 N N . CYS B 1 161 ? -18.891 0.749 0.739 1 88.62 161 CYS B N 1
ATOM 4287 C CA . CYS B 1 161 ? -19.406 -0.556 0.333 1 88.62 161 CYS B CA 1
ATOM 4288 C C . CYS B 1 161 ? -20.875 -0.46 -0.092 1 88.62 161 CYS B C 1
ATOM 4290 O O . CYS B 1 161 ? -21.25 -0.947 -1.16 1 88.62 161 CYS B O 1
ATOM 4292 N N . ILE B 1 162 ? -21.609 0.179 0.699 1 84.5 162 ILE B N 1
ATOM 4293 C CA . ILE B 1 162 ? -23.031 0.289 0.414 1 84.5 162 ILE B CA 1
ATOM 4294 C C . ILE B 1 162 ? -23.25 1.047 -0.895 1 84.5 162 ILE B C 1
ATOM 4296 O O . ILE B 1 162 ? -24.016 0.616 -1.753 1 84.5 162 ILE B O 1
ATOM 4300 N N . ASP B 1 163 ? -22.547 2.121 -1.06 1 83 163 ASP B N 1
ATOM 4301 C CA . ASP B 1 163 ? -22.688 2.961 -2.244 1 83 163 ASP B CA 1
ATOM 4302 C C . ASP B 1 163 ? -22.219 2.232 -3.496 1 83 163 ASP B C 1
ATOM 4304 O O . ASP B 1 163 ? -22.828 2.346 -4.559 1 83 163 ASP B O 1
ATOM 4308 N N . GLN B 1 164 ? -21.172 1.502 -3.361 1 90.56 164 GLN B N 1
ATOM 4309 C CA . GLN B 1 164 ? -20.531 0.932 -4.539 1 90.56 164 GLN B CA 1
ATOM 4310 C C . GLN B 1 164 ? -21.062 -0.468 -4.832 1 90.56 164 GLN B C 1
ATOM 4312 O O . GLN B 1 164 ? -21.234 -0.837 -5.996 1 90.56 164 GLN B O 1
ATOM 4317 N N . PHE B 1 165 ? -21.25 -1.23 -3.764 1 93.38 165 PHE B N 1
ATOM 4318 C CA . PHE B 1 165 ? -21.688 -2.602 -3.982 1 93.38 165 PHE B CA 1
ATOM 4319 C C . PHE B 1 165 ? -23.188 -2.645 -4.277 1 93.38 165 PHE B C 1
ATOM 4321 O O . PHE B 1 165 ? -23.641 -3.453 -5.09 1 93.38 165 PHE B O 1
ATOM 4328 N N . GLY B 1 166 ? -23.953 -1.771 -3.703 1 86.88 166 GLY B N 1
ATOM 4329 C CA . GLY B 1 166 ? -25.391 -1.752 -3.9 1 86.88 166 GLY B CA 1
ATOM 4330 C C . GLY B 1 166 ? -26.125 -2.801 -3.082 1 86.88 166 GLY B C 1
ATOM 4331 O O . GLY B 1 166 ? -25.562 -3.346 -2.125 1 86.88 166 GLY B O 1
ATOM 4332 N N . TYR B 1 167 ? -27.453 -2.924 -3.691 1 80.75 167 TYR B N 1
ATOM 4333 C CA . TYR B 1 167 ? -28.328 -3.848 -2.982 1 80.75 167 TYR B CA 1
ATOM 4334 C C . TYR B 1 167 ? -28.203 -5.262 -3.541 1 80.75 167 TYR B C 1
ATOM 4336 O O . TYR B 1 167 ? -28.312 -5.469 -4.75 1 80.75 167 TYR B O 1
ATOM 4344 N N . ASN B 1 168 ? -27.828 -6.195 -2.834 1 86.31 168 ASN B N 1
ATOM 4345 C CA . ASN B 1 168 ? -27.734 -7.625 -3.123 1 86.31 168 ASN B CA 1
ATOM 4346 C C . ASN B 1 168 ? -26.75 -7.914 -4.25 1 86.31 168 ASN B C 1
ATOM 4348 O O . ASN B 1 168 ? -27.109 -8.555 -5.242 1 86.31 168 ASN B O 1
ATOM 4352 N N . PRO B 1 169 ? -25.641 -7.449 -4.18 1 94.06 169 PRO B N 1
ATOM 4353 C CA . PRO B 1 169 ? -24.625 -7.707 -5.199 1 94.06 169 PRO B CA 1
ATOM 4354 C C . PRO B 1 169 ? -24.219 -9.18 -5.27 1 94.06 169 PRO B C 1
ATOM 4356 O O . PRO B 1 169 ? -24.406 -9.922 -4.301 1 94.06 169 PRO B O 1
ATOM 4359 N N . ASP B 1 170 ? -23.812 -9.578 -6.465 1 96 170 ASP B N 1
ATOM 4360 C CA . ASP B 1 170 ? -23.078 -10.828 -6.598 1 96 170 ASP B CA 1
ATOM 4361 C C . ASP B 1 170 ? -21.578 -10.617 -6.324 1 96 170 ASP B C 1
ATOM 4363 O O . ASP B 1 170 ? -21 -9.641 -6.785 1 96 170 ASP B O 1
ATOM 4367 N N . PHE B 1 171 ? -21.062 -11.492 -5.496 1 97.94 171 PHE B N 1
ATOM 4368 C CA . PHE B 1 171 ? -19.656 -11.352 -5.156 1 97.94 171 PHE B CA 1
ATOM 4369 C C . PHE B 1 171 ? -18.828 -12.438 -5.828 1 97.94 171 PHE B C 1
ATOM 4371 O O . PHE B 1 171 ? -19.25 -13.602 -5.891 1 97.94 171 PHE B O 1
ATOM 4378 N N . LEU B 1 172 ? -17.719 -12.07 -6.355 1 98.56 172 LEU B N 1
ATOM 4379 C CA . LEU B 1 172 ? -16.734 -12.984 -6.91 1 98.56 172 LEU B CA 1
ATOM 4380 C C . LEU B 1 172 ? -15.352 -12.742 -6.289 1 98.56 172 LEU B C 1
ATOM 4382 O O . LEU B 1 172 ? -15.062 -11.633 -5.84 1 98.56 172 LEU B O 1
ATOM 4386 N N . PHE B 1 173 ? -14.555 -13.734 -6.219 1 98.56 173 PHE B N 1
ATOM 4387 C CA . PHE B 1 173 ? -13.25 -13.742 -5.559 1 98.56 173 PHE B CA 1
ATOM 4388 C C . PHE B 1 173 ? -12.164 -14.242 -6.504 1 98.56 173 PHE B C 1
ATOM 4390 O O . PHE B 1 173 ? -12.148 -15.414 -6.879 1 98.56 173 PHE B O 1
ATOM 4397 N N . VAL B 1 174 ? -11.266 -13.375 -6.867 1 98.88 174 VAL B N 1
ATOM 4398 C CA . VAL B 1 174 ? -10.367 -13.695 -7.973 1 98.88 174 VAL B CA 1
ATOM 4399 C C . VAL B 1 174 ? -8.914 -13.492 -7.535 1 98.88 174 VAL B C 1
ATOM 4401 O O . VAL B 1 174 ? -8.57 -12.461 -6.957 1 98.88 174 VAL B O 1
ATOM 4404 N N . ALA B 1 175 ? -8.086 -14.461 -7.781 1 98.69 175 ALA B N 1
ATOM 4405 C CA . ALA B 1 175 ? -6.641 -14.336 -7.609 1 98.69 175 ALA B CA 1
ATOM 4406 C C . ALA B 1 175 ? -5.977 -13.805 -8.875 1 98.69 175 ALA B C 1
ATOM 4408 O O . ALA B 1 175 ? -6.324 -14.219 -9.984 1 98.69 175 ALA B O 1
ATOM 4409 N N . LEU B 1 176 ? -5.168 -12.828 -8.742 1 98.19 176 LEU B N 1
ATOM 4410 C CA . LEU B 1 176 ? -4.293 -12.359 -9.812 1 98.19 176 LEU B CA 1
ATOM 4411 C C . LEU B 1 176 ? -2.844 -12.75 -9.539 1 98.19 176 LEU B C 1
ATOM 4413 O O . LEU B 1 176 ? -2.217 -12.234 -8.617 1 98.19 176 LEU B O 1
ATOM 4417 N N . THR B 1 177 ? -2.328 -13.648 -10.391 1 94.44 177 THR B N 1
ATOM 4418 C CA . THR B 1 177 ? -1.081 -14.297 -10.016 1 94.44 177 THR B CA 1
ATOM 4419 C C . THR B 1 177 ? -0.171 -14.477 -11.227 1 94.44 177 THR B C 1
ATOM 4421 O O . THR B 1 177 ? -0.513 -14.047 -12.328 1 94.44 177 THR B O 1
ATOM 4424 N N . ASN B 1 178 ? 0.982 -15.023 -10.922 1 89.12 178 ASN B N 1
ATOM 4425 C CA . ASN B 1 178 ? 1.97 -15.273 -11.969 1 89.12 178 ASN B CA 1
ATOM 4426 C C . ASN B 1 178 ? 1.914 -16.719 -12.453 1 89.12 178 ASN B C 1
ATOM 4428 O O . ASN B 1 178 ? 2.953 -17.344 -12.695 1 89.12 178 ASN B O 1
ATOM 4432 N N . ASP B 1 179 ? 0.766 -17.281 -12.57 1 88.31 179 ASP B N 1
ATOM 4433 C CA . ASP B 1 179 ? 0.558 -18.625 -13.102 1 88.31 179 ASP B CA 1
ATOM 4434 C C . ASP B 1 179 ? 0.608 -18.641 -14.625 1 88.31 179 ASP B C 1
ATOM 4436 O O . ASP B 1 179 ? 0.371 -17.609 -15.266 1 88.31 179 ASP B O 1
ATOM 4440 N N . PRO B 1 180 ? 0.944 -19.859 -15.156 1 88.44 180 PRO B N 1
ATOM 4441 C CA . PRO B 1 180 ? 0.831 -19.969 -16.609 1 88.44 180 PRO B CA 1
ATOM 4442 C C . PRO B 1 180 ? -0.606 -19.812 -17.109 1 88.44 180 PRO B C 1
ATOM 4444 O O . PRO B 1 180 ? -1.551 -20.078 -16.359 1 88.44 180 PRO B O 1
ATOM 4447 N N . ALA B 1 181 ? -0.675 -19.406 -18.359 1 88.44 181 ALA B N 1
ATOM 4448 C CA . ALA B 1 181 ? -1.988 -19.125 -18.922 1 88.44 181 ALA B CA 1
ATOM 4449 C C . ALA B 1 181 ? -2.857 -20.375 -18.953 1 88.44 181 ALA B C 1
ATOM 4451 O O . ALA B 1 181 ? -4.086 -20.281 -18.938 1 88.44 181 ALA B O 1
ATOM 4452 N N . GLU B 1 182 ? -2.283 -21.5 -18.984 1 89.06 182 GLU B N 1
ATOM 4453 C CA . GLU B 1 182 ? -3.008 -22.766 -19.109 1 89.06 182 GLU B CA 1
ATOM 4454 C C . GLU B 1 182 ? -3.445 -23.297 -17.75 1 89.06 182 GLU B C 1
ATOM 4456 O O . GLU B 1 182 ? -4.129 -24.312 -17.656 1 89.06 182 GLU B O 1
ATOM 4461 N N . ILE B 1 183 ? -3.209 -22.562 -16.781 1 89.94 183 ILE B N 1
ATOM 4462 C CA . ILE B 1 183 ? -3.502 -23.016 -15.422 1 89.94 183 ILE B CA 1
ATOM 4463 C C . ILE B 1 183 ? -4.996 -23.297 -15.281 1 89.94 183 ILE B C 1
ATOM 4465 O O . ILE B 1 183 ? -5.824 -22.578 -15.859 1 89.94 183 ILE B O 1
ATOM 4469 N N . GLN B 1 184 ? -5.305 -24.359 -14.555 1 91.38 184 GLN B N 1
ATOM 4470 C CA . GLN B 1 184 ? -6.652 -24.594 -14.039 1 91.38 184 GLN B CA 1
ATOM 4471 C C . GLN B 1 184 ? -6.766 -24.141 -12.586 1 91.38 184 GLN B C 1
ATOM 4473 O O . GLN B 1 184 ? -6.129 -24.719 -11.703 1 91.38 184 GLN B O 1
ATOM 4478 N N . PRO B 1 185 ? -7.574 -23.141 -12.367 1 94.25 185 PRO B N 1
ATOM 4479 C CA . PRO B 1 185 ? -7.602 -22.578 -11.016 1 94.25 185 PRO B CA 1
ATOM 4480 C C . PRO B 1 185 ? -8.109 -23.562 -9.969 1 94.25 185 PRO B C 1
ATOM 4482 O O . PRO B 1 185 ? -9.008 -24.359 -10.258 1 94.25 185 PRO B O 1
ATOM 4485 N N . PHE B 1 186 ? -7.566 -23.609 -8.828 1 93.5 186 PHE B N 1
ATOM 4486 C CA . PHE B 1 186 ? -8.023 -24.281 -7.613 1 93.5 186 PHE B CA 1
ATOM 4487 C C . PHE B 1 186 ? -8.156 -25.781 -7.84 1 93.5 186 PHE B C 1
ATOM 4489 O O . PHE B 1 186 ? -9.18 -26.375 -7.492 1 93.5 186 PHE B O 1
ATOM 4496 N N . LYS B 1 187 ? -7.27 -26.312 -8.438 1 87.88 187 LYS B N 1
ATOM 4497 C CA . LYS B 1 187 ? -7.262 -27.75 -8.664 1 87.88 187 LYS B CA 1
ATOM 4498 C C . LYS B 1 187 ? -6.734 -28.5 -7.445 1 87.88 187 LYS B C 1
ATOM 4500 O O . LYS B 1 187 ? -7.141 -29.625 -7.18 1 87.88 187 LYS B O 1
ATOM 4505 N N . ASN B 1 188 ? -5.816 -27.891 -6.789 1 84.62 188 ASN B N 1
ATOM 4506 C CA . ASN B 1 188 ? -5.215 -28.5 -5.613 1 84.62 188 ASN B CA 1
ATOM 4507 C C . ASN B 1 188 ? -5.98 -28.156 -4.34 1 84.62 188 ASN B C 1
ATOM 4509 O O . ASN B 1 188 ? -5.863 -27.031 -3.832 1 84.62 188 ASN B O 1
ATOM 4513 N N . ALA B 1 189 ? -6.645 -29.094 -3.812 1 82.44 189 ALA B N 1
ATOM 4514 C CA . ALA B 1 189 ? -7.531 -28.891 -2.672 1 82.44 189 ALA B CA 1
ATOM 4515 C C . ALA B 1 189 ? -6.754 -28.406 -1.447 1 82.44 189 ALA B C 1
ATOM 4517 O O . ALA B 1 189 ? -7.324 -27.812 -0.537 1 82.44 189 ALA B O 1
ATOM 4518 N N . ASN B 1 190 ? -5.469 -28.641 -1.407 1 79.69 190 ASN B N 1
ATOM 4519 C CA . ASN B 1 190 ? -4.645 -28.234 -0.279 1 79.69 190 ASN B CA 1
ATOM 4520 C C . ASN B 1 190 ? -4.559 -26.703 -0.176 1 79.69 190 ASN B C 1
ATOM 4522 O O . ASN B 1 190 ? -4.191 -26.172 0.871 1 79.69 190 ASN B O 1
ATOM 4526 N N . PHE B 1 191 ? -4.969 -26.047 -1.283 1 88.56 191 PHE B N 1
ATOM 4527 C CA . PHE B 1 191 ? -4.762 -24.609 -1.298 1 88.56 191 PHE B CA 1
ATOM 4528 C C . PHE B 1 191 ? -6.078 -23.875 -1.527 1 88.56 191 PHE B C 1
ATOM 4530 O O . PHE B 1 191 ? -6.086 -22.703 -1.926 1 88.56 191 PHE B O 1
ATOM 4537 N N . PHE B 1 192 ? -7.176 -24.562 -1.229 1 89.94 192 PHE B N 1
ATOM 4538 C CA . PHE B 1 192 ? -8.477 -23.922 -1.314 1 89.94 192 PHE B CA 1
ATOM 4539 C C . PHE B 1 192 ? -8.578 -22.781 -0.308 1 89.94 192 PHE B C 1
ATOM 4541 O O . PHE B 1 192 ? -7.949 -22.812 0.751 1 89.94 192 PHE B O 1
ATOM 4548 N N . PRO B 1 193 ? -9.32 -21.703 -0.693 1 91.81 193 PRO B N 1
ATOM 4549 C CA . PRO B 1 193 ? -9.727 -20.812 0.395 1 91.81 193 PRO B CA 1
ATOM 4550 C C . PRO B 1 193 ? -10.445 -21.547 1.526 1 91.81 193 PRO B C 1
ATOM 4552 O O . PRO B 1 193 ? -11.328 -22.359 1.271 1 91.81 193 PRO B O 1
ATOM 4555 N N . PRO B 1 194 ? -9.984 -21.328 2.695 1 86.19 194 PRO B N 1
ATOM 4556 C CA . PRO B 1 194 ? -10.562 -22.062 3.816 1 86.19 194 PRO B CA 1
ATOM 4557 C C . PRO B 1 194 ? -11.938 -21.531 4.223 1 86.19 194 PRO B C 1
ATOM 4559 O O . PRO B 1 194 ? -12.07 -20.891 5.273 1 86.19 194 PRO B O 1
ATOM 4562 N N . ILE B 1 195 ? -12.93 -21.906 3.477 1 86.94 195 ILE B N 1
ATOM 4563 C CA . ILE B 1 195 ? -14.281 -21.422 3.756 1 86.94 195 ILE B CA 1
ATOM 4564 C C . ILE B 1 195 ? -15.18 -22.609 4.125 1 86.94 195 ILE B C 1
ATOM 4566 O O . ILE B 1 195 ? -16.406 -22.5 4.078 1 86.94 195 ILE B O 1
ATOM 4570 N N . GLY B 1 196 ? -14.531 -23.703 4.441 1 78.5 196 GLY B N 1
ATOM 4571 C CA . GLY B 1 196 ? -15.266 -24.922 4.805 1 78.5 196 GLY B CA 1
ATOM 4572 C C . GLY B 1 196 ? -15.727 -25.719 3.602 1 78.5 196 GLY B C 1
ATOM 4573 O O . GLY B 1 196 ? -15.867 -25.172 2.504 1 78.5 196 GLY B O 1
ATOM 4574 N N . VAL B 1 197 ? -16.031 -27 3.783 1 78.19 197 VAL B N 1
ATOM 4575 C CA . VAL B 1 197 ? -16.406 -27.906 2.707 1 78.19 197 VAL B CA 1
ATOM 4576 C C . VAL B 1 197 ? -17.75 -27.484 2.119 1 78.19 197 VAL B C 1
ATOM 4578 O O . VAL B 1 197 ? -17.906 -27.406 0.899 1 78.19 197 VAL B O 1
ATOM 4581 N N . SER B 1 198 ? -18.625 -27.234 2.955 1 78.69 198 SER B N 1
ATOM 4582 C CA . SER B 1 198 ? -19.953 -26.828 2.51 1 78.69 198 SER B CA 1
ATOM 4583 C C . SER B 1 198 ? -19.906 -25.484 1.777 1 78.69 198 SER B C 1
ATOM 4585 O O . SER B 1 198 ? -20.578 -25.312 0.754 1 78.69 198 SER B O 1
ATOM 4587 N N . GLY B 1 199 ? -19.141 -24.562 2.314 1 83.56 199 GLY B N 1
ATOM 4588 C CA . GLY B 1 199 ? -18.953 -23.281 1.655 1 83.56 199 GLY B CA 1
ATOM 4589 C C . GLY B 1 199 ? -18.359 -23.406 0.267 1 83.56 199 GLY B C 1
ATOM 4590 O O . GLY B 1 199 ? -18.844 -22.766 -0.677 1 83.56 199 GLY B O 1
ATOM 4591 N N . TRP B 1 200 ? -17.375 -24.25 0.17 1 86.94 200 TRP B N 1
ATOM 4592 C CA . TRP B 1 200 ? -16.719 -24.438 -1.116 1 86.94 200 TRP B CA 1
ATOM 4593 C C . TRP B 1 200 ? -17.656 -25.078 -2.129 1 86.94 200 TRP B C 1
ATOM 4595 O O . TRP B 1 200 ? -17.734 -24.641 -3.281 1 86.94 200 TRP B O 1
ATOM 4605 N N . ARG B 1 201 ? -18.422 -26.016 -1.743 1 84.69 201 ARG B N 1
ATOM 4606 C CA . ARG B 1 201 ? -19.359 -26.672 -2.643 1 84.69 201 ARG B CA 1
ATOM 4607 C C . ARG B 1 201 ? -20.406 -25.688 -3.154 1 84.69 201 ARG B C 1
ATOM 4609 O O . ARG B 1 201 ? -20.781 -25.734 -4.328 1 84.69 201 ARG B O 1
ATOM 4616 N N . ALA B 1 202 ? -20.766 -24.797 -2.34 1 88.38 202 ALA B N 1
ATOM 4617 C CA . ALA B 1 202 ? -21.844 -23.875 -2.658 1 88.38 202 ALA B CA 1
ATOM 4618 C C . ALA B 1 202 ? -21.344 -22.703 -3.506 1 88.38 202 ALA B C 1
ATOM 4620 O O . ALA B 1 202 ? -22.078 -22.156 -4.328 1 88.38 202 ALA B O 1
ATOM 4621 N N . ALA B 1 203 ? -20.047 -22.359 -3.299 1 93.69 203 ALA B N 1
ATOM 4622 C CA . ALA B 1 203 ? -19.641 -21.062 -3.826 1 93.69 203 ALA B CA 1
ATOM 4623 C C . ALA B 1 203 ? -18.422 -21.203 -4.73 1 93.69 203 ALA B C 1
ATOM 4625 O O . ALA B 1 203 ? -17.859 -20.203 -5.191 1 93.69 203 ALA B O 1
ATOM 4626 N N . LYS B 1 204 ? -17.922 -22.344 -5.051 1 93.25 204 LYS B N 1
ATOM 4627 C CA . LYS B 1 204 ? -16.672 -22.531 -5.773 1 93.25 204 LYS B CA 1
ATOM 4628 C C . LYS B 1 204 ? -16.688 -21.812 -7.121 1 93.25 204 LYS B C 1
ATOM 4630 O O . LYS B 1 204 ? -15.656 -21.344 -7.602 1 93.25 204 LYS B O 1
ATOM 4635 N N . GLN B 1 205 ? -17.844 -21.703 -7.711 1 95.88 205 GLN B N 1
ATOM 4636 C CA . GLN B 1 205 ? -17.969 -21.062 -9.023 1 95.88 205 GLN B CA 1
ATOM 4637 C C . GLN B 1 205 ? -17.719 -19.562 -8.938 1 95.88 205 GLN B C 1
ATOM 4639 O O . GLN B 1 205 ? -17.516 -18.906 -9.961 1 95.88 205 GLN B O 1
ATOM 4644 N N . SER B 1 206 ? -17.734 -19.031 -7.734 1 97.56 206 SER B N 1
ATOM 4645 C CA . SER B 1 206 ? -17.484 -17.609 -7.547 1 97.56 206 SER B CA 1
ATOM 4646 C C . SER B 1 206 ? -15.992 -17.328 -7.402 1 97.56 206 SER B C 1
ATOM 4648 O O . SER B 1 206 ? -15.578 -16.172 -7.297 1 97.56 206 SER B O 1
ATOM 4650 N N . PHE B 1 207 ? -15.195 -18.375 -7.375 1 98.44 207 PHE B N 1
ATOM 4651 C CA . PHE B 1 207 ? -13.75 -18.219 -7.246 1 98.44 207 PHE B CA 1
ATOM 4652 C C . PHE B 1 207 ? -13.062 -18.375 -8.602 1 98.44 207 PHE B C 1
ATOM 4654 O O . PHE B 1 207 ? -13.367 -19.297 -9.352 1 98.44 207 PHE B O 1
ATOM 4661 N N . GLY B 1 208 ? -12.219 -17.438 -8.938 1 98.56 208 GLY B N 1
ATOM 4662 C CA . GLY B 1 208 ? -11.516 -17.469 -10.211 1 98.56 208 GLY B CA 1
ATOM 4663 C C . GLY B 1 208 ? -10.062 -17.031 -10.102 1 98.56 208 GLY B C 1
ATOM 4664 O O . GLY B 1 208 ? -9.594 -16.703 -9.016 1 98.56 208 GLY B O 1
ATOM 4665 N N . LEU B 1 209 ? -9.422 -17.188 -11.188 1 98.56 209 LEU B N 1
ATOM 4666 C CA . LEU B 1 209 ? -8.016 -16.828 -11.297 1 98.56 209 LEU B CA 1
ATOM 4667 C C . LEU B 1 209 ? -7.715 -16.188 -12.648 1 98.56 209 LEU B C 1
ATOM 4669 O O . LEU B 1 209 ? -8.242 -16.625 -13.672 1 98.56 209 LEU B O 1
ATOM 4673 N N . ILE B 1 210 ? -7.012 -15.156 -12.594 1 98.38 210 ILE B N 1
ATOM 4674 C CA . ILE B 1 210 ? -6.43 -14.539 -13.789 1 98.38 210 ILE B CA 1
ATOM 4675 C C . ILE B 1 210 ? -4.926 -14.359 -13.594 1 98.38 210 ILE B C 1
ATOM 4677 O O . ILE B 1 210 ? -4.465 -14.117 -12.477 1 98.38 210 ILE B O 1
ATOM 4681 N N . SER B 1 211 ? -4.145 -14.578 -14.609 1 95.31 211 SER B N 1
ATOM 4682 C CA . SER B 1 211 ? -2.693 -14.484 -14.461 1 95.31 211 SER B CA 1
ATOM 4683 C C . SER B 1 211 ? -2.119 -13.359 -15.312 1 95.31 211 SER B C 1
ATOM 4685 O O . SER B 1 211 ? -2.764 -12.891 -16.25 1 95.31 211 SER B O 1
ATOM 4687 N N . PHE B 1 212 ? -0.936 -12.93 -14.953 1 92.94 212 PHE B N 1
ATOM 4688 C CA . PHE B 1 212 ? -0.248 -11.898 -15.719 1 92.94 212 PHE B CA 1
ATOM 4689 C C . PHE B 1 212 ? -0.024 -12.352 -17.156 1 92.94 212 PHE B C 1
ATOM 4691 O O . PHE B 1 212 ? -0.177 -11.562 -18.094 1 92.94 212 PHE B O 1
ATOM 4698 N N . GLU B 1 213 ? 0.238 -13.609 -17.328 1 91.19 213 GLU B N 1
ATOM 4699 C CA . GLU B 1 213 ? 0.446 -14.148 -18.656 1 91.19 213 GLU B CA 1
ATOM 4700 C C . GLU B 1 213 ? -0.832 -14.078 -19.5 1 91.19 213 GLU B C 1
ATOM 4702 O O . GLU B 1 213 ? -0.788 -13.758 -20.688 1 91.19 213 GLU B O 1
ATOM 4707 N N . MET B 1 214 ? -1.909 -14.398 -18.891 1 96 214 MET B N 1
ATOM 4708 C CA . MET B 1 214 ? -3.189 -14.305 -19.578 1 96 214 MET B CA 1
ATOM 4709 C C . MET B 1 214 ? -3.443 -12.883 -20.062 1 96 214 MET B C 1
ATOM 4711 O O . MET B 1 214 ? -3.912 -12.672 -21.172 1 96 214 MET B O 1
ATOM 4715 N N . LEU B 1 215 ? -3.109 -11.914 -19.188 1 97.19 215 LEU B N 1
ATOM 4716 C CA . LEU B 1 215 ? -3.314 -10.516 -19.531 1 97.19 215 LEU B CA 1
ATOM 4717 C C . LEU B 1 215 ? -2.484 -10.117 -20.75 1 97.19 215 LEU B C 1
ATOM 4719 O O . LEU B 1 215 ? -2.971 -9.414 -21.625 1 97.19 215 LEU B O 1
ATOM 4723 N N . GLU B 1 216 ? -1.303 -10.578 -20.797 1 92.44 216 GLU B N 1
ATOM 4724 C CA . GLU B 1 216 ? -0.415 -10.273 -21.906 1 92.44 216 GLU B CA 1
ATOM 4725 C C . GLU B 1 216 ? -0.871 -10.977 -23.188 1 92.44 216 GLU B C 1
ATOM 4727 O O . GLU B 1 216 ? -0.91 -10.359 -24.25 1 92.44 216 GLU B O 1
ATOM 4732 N N . LYS B 1 217 ? -1.25 -12.164 -23.062 1 94.31 217 LYS B N 1
ATOM 4733 C CA . LYS B 1 217 ? -1.685 -12.945 -24.219 1 94.31 217 LYS B CA 1
ATOM 4734 C C . LYS B 1 217 ? -2.941 -12.352 -24.844 1 94.31 217 LYS B C 1
ATOM 4736 O O . LYS B 1 217 ? -3.092 -12.359 -26.062 1 94.31 217 LYS B O 1
ATOM 4741 N N . GLN B 1 218 ? -3.779 -11.859 -23.984 1 95.56 218 GLN B N 1
ATOM 4742 C CA . GLN B 1 218 ? -5.02 -11.258 -24.453 1 95.56 218 GLN B CA 1
ATOM 4743 C C . GLN B 1 218 ? -4.809 -9.797 -24.828 1 95.56 218 GLN B C 1
ATOM 4745 O O . GLN B 1 218 ? -5.77 -9.086 -25.156 1 95.56 218 GLN B O 1
ATOM 4750 N N . LYS B 1 219 ? -3.615 -9.281 -24.703 1 94.56 219 LYS B N 1
ATOM 4751 C CA . LYS B 1 219 ? -3.23 -7.922 -25.062 1 94.56 219 LYS B CA 1
ATOM 4752 C C . LYS B 1 219 ? -4.004 -6.895 -24.234 1 94.56 219 LYS B C 1
ATOM 4754 O O . LYS B 1 219 ? -4.359 -5.828 -24.75 1 94.56 219 LYS B O 1
ATOM 4759 N N . LEU B 1 220 ? -4.312 -7.301 -23.078 1 95.75 220 LEU B N 1
ATOM 4760 C CA . LEU B 1 220 ? -4.961 -6.371 -22.156 1 95.75 220 LEU B CA 1
ATOM 4761 C C . LEU B 1 220 ? -3.953 -5.375 -21.594 1 95.75 220 LEU B C 1
ATOM 4763 O O . LEU B 1 220 ? -4.324 -4.266 -21.203 1 95.75 220 LEU B O 1
ATOM 4767 N N . VAL B 1 221 ? -2.725 -5.844 -21.469 1 94 221 VAL B N 1
ATOM 4768 C CA . VAL B 1 221 ? -1.58 -5.012 -21.109 1 94 221 VAL B CA 1
ATOM 4769 C C . VAL B 1 221 ? -0.445 -5.238 -22.109 1 94 221 VAL B C 1
ATOM 4771 O O . VAL B 1 221 ? -0.395 -6.277 -22.781 1 94 221 VAL B O 1
ATOM 4774 N N . ASN B 1 222 ? 0.278 -4.238 -22.297 1 91.38 222 ASN B N 1
ATOM 4775 C CA . ASN B 1 222 ? 1.454 -4.32 -23.156 1 91.38 222 ASN B CA 1
ATOM 4776 C C . ASN B 1 222 ? 2.736 -4.449 -22.328 1 91.38 222 ASN B C 1
ATOM 4778 O O . ASN B 1 222 ? 3.076 -3.553 -21.562 1 91.38 222 ASN B O 1
ATOM 4782 N N . PRO B 1 223 ? 3.41 -5.547 -22.469 1 86.44 223 PRO B N 1
ATOM 4783 C CA . PRO B 1 223 ? 4.613 -5.766 -21.672 1 86.44 223 PRO B CA 1
ATOM 4784 C C . PRO B 1 223 ? 5.754 -4.82 -22.047 1 86.44 223 PRO B C 1
ATOM 4786 O O . PRO B 1 223 ? 6.758 -4.75 -21.328 1 86.44 223 PRO B O 1
ATOM 4789 N N . GLN B 1 224 ? 5.613 -4.035 -23.062 1 85.81 224 GLN B N 1
ATOM 4790 C CA . GLN B 1 224 ? 6.707 -3.193 -23.531 1 85.81 224 GLN B CA 1
ATOM 4791 C C . GLN B 1 224 ? 6.367 -1.713 -23.375 1 85.81 224 GLN B C 1
ATOM 4793 O O . GLN B 1 224 ? 7.254 -0.858 -23.438 1 85.81 224 GLN B O 1
ATOM 4798 N N . LYS B 1 225 ? 5.125 -1.497 -23.219 1 89.31 225 LYS B N 1
ATOM 4799 C CA . LYS B 1 225 ? 4.707 -0.1 -23.141 1 89.31 225 LYS B CA 1
ATOM 4800 C C . LYS B 1 225 ? 3.656 0.101 -22.062 1 89.31 225 LYS B C 1
ATOM 4802 O O . LYS B 1 225 ? 2.922 -0.829 -21.719 1 89.31 225 LYS B O 1
ATOM 4807 N N . GLY B 1 226 ? 3.629 1.32 -21.547 1 91.19 226 GLY B N 1
ATOM 4808 C CA . GLY B 1 226 ? 2.615 1.663 -20.562 1 91.19 226 GLY B CA 1
ATOM 4809 C C . GLY B 1 226 ? 3.092 1.498 -19.125 1 91.19 226 GLY B C 1
ATOM 4810 O O . GLY B 1 226 ? 4.277 1.258 -18.891 1 91.19 226 GLY B O 1
ATOM 4811 N N . TYR B 1 227 ? 2.199 1.702 -18.219 1 93.19 227 TYR B N 1
ATOM 4812 C CA . TYR B 1 227 ? 2.514 1.597 -16.797 1 93.19 227 TYR B CA 1
ATOM 4813 C C . TYR B 1 227 ? 2.914 0.172 -16.438 1 93.19 227 TYR B C 1
ATOM 4815 O O . TYR B 1 227 ? 3.844 -0.036 -15.648 1 93.19 227 TYR B O 1
ATOM 4823 N N . TYR B 1 228 ? 2.234 -0.808 -17.047 1 93 228 TYR B N 1
ATOM 4824 C CA . TYR B 1 228 ? 2.471 -2.213 -16.734 1 93 228 TYR B CA 1
ATOM 4825 C C . TYR B 1 228 ? 3.896 -2.619 -17.094 1 93 228 TYR B C 1
ATOM 4827 O O . TYR B 1 228 ? 4.566 -3.295 -16.297 1 93 228 TYR B O 1
ATOM 4835 N N . ALA B 1 229 ? 4.328 -2.207 -18.188 1 87.88 229 ALA B N 1
ATOM 4836 C CA . ALA B 1 229 ? 5.68 -2.543 -18.641 1 87.88 229 ALA B CA 1
ATOM 4837 C C . ALA B 1 229 ? 6.727 -2.039 -17.656 1 87.88 229 ALA B C 1
ATOM 4839 O O . ALA B 1 229 ? 7.668 -2.76 -17.312 1 87.88 229 ALA B O 1
ATOM 4840 N N . LEU B 1 230 ? 6.52 -0.841 -17.156 1 84.44 230 LEU B N 1
ATOM 4841 C CA . LEU B 1 230 ? 7.457 -0.24 -16.203 1 84.44 230 LEU B CA 1
ATOM 4842 C C . LEU B 1 230 ? 7.434 -0.974 -14.875 1 84.44 230 LEU B C 1
ATOM 4844 O O . LEU B 1 230 ? 8.484 -1.242 -14.289 1 84.44 230 LEU B O 1
ATOM 4848 N N . ALA B 1 231 ? 6.25 -1.268 -14.43 1 86.44 231 ALA B N 1
ATOM 4849 C CA . ALA B 1 231 ? 6.102 -1.95 -13.148 1 86.44 231 ALA B CA 1
ATOM 4850 C C . ALA B 1 231 ? 6.645 -3.373 -13.219 1 86.44 231 ALA B C 1
ATOM 4852 O O . ALA B 1 231 ? 7.336 -3.828 -12.305 1 86.44 231 ALA B O 1
ATOM 4853 N N . LYS B 1 232 ? 6.289 -4 -14.273 1 81.88 232 LYS B N 1
ATOM 4854 C CA . LYS B 1 232 ? 6.707 -5.387 -14.461 1 81.88 232 LYS B CA 1
ATOM 4855 C C . LYS B 1 232 ? 8.227 -5.512 -14.453 1 81.88 232 LYS B C 1
ATOM 4857 O O . LYS B 1 232 ? 8.781 -6.418 -13.836 1 81.88 232 LYS B O 1
ATOM 4862 N N . ASN B 1 233 ? 8.867 -4.633 -15.109 1 71.19 233 ASN B N 1
ATOM 4863 C CA . ASN B 1 233 ? 10.32 -4.668 -15.242 1 71.19 233 ASN B CA 1
ATOM 4864 C C . ASN B 1 233 ? 11.008 -4.516 -13.891 1 71.19 233 ASN B C 1
ATOM 4866 O O . ASN B 1 233 ? 12.102 -5.051 -13.68 1 71.19 233 ASN B O 1
ATOM 4870 N N . ASN B 1 234 ? 10.359 -3.857 -13.023 1 64.62 234 ASN B N 1
ATOM 4871 C CA . ASN B 1 234 ? 10.977 -3.613 -11.719 1 64.62 234 ASN B CA 1
ATOM 4872 C C . ASN B 1 234 ? 10.664 -4.73 -10.734 1 64.62 234 ASN B C 1
ATOM 4874 O O . ASN B 1 234 ? 11.344 -4.879 -9.719 1 64.62 234 ASN B O 1
ATOM 4878 N N . ILE B 1 235 ? 9.594 -5.367 -10.984 1 60.62 235 ILE B N 1
ATOM 4879 C CA . ILE B 1 235 ? 9.156 -6.27 -9.922 1 60.62 235 ILE B CA 1
ATOM 4880 C C . ILE B 1 235 ? 9.102 -7.699 -10.453 1 60.62 235 ILE B C 1
ATOM 4882 O O . ILE B 1 235 ? 9.477 -8.641 -9.75 1 60.62 235 ILE B O 1
ATOM 4886 N N . LEU B 1 236 ? 8.227 -7.758 -11.586 1 48.59 236 LEU B N 1
ATOM 4887 C CA . LEU B 1 236 ? 7.953 -9.109 -12.062 1 48.59 236 LEU B CA 1
ATOM 4888 C C . LEU B 1 236 ? 9.195 -9.719 -12.703 1 48.59 236 LEU B C 1
ATOM 4890 O O . LEU B 1 236 ? 9.617 -9.289 -13.781 1 48.59 236 LEU B O 1
ATOM 4894 N N . HIS B 1 237 ? 10.273 -9.531 -12.086 1 37.56 237 HIS B N 1
ATOM 4895 C CA . HIS B 1 237 ? 11.258 -10.352 -12.773 1 37.56 237 HIS B CA 1
ATOM 4896 C C . HIS B 1 237 ? 10.617 -11.602 -13.375 1 37.56 237 HIS B C 1
ATOM 4898 O O . HIS B 1 237 ? 10.047 -12.414 -12.648 1 37.56 237 HIS B O 1
ATOM 4904 N N . LEU B 1 238 ? 9.844 -11.234 -14.523 1 36.19 238 LEU B N 1
ATOM 4905 C CA . LEU B 1 238 ? 9.492 -12.484 -15.188 1 36.19 238 LEU B CA 1
ATOM 4906 C C . LEU B 1 238 ? 10.461 -13.594 -14.805 1 36.19 238 LEU B C 1
ATOM 4908 O O . LEU B 1 238 ? 11.617 -13.328 -14.469 1 36.19 238 LEU B O 1
ATOM 4912 N N . PRO B 1 239 ? 9.891 -14.539 -14.344 1 30.14 239 PRO B N 1
ATOM 4913 C CA . PRO B 1 239 ? 10.914 -15.586 -14.242 1 30.14 239 PRO B CA 1
ATOM 4914 C C . PRO B 1 239 ? 12.062 -15.375 -15.227 1 30.14 239 PRO B C 1
ATOM 4916 O O . PRO B 1 239 ? 11.852 -14.891 -16.344 1 30.14 239 PRO B O 1
ATOM 4919 N N . ALA B 1 240 ? 13.156 -14.836 -14.781 1 28.33 240 ALA B N 1
ATOM 4920 C CA . ALA B 1 240 ? 14.242 -14.922 -15.75 1 28.33 240 ALA B CA 1
ATOM 4921 C C . ALA B 1 240 ? 13.836 -15.789 -16.953 1 28.33 240 ALA B C 1
ATOM 4923 O O . ALA B 1 240 ? 13.094 -16.766 -16.797 1 28.33 240 ALA B O 1
ATOM 4924 N N . GLU B 1 241 ? 13.578 -15.086 -18.094 1 27 241 GLU B N 1
ATOM 4925 C CA . GLU B 1 241 ? 13.625 -16.078 -19.172 1 27 241 GLU B CA 1
ATOM 4926 C C . GLU B 1 241 ? 14.469 -17.281 -18.781 1 27 241 GLU B C 1
ATOM 4928 O O . GLU B 1 241 ? 15.602 -17.125 -18.312 1 27 241 GLU B O 1
ATOM 4933 N N . ALA B 1 242 ? 13.883 -18.281 -18.328 1 27 242 ALA B N 1
ATOM 4934 C CA . ALA B 1 242 ? 14.68 -19.5 -18.312 1 27 242 ALA B CA 1
ATOM 4935 C C . ALA B 1 242 ? 15.789 -19.438 -19.359 1 27 242 ALA B C 1
ATOM 4937 O O . ALA B 1 242 ? 15.523 -19.266 -20.547 1 27 242 ALA B O 1
ATOM 4938 N N . GLY B 1 243 ? 16.672 -18.516 -19.156 1 27.19 243 GLY B N 1
ATOM 4939 C CA . GLY B 1 243 ? 17.719 -18.875 -20.094 1 27.19 243 GLY B CA 1
ATOM 4940 C C . GLY B 1 243 ? 17.562 -20.281 -20.625 1 27.19 243 GLY B C 1
ATOM 4941 O O . GLY B 1 243 ? 17.469 -21.234 -19.859 1 27.19 243 GLY B O 1
ATOM 4942 N N . ALA B 1 244 ? 16.953 -20.453 -21.688 1 28.39 244 ALA B N 1
ATOM 4943 C CA . ALA B 1 244 ? 16.984 -21.625 -22.562 1 28.39 244 ALA B CA 1
ATOM 4944 C C . ALA B 1 244 ? 18.375 -22.234 -22.609 1 28.39 244 ALA B C 1
ATOM 4946 O O . ALA B 1 244 ? 18.625 -23.156 -23.391 1 28.39 244 ALA B O 1
ATOM 4947 N N . SER B 1 245 ? 19.5 -21.531 -22.328 1 30.53 245 SER B N 1
ATOM 4948 C CA . SER B 1 245 ? 20.562 -22.516 -22.547 1 30.53 245 SER B CA 1
ATOM 4949 C C . SER B 1 245 ? 20.359 -23.734 -21.672 1 30.53 245 SER B C 1
ATOM 4951 O O . SER B 1 245 ? 19.516 -23.75 -20.781 1 30.53 245 SER B O 1
ATOM 4953 N N . ASN B 1 246 ? 21.594 -24.562 -21.344 1 32.66 246 ASN B N 1
ATOM 4954 C CA . ASN B 1 246 ? 21.641 -25.906 -20.766 1 32.66 246 ASN B CA 1
ATOM 4955 C C . ASN B 1 246 ? 21.062 -25.906 -19.344 1 32.66 246 ASN B C 1
ATOM 4957 O O . ASN B 1 246 ? 21.781 -26.156 -18.375 1 32.66 246 ASN B O 1
ATOM 4961 N N . ASN B 1 247 ? 20.484 -24.984 -18.859 1 35.62 247 ASN B N 1
ATOM 4962 C CA . ASN B 1 247 ? 19.766 -24.844 -17.594 1 35.62 247 ASN B CA 1
ATOM 4963 C C . ASN B 1 247 ? 18.656 -25.891 -17.469 1 35.62 247 ASN B C 1
ATOM 4965 O O . ASN B 1 247 ? 17.859 -26.062 -18.391 1 35.62 247 ASN B O 1
ATOM 4969 N N . ASP B 1 248 ? 18.891 -26.906 -16.797 1 39.06 248 ASP B N 1
ATOM 4970 C CA . ASP B 1 248 ? 17.828 -27.875 -16.562 1 39.06 248 ASP B CA 1
ATOM 4971 C C . ASP B 1 248 ? 16.547 -27.203 -16.078 1 39.06 248 ASP B C 1
ATOM 4973 O O . ASP B 1 248 ? 16.469 -26.781 -14.93 1 39.06 248 ASP B O 1
ATOM 4977 N N . PRO B 1 249 ? 15.812 -26.547 -16.984 1 45.22 249 PRO B N 1
ATOM 4978 C CA . PRO B 1 249 ? 14.508 -25.922 -16.734 1 45.22 249 PRO B CA 1
ATOM 4979 C C . PRO B 1 249 ? 13.719 -26.625 -15.633 1 45.22 249 PRO B C 1
ATOM 4981 O O . PRO B 1 249 ? 12.695 -26.109 -15.172 1 45.22 249 PRO B O 1
ATOM 4984 N N . THR B 1 250 ? 14.125 -27.703 -15.305 1 50.12 250 THR B N 1
ATOM 4985 C CA . THR B 1 250 ? 13.383 -28.578 -14.406 1 50.12 250 THR B CA 1
ATOM 4986 C C . THR B 1 250 ? 13.617 -28.188 -12.945 1 50.12 250 THR B C 1
ATOM 4988 O O . THR B 1 250 ? 12.828 -28.531 -12.07 1 50.12 250 THR B O 1
ATOM 4991 N N . VAL B 1 251 ? 14.75 -27.328 -12.758 1 56.69 251 VAL B N 1
ATOM 4992 C CA . VAL B 1 251 ? 15.039 -27.109 -11.344 1 56.69 251 VAL B CA 1
ATOM 4993 C C . VAL B 1 251 ? 14.516 -25.734 -10.93 1 56.69 251 VAL B C 1
ATOM 4995 O O . VAL B 1 251 ? 14.938 -24.703 -11.477 1 56.69 251 VAL B O 1
ATOM 4998 N N . ARG B 1 252 ? 13.578 -25.609 -10.195 1 60.31 252 ARG B N 1
ATOM 4999 C CA . ARG B 1 252 ? 12.953 -24.422 -9.625 1 60.31 252 ARG B CA 1
ATOM 5000 C C . ARG B 1 252 ? 12.961 -24.484 -8.102 1 60.31 252 ARG B C 1
ATOM 5002 O O . ARG B 1 252 ? 12.789 -25.547 -7.512 1 60.31 252 ARG B O 1
ATOM 5009 N N . THR B 1 253 ? 13.43 -23.188 -7.586 1 63.78 253 THR B N 1
ATOM 5010 C CA . THR B 1 253 ? 13.289 -23.125 -6.133 1 63.78 253 THR B CA 1
ATOM 5011 C C . THR B 1 253 ? 11.836 -22.922 -5.734 1 63.78 253 THR B C 1
ATOM 5013 O O . THR B 1 253 ? 11.102 -22.172 -6.391 1 63.78 253 THR B O 1
ATOM 5016 N N . ILE B 1 254 ? 11.422 -23.703 -4.859 1 64.44 254 ILE B N 1
ATOM 5017 C CA . ILE B 1 254 ? 10.109 -23.547 -4.242 1 64.44 254 ILE B CA 1
ATOM 5018 C C . ILE B 1 254 ? 10.273 -23.156 -2.777 1 64.44 254 ILE B C 1
ATOM 5020 O O . ILE B 1 254 ? 11.359 -23.281 -2.207 1 64.44 254 ILE B O 1
ATOM 5024 N N . VAL B 1 255 ? 9.242 -22.594 -2.174 1 66.06 255 VAL B N 1
ATOM 5025 C CA . VAL B 1 255 ? 9.32 -22.172 -0.78 1 66.06 255 VAL B CA 1
ATOM 5026 C C . VAL B 1 255 ? 9.625 -23.375 0.111 1 66.06 255 VAL B C 1
ATOM 5028 O O . VAL B 1 255 ? 9.195 -24.5 -0.174 1 66.06 255 VAL B O 1
ATOM 5031 N N . LEU B 1 256 ? 10.383 -23.062 1.227 1 71.31 256 LEU B N 1
ATOM 5032 C CA . LEU B 1 256 ? 10.906 -24.094 2.109 1 71.31 256 LEU B CA 1
ATOM 5033 C C . LEU B 1 256 ? 9.781 -25.016 2.598 1 71.31 256 LEU B C 1
ATOM 5035 O O . LEU B 1 256 ? 9.961 -26.219 2.695 1 71.31 256 LEU B O 1
ATOM 5039 N N . ASP B 1 257 ? 8.719 -24.422 2.791 1 65.62 257 ASP B N 1
ATOM 5040 C CA . ASP B 1 257 ? 7.602 -25.156 3.371 1 65.62 257 ASP B CA 1
ATOM 5041 C C . ASP B 1 257 ? 7.023 -26.156 2.369 1 65.62 257 ASP B C 1
ATOM 5043 O O . ASP B 1 257 ? 6.301 -27.078 2.752 1 65.62 257 ASP B O 1
ATOM 5047 N N . GLN B 1 258 ? 7.367 -26.031 1.077 1 67.31 258 GLN B N 1
ATOM 5048 C CA . GLN B 1 258 ? 6.867 -26.906 0.027 1 67.31 258 GLN B CA 1
ATOM 5049 C C . GLN B 1 258 ? 7.879 -28 -0.302 1 67.31 258 GLN B C 1
ATOM 5051 O O . GLN B 1 258 ? 7.633 -28.844 -1.17 1 67.31 258 GLN B O 1
ATOM 5056 N N . TRP B 1 259 ? 8.906 -27.984 0.339 1 76.38 259 TRP B N 1
ATOM 5057 C CA . TRP B 1 259 ? 9.898 -29.031 0.132 1 76.38 259 TRP B CA 1
ATOM 5058 C C . TRP B 1 259 ? 9.391 -30.391 0.629 1 76.38 259 TRP B C 1
ATOM 5060 O O . TRP B 1 259 ? 8.562 -30.438 1.544 1 76.38 259 TRP B O 1
ATOM 5070 N N . ASP B 1 260 ? 9.75 -31.516 -0.068 1 78.81 260 ASP B N 1
ATOM 5071 C CA . ASP B 1 260 ? 9.594 -32.812 0.556 1 78.81 260 ASP B CA 1
ATOM 5072 C C . ASP B 1 260 ? 10.203 -32.844 1.955 1 78.81 260 ASP B C 1
ATOM 5074 O O . ASP B 1 260 ? 11.359 -32.469 2.137 1 78.81 260 ASP B O 1
ATOM 5078 N N . PRO B 1 261 ? 9.328 -33.219 2.906 1 80.38 261 PRO B N 1
ATOM 5079 C CA . PRO B 1 261 ? 9.805 -33.156 4.289 1 80.38 261 PRO B CA 1
ATOM 5080 C C . PRO B 1 261 ? 11.094 -33.938 4.512 1 80.38 261 PRO B C 1
ATOM 5082 O O . PRO B 1 261 ? 11.961 -33.5 5.277 1 80.38 261 PRO B O 1
ATOM 5085 N N . GLU B 1 262 ? 11.156 -35.156 3.904 1 81.06 262 GLU B N 1
ATOM 5086 C CA . GLU B 1 262 ? 12.344 -35.969 4.082 1 81.06 262 GLU B CA 1
ATOM 5087 C C . GLU B 1 262 ? 13.57 -35.281 3.467 1 81.06 262 GLU B C 1
ATOM 5089 O O . GLU B 1 262 ? 14.656 -35.312 4.055 1 81.06 262 GLU B O 1
ATOM 5094 N N . LEU B 1 263 ? 13.289 -34.656 2.389 1 86.19 263 LEU B N 1
ATOM 5095 C CA . LEU B 1 263 ? 14.383 -33.969 1.721 1 86.19 263 LEU B CA 1
ATOM 5096 C C . LEU B 1 263 ? 14.797 -32.75 2.502 1 86.19 263 LEU B C 1
ATOM 5098 O O . LEU B 1 263 ? 15.984 -32.438 2.605 1 86.19 263 LEU B O 1
ATOM 5102 N N . LYS B 1 264 ? 13.828 -32.125 3.025 1 84.62 264 LYS B N 1
ATOM 5103 C CA . LYS B 1 264 ? 14.109 -30.953 3.844 1 84.62 264 LYS B CA 1
ATOM 5104 C C . LYS B 1 264 ? 14.953 -31.312 5.062 1 84.62 264 LYS B C 1
ATOM 5106 O O . LYS B 1 264 ? 15.961 -30.656 5.34 1 84.62 264 LYS B O 1
ATOM 5111 N N . LEU B 1 265 ? 14.461 -32.312 5.742 1 82.06 265 LEU B N 1
ATOM 5112 C CA . LEU B 1 265 ? 15.188 -32.781 6.922 1 82.06 265 LEU B CA 1
ATOM 5113 C C . LEU B 1 265 ? 16.609 -33.188 6.559 1 82.06 265 LEU B C 1
ATOM 5115 O O . LEU B 1 265 ? 17.562 -32.875 7.266 1 82.06 265 LEU B O 1
ATOM 5119 N N . ASN B 1 266 ? 16.688 -33.969 5.469 1 84.31 266 ASN B N 1
ATOM 5120 C CA . ASN B 1 266 ? 17.984 -34.406 4.973 1 84.31 266 ASN B CA 1
ATOM 5121 C C . ASN B 1 266 ? 18.922 -33.219 4.738 1 84.31 266 ASN B C 1
ATOM 5123 O O . ASN B 1 266 ? 20.062 -33.219 5.191 1 84.31 266 ASN B O 1
ATOM 5127 N N . LEU B 1 267 ? 18.344 -32.188 4.148 1 86.38 267 LEU B N 1
ATOM 5128 C CA . LEU B 1 267 ? 19.141 -31.016 3.811 1 86.38 267 LEU B CA 1
ATOM 5129 C C . LEU B 1 267 ? 19.453 -30.203 5.059 1 86.38 267 LEU B C 1
ATOM 5131 O O . LEU B 1 267 ? 20.562 -29.672 5.191 1 86.38 267 LEU B O 1
ATOM 5135 N N . GLU B 1 268 ? 18.547 -30.141 5.902 1 83.19 268 GLU B N 1
ATOM 5136 C CA . GLU B 1 268 ? 18.766 -29.391 7.141 1 83.19 268 GLU B CA 1
ATOM 5137 C C . GLU B 1 268 ? 19.828 -30.078 8.008 1 83.19 268 GLU B C 1
ATOM 5139 O O . GLU B 1 268 ? 20.672 -29.406 8.609 1 83.19 268 GLU B O 1
ATOM 5144 N N . GLU B 1 269 ? 19.75 -31.344 8.078 1 78.06 269 GLU B N 1
ATOM 5145 C CA . GLU B 1 269 ? 20.781 -32.094 8.797 1 78.06 269 GLU B CA 1
ATOM 5146 C C . GLU B 1 269 ? 22.156 -31.891 8.164 1 78.06 269 GLU B C 1
ATOM 5148 O O . GLU B 1 269 ? 23.156 -31.734 8.875 1 78.06 269 GLU B O 1
ATOM 5153 N N . PHE B 1 270 ? 22.125 -31.922 6.863 1 83.5 270 PHE B N 1
ATOM 5154 C CA . PHE B 1 270 ? 23.359 -31.625 6.137 1 83.5 270 PHE B CA 1
ATOM 5155 C C . PHE B 1 270 ? 23.891 -30.234 6.488 1 83.5 270 PHE B C 1
ATOM 5157 O O . PHE B 1 270 ? 25.078 -30.062 6.727 1 83.5 270 PHE B O 1
ATOM 5164 N N . LEU B 1 271 ? 22.938 -29.297 6.574 1 81 271 LEU B N 1
ATOM 5165 C CA . LEU B 1 271 ? 23.297 -27.922 6.887 1 81 271 LEU B CA 1
ATOM 5166 C C . LEU B 1 271 ? 23.859 -27.812 8.297 1 81 271 LEU B C 1
ATOM 5168 O O . LEU B 1 271 ? 24.797 -27.062 8.539 1 81 271 LEU B O 1
ATOM 5172 N N . VAL B 1 272 ? 23.266 -28.484 9.164 1 76.25 272 VAL B N 1
ATOM 5173 C CA . VAL B 1 272 ? 23.75 -28.516 10.539 1 76.25 272 VAL B CA 1
ATOM 5174 C C . VAL B 1 272 ? 25.172 -29.062 10.57 1 76.25 272 VAL B C 1
ATOM 5176 O O . VAL B 1 272 ? 26.031 -28.547 11.281 1 76.25 272 VAL B O 1
ATOM 5179 N N . SER B 1 273 ? 25.344 -30.062 9.789 1 72.75 273 SER B N 1
ATOM 5180 C CA . SER B 1 273 ? 26.672 -30.656 9.727 1 72.75 273 SER B CA 1
ATOM 5181 C C . SER B 1 273 ? 27.703 -29.688 9.164 1 72.75 273 SER B C 1
ATOM 5183 O O . SER B 1 273 ? 28.891 -29.766 9.484 1 72.75 273 SER B O 1
ATOM 5185 N N . LEU B 1 274 ? 27.188 -28.75 8.266 1 75.88 274 LEU B N 1
ATOM 5186 C CA . LEU B 1 274 ? 28.047 -27.719 7.703 1 75.88 274 LEU B CA 1
ATOM 5187 C C . LEU B 1 274 ? 28.266 -26.594 8.711 1 75.88 274 LEU B C 1
ATOM 5189 O O . LEU B 1 274 ? 29.375 -26.062 8.812 1 75.88 274 LEU B O 1
ATOM 5193 N N . GLY B 1 275 ? 27.188 -26.125 9.289 1 68.75 275 GLY B N 1
ATOM 5194 C CA . GLY B 1 275 ? 27.172 -24.953 10.141 1 68.75 275 GLY B CA 1
ATOM 5195 C C . GLY B 1 275 ? 28.219 -24.984 11.234 1 68.75 275 GLY B C 1
ATOM 5196 O O . GLY B 1 275 ? 28.891 -23.984 11.477 1 68.75 275 GLY B O 1
ATOM 5197 N N . ASP B 1 276 ? 28.406 -26.109 11.883 1 63 276 ASP B N 1
ATOM 5198 C CA . ASP B 1 276 ? 29.375 -26.266 12.969 1 63 276 ASP B CA 1
ATOM 5199 C C . ASP B 1 276 ? 30.812 -26.094 12.461 1 63 276 ASP B C 1
ATOM 5201 O O . ASP B 1 276 ? 31.719 -25.781 13.234 1 63 276 ASP B O 1
ATOM 5205 N N . ARG B 1 277 ? 30.984 -26.125 11.148 1 67.5 277 ARG B N 1
ATOM 5206 C CA . ARG B 1 277 ? 32.312 -26.141 10.57 1 67.5 277 ARG B CA 1
ATOM 5207 C C . ARG B 1 277 ? 32.594 -24.875 9.758 1 67.5 277 ARG B C 1
ATOM 5209 O O . ARG B 1 277 ? 33.719 -24.594 9.383 1 67.5 277 ARG B O 1
ATOM 5216 N N . LEU B 1 278 ? 31.469 -24.172 9.492 1 73.94 278 LEU B N 1
ATOM 5217 C CA . LEU B 1 278 ? 31.609 -22.922 8.75 1 73.94 278 LEU B CA 1
ATOM 5218 C C . LEU B 1 278 ? 32.219 -21.828 9.617 1 73.94 278 LEU B C 1
ATOM 5220 O O . LEU B 1 278 ? 31.641 -21.469 10.656 1 73.94 278 LEU B O 1
ATOM 5224 N N . THR B 1 279 ? 33.406 -21.359 9.352 1 67.75 279 THR B N 1
ATOM 5225 C CA . THR B 1 279 ? 34.094 -20.391 10.164 1 67.75 279 THR B CA 1
ATOM 5226 C C . THR B 1 279 ? 34 -19 9.539 1 67.75 279 THR B C 1
ATOM 5228 O O . THR B 1 279 ? 34.125 -17.984 10.242 1 67.75 279 THR B O 1
ATOM 5231 N N . THR B 1 280 ? 33.812 -18.922 8.258 1 66.88 280 THR B N 1
ATOM 5232 C CA . THR B 1 280 ? 33.875 -17.625 7.574 1 66.88 280 THR B CA 1
ATOM 5233 C C . THR B 1 280 ? 32.562 -17.297 6.898 1 66.88 280 THR B C 1
ATOM 5235 O O . THR B 1 280 ? 32.5 -16.422 6.027 1 66.88 280 THR B O 1
ATOM 5238 N N . SER B 1 281 ? 31.562 -18.156 7.16 1 74.81 281 SER B N 1
ATOM 5239 C CA . SER B 1 281 ? 30.281 -17.984 6.488 1 74.81 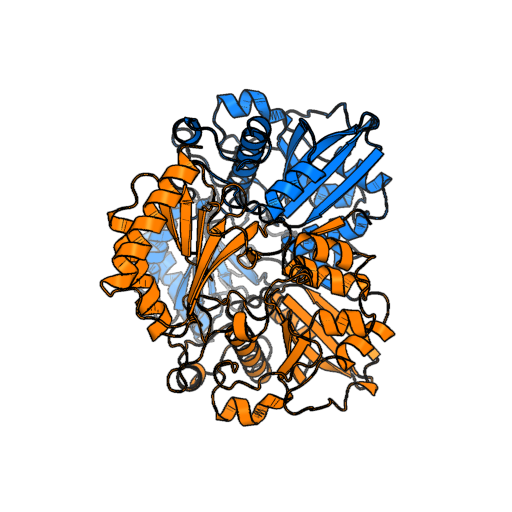281 SER B CA 1
ATOM 5240 C C . SER B 1 281 ? 29.125 -18.344 7.41 1 74.81 281 SER B C 1
ATOM 5242 O O . SER B 1 281 ? 29.312 -18.984 8.445 1 74.81 281 SER B O 1
ATOM 5244 N N . LYS B 1 282 ? 28.078 -17.828 7.141 1 77.81 282 LYS B N 1
ATOM 5245 C CA . LYS B 1 282 ? 26.891 -18.125 7.934 1 77.81 282 LYS B CA 1
ATOM 5246 C C . LYS B 1 282 ? 25.75 -18.641 7.051 1 77.81 282 LYS B C 1
ATOM 5248 O O . LYS B 1 282 ? 25.688 -18.328 5.859 1 77.81 282 LYS B O 1
ATOM 5253 N N . VAL B 1 283 ? 25 -19.562 7.641 1 77.31 283 VAL B N 1
ATOM 5254 C CA . VAL B 1 283 ? 23.828 -20.078 6.961 1 77.31 283 VAL B CA 1
ATOM 5255 C C . VAL B 1 283 ? 22.656 -19.125 7.141 1 77.31 283 VAL B C 1
ATOM 5257 O O . VAL B 1 283 ? 22.359 -18.703 8.258 1 77.31 283 VAL B O 1
ATOM 5260 N N . ILE B 1 284 ? 22.156 -18.688 6.055 1 78.12 284 ILE B N 1
ATOM 5261 C CA . ILE B 1 284 ? 20.969 -17.844 6.074 1 78.12 284 ILE B CA 1
ATOM 5262 C C . ILE B 1 284 ? 19.812 -18.562 5.402 1 78.12 284 ILE B C 1
ATOM 5264 O O . ILE B 1 284 ? 19.969 -19.141 4.324 1 78.12 284 ILE B O 1
ATOM 5268 N N . THR B 1 285 ? 18.75 -18.531 6.145 1 74.69 285 THR B N 1
ATOM 5269 C CA . THR B 1 285 ? 17.547 -19.156 5.609 1 74.69 285 THR B CA 1
ATOM 5270 C C . THR B 1 285 ? 16.703 -18.156 4.832 1 74.69 285 THR B C 1
ATOM 5272 O O . THR B 1 285 ? 16.422 -17.062 5.332 1 74.69 285 THR B O 1
ATOM 5275 N N . PHE B 1 286 ? 16.484 -18.5 3.584 1 69.69 286 PHE B N 1
ATOM 5276 C CA . PHE B 1 286 ? 15.562 -17.719 2.768 1 69.69 286 PHE B CA 1
ATOM 5277 C C . PHE B 1 286 ? 14.258 -18.469 2.551 1 69.69 286 PHE B C 1
ATOM 5279 O O . PHE B 1 286 ? 14.086 -19.594 3.045 1 69.69 286 PHE B O 1
ATOM 5286 N N . ASN B 1 287 ? 13.398 -17.891 1.749 1 63.03 287 ASN B N 1
ATOM 5287 C CA . ASN B 1 287 ? 12.07 -18.484 1.582 1 63.03 287 ASN B CA 1
ATOM 5288 C C . ASN B 1 287 ? 12.141 -19.812 0.828 1 63.03 287 ASN B C 1
ATOM 5290 O O . ASN B 1 287 ? 11.32 -20.703 1.057 1 63.03 287 ASN B O 1
ATOM 5294 N N . GLY B 1 288 ? 13.062 -19.922 -0.017 1 68.69 288 GLY B N 1
ATOM 5295 C CA . GLY B 1 288 ? 13.078 -21.109 -0.846 1 68.69 288 GLY B CA 1
ATOM 5296 C C . GLY B 1 288 ? 14.414 -21.828 -0.833 1 68.69 288 GLY B C 1
ATOM 5297 O O . GLY B 1 288 ? 14.617 -22.781 -1.586 1 68.69 288 GLY B O 1
ATOM 5298 N N . SER B 1 289 ? 15.312 -21.328 -0.118 1 78.88 289 SER B N 1
ATOM 5299 C CA . SER B 1 289 ? 16.641 -21.938 -0.123 1 78.88 289 SER B CA 1
ATOM 5300 C C . SER B 1 289 ? 17.422 -21.547 1.121 1 78.88 289 SER B C 1
ATOM 5302 O O . SER B 1 289 ? 17.125 -20.547 1.772 1 78.88 289 SER B O 1
ATOM 5304 N N . TYR B 1 290 ? 18.297 -22.422 1.488 1 82.44 290 TYR B N 1
ATOM 5305 C CA . TYR B 1 290 ? 19.375 -22.047 2.406 1 82.44 290 TYR B CA 1
ATOM 5306 C C . TYR B 1 290 ? 20.562 -21.484 1.648 1 82.44 290 TYR B C 1
ATOM 5308 O O . TYR B 1 290 ? 20.875 -21.922 0.535 1 82.44 290 TYR B O 1
ATOM 5316 N N . SER B 1 291 ? 20.969 -20.406 2.246 1 81.88 291 SER B N 1
ATOM 5317 C CA . SER B 1 291 ? 22.156 -19.812 1.648 1 81.88 291 SER B CA 1
ATOM 5318 C C . SER B 1 291 ? 23.328 -19.797 2.629 1 81.88 291 SER B C 1
ATOM 5320 O O . SER B 1 291 ? 23.141 -19.516 3.814 1 81.88 291 SER B O 1
ATOM 5322 N N . ILE B 1 292 ? 24.453 -20.281 2.129 1 81.81 292 ILE B N 1
ATOM 5323 C CA . ILE B 1 292 ? 25.688 -20.031 2.854 1 81.81 292 ILE B CA 1
ATOM 5324 C C . ILE B 1 292 ? 26.344 -18.75 2.34 1 81.81 292 ILE B C 1
ATOM 5326 O O . ILE B 1 292 ? 26.719 -18.656 1.167 1 81.81 292 ILE B O 1
ATOM 5330 N N . LYS B 1 293 ? 26.359 -17.828 3.201 1 79.38 293 LYS B N 1
ATOM 5331 C CA . LYS B 1 293 ? 26.844 -16.516 2.826 1 79.38 293 LYS B CA 1
ATOM 5332 C C . LYS B 1 293 ? 28.188 -16.219 3.502 1 79.38 293 LYS B C 1
ATOM 5334 O O . LYS B 1 293 ? 28.391 -16.562 4.664 1 79.38 293 LYS B O 1
ATOM 5339 N N . ALA B 1 294 ? 29.031 -15.578 2.701 1 75 294 ALA B N 1
ATOM 5340 C CA . ALA B 1 294 ? 30.297 -15.094 3.246 1 75 294 ALA B CA 1
ATOM 5341 C C . ALA B 1 294 ? 30.078 -13.867 4.133 1 75 294 ALA B C 1
ATOM 5343 O O . ALA B 1 294 ? 29 -13.281 4.137 1 75 294 ALA B O 1
ATOM 5344 N N . GLU B 1 295 ? 31.109 -13.523 4.852 1 68.12 295 GLU B N 1
ATOM 5345 C CA . GLU B 1 295 ? 31.062 -12.367 5.738 1 68.12 295 GLU B CA 1
ATOM 5346 C C . GLU B 1 295 ? 30.812 -11.086 4.957 1 68.12 295 GLU B C 1
ATOM 5348 O O . GLU B 1 295 ? 30.172 -10.156 5.465 1 68.12 295 GLU B O 1
ATOM 5353 N N . ASP B 1 296 ? 31.281 -11.195 3.723 1 63.66 296 ASP B N 1
ATOM 5354 C CA . ASP B 1 296 ? 31.156 -10 2.9 1 63.66 296 ASP B CA 1
ATOM 5355 C C . ASP B 1 296 ? 29.766 -9.922 2.258 1 63.66 296 ASP B C 1
ATOM 5357 O O . ASP B 1 296 ? 29.5 -9.039 1.439 1 63.66 296 ASP B O 1
ATOM 5361 N N . GLY B 1 297 ? 28.922 -10.805 2.66 1 69.81 297 GLY B N 1
ATOM 5362 C CA . GLY B 1 297 ? 27.531 -10.75 2.238 1 69.81 297 GLY B CA 1
ATOM 5363 C C . GLY B 1 297 ? 27.25 -11.578 0.999 1 69.81 297 GLY B C 1
ATOM 5364 O O . GLY B 1 297 ? 26.094 -11.758 0.619 1 69.81 297 GLY B O 1
ATOM 5365 N N . ARG B 1 298 ? 28.281 -12.07 0.228 1 74.5 298 ARG B N 1
ATOM 5366 C CA . ARG B 1 298 ? 28.094 -12.898 -0.959 1 74.5 298 ARG B CA 1
ATOM 5367 C C . ARG B 1 298 ? 27.5 -14.25 -0.594 1 74.5 298 ARG B C 1
ATOM 5369 O O . ARG B 1 298 ? 27.938 -14.891 0.368 1 74.5 298 ARG B O 1
ATOM 5376 N N . THR B 1 299 ? 26.422 -14.547 -1.399 1 79.06 299 THR B N 1
ATOM 5377 C CA . THR B 1 299 ? 25.938 -15.914 -1.305 1 79.06 299 THR B CA 1
ATOM 5378 C C . THR B 1 299 ? 26.875 -16.875 -2.033 1 79.06 299 THR B C 1
ATOM 5380 O O . THR B 1 299 ? 27.078 -16.75 -3.242 1 79.06 299 THR B O 1
ATOM 5383 N N . LEU B 1 300 ? 27.422 -17.844 -1.32 1 81.62 300 LEU B N 1
ATOM 5384 C CA . LEU B 1 300 ? 28.391 -18.781 -1.879 1 81.62 300 LEU B CA 1
ATOM 5385 C C . LEU B 1 300 ? 27.703 -20.078 -2.32 1 81.62 300 LEU B C 1
ATOM 5387 O O . LEU B 1 300 ? 28.031 -20.625 -3.369 1 81.62 300 LEU B O 1
ATOM 5391 N N . VAL B 1 301 ? 26.875 -20.5 -1.529 1 85 301 VAL B N 1
ATOM 5392 C CA . VAL B 1 301 ? 26.172 -21.766 -1.762 1 85 301 VAL B CA 1
ATOM 5393 C C . VAL B 1 301 ? 24.672 -21.562 -1.586 1 85 301 VAL B C 1
ATOM 5395 O O . VAL B 1 301 ? 24.234 -20.828 -0.687 1 85 301 VAL B O 1
ATOM 5398 N N . LYS B 1 302 ? 23.969 -22.047 -2.467 1 85.19 302 LYS B N 1
ATOM 5399 C CA . LYS B 1 302 ? 22.516 -22.188 -2.291 1 85.19 302 LYS B CA 1
ATOM 5400 C C . LYS B 1 302 ? 22.109 -23.641 -2.199 1 85.19 302 LYS B C 1
ATOM 5402 O O . LYS B 1 302 ? 22.562 -24.469 -2.994 1 85.19 302 LYS B O 1
ATOM 5407 N N . LEU B 1 303 ? 21.453 -23.969 -1.171 1 86.25 303 LEU B N 1
ATOM 5408 C CA . LEU B 1 303 ? 20.875 -25.297 -0.963 1 86.25 303 LEU B CA 1
ATOM 5409 C C . LEU B 1 303 ? 19.359 -25.234 -0.974 1 86.25 303 LEU B C 1
ATOM 5411 O O . LEU B 1 303 ? 18.75 -24.391 -0.302 1 86.25 303 LEU B O 1
ATOM 5415 N N . PHE B 1 304 ? 18.828 -25.938 -1.837 1 84.31 304 PHE B N 1
ATOM 5416 C CA . PHE B 1 304 ? 17.375 -25.969 -1.885 1 84.31 304 PHE B CA 1
ATOM 5417 C C . PHE B 1 304 ? 16.875 -27.344 -2.312 1 84.31 304 PHE B C 1
ATOM 5419 O O . PHE B 1 304 ? 17.672 -28.203 -2.693 1 84.31 304 PHE B O 1
ATOM 5426 N N . ALA B 1 305 ? 15.68 -27.516 -2.053 1 81.19 305 ALA B N 1
ATOM 5427 C CA . ALA B 1 305 ? 15 -28.734 -2.473 1 81.19 305 ALA B CA 1
ATOM 5428 C C . ALA B 1 305 ? 13.672 -28.422 -3.156 1 81.19 305 ALA B C 1
ATOM 5430 O O . ALA B 1 305 ? 13.148 -27.312 -3.029 1 81.19 305 ALA B O 1
ATOM 5431 N N . ASP B 1 306 ? 13.383 -29.219 -4.027 1 72.19 306 ASP B N 1
ATOM 5432 C CA . ASP B 1 306 ? 12.008 -29.172 -4.527 1 72.19 306 ASP B CA 1
ATOM 5433 C C . ASP B 1 306 ? 11.219 -30.391 -4.062 1 72.19 306 ASP B C 1
ATOM 5435 O O . ASP B 1 306 ? 11.406 -30.875 -2.943 1 72.19 306 ASP B O 1
ATOM 5439 N N . LYS B 1 307 ? 10.25 -30.875 -4.832 1 69.75 307 LYS B N 1
ATOM 5440 C CA . LYS B 1 307 ? 9.422 -32 -4.422 1 69.75 307 LYS B CA 1
ATOM 5441 C C . LYS B 1 307 ? 10.133 -33.344 -4.691 1 69.75 307 LYS B C 1
ATOM 5443 O O . LYS B 1 307 ? 9.711 -34.375 -4.195 1 69.75 307 LYS B O 1
ATOM 5448 N N . GLU B 1 308 ? 11.172 -33.219 -5.41 1 77.19 308 GLU B N 1
ATOM 5449 C CA . GLU B 1 308 ? 11.75 -34.5 -5.871 1 77.19 308 GLU B CA 1
ATOM 5450 C C . GLU B 1 308 ? 13.219 -34.625 -5.473 1 77.19 308 GLU B C 1
ATOM 5452 O O . GLU B 1 308 ? 13.711 -35.719 -5.234 1 77.19 308 GLU B O 1
ATOM 5457 N N . LYS B 1 309 ? 13.883 -33.469 -5.434 1 85.12 309 LYS B N 1
ATOM 5458 C CA . LYS B 1 309 ? 15.336 -33.531 -5.277 1 85.12 309 LYS B CA 1
ATOM 5459 C C . LYS B 1 309 ? 15.859 -32.406 -4.402 1 85.12 309 LYS B C 1
ATOM 5461 O O . LYS B 1 309 ? 15.18 -31.391 -4.211 1 85.12 309 LYS B O 1
ATOM 5466 N N . ILE B 1 310 ? 17 -32.781 -3.836 1 86.75 310 ILE B N 1
ATOM 5467 C CA . ILE B 1 310 ? 17.844 -31.781 -3.207 1 86.75 310 ILE B CA 1
ATOM 5468 C C . ILE B 1 310 ? 18.812 -31.188 -4.238 1 86.75 310 ILE B C 1
ATOM 5470 O O . ILE B 1 310 ? 19.312 -31.922 -5.098 1 86.75 310 ILE B O 1
ATOM 5474 N N . TYR B 1 311 ? 18.938 -29.906 -4.125 1 85.69 311 TYR B N 1
ATOM 5475 C CA . TYR B 1 311 ? 19.891 -29.219 -4.996 1 85.69 311 TYR B CA 1
ATOM 5476 C C . TYR B 1 311 ? 20.906 -28.438 -4.18 1 85.69 311 TYR B C 1
ATOM 5478 O O . TYR B 1 311 ? 20.547 -27.719 -3.238 1 85.69 311 TYR B O 1
ATOM 5486 N N . ILE B 1 312 ? 22.156 -28.656 -4.461 1 86 312 ILE B N 1
ATOM 5487 C CA . ILE B 1 312 ? 23.25 -27.859 -3.904 1 86 312 ILE B CA 1
ATOM 5488 C C . ILE B 1 312 ? 24.016 -27.172 -5.031 1 86 312 ILE B C 1
ATOM 5490 O O . ILE B 1 312 ? 24.438 -27.828 -5.984 1 86 312 ILE B O 1
ATOM 5494 N N . THR B 1 313 ? 23.984 -25.891 -4.898 1 85.31 313 THR B N 1
ATOM 5495 C CA . THR B 1 313 ? 24.609 -25.109 -5.965 1 85.31 313 THR B CA 1
ATOM 5496 C C . THR B 1 313 ? 25.703 -24.219 -5.41 1 85.31 313 THR B C 1
ATOM 5498 O O . THR B 1 313 ? 25.656 -23.797 -4.25 1 85.31 313 THR B O 1
ATOM 5501 N N . LEU B 1 314 ? 26.734 -24 -6.223 1 84.31 314 LEU B N 1
ATOM 5502 C CA . LEU B 1 314 ? 27.828 -23.094 -5.926 1 84.31 314 LEU B CA 1
ATOM 5503 C C . LEU B 1 314 ? 27.766 -21.844 -6.809 1 84.31 314 LEU B C 1
ATOM 5505 O O . LEU B 1 314 ? 27.453 -21.953 -8 1 84.31 314 LEU B O 1
ATOM 5509 N N . ARG B 1 315 ? 28.031 -20.766 -6.113 1 83.25 315 ARG B N 1
ATOM 5510 C CA . ARG B 1 315 ? 28.078 -19.531 -6.898 1 83.25 315 ARG B CA 1
ATOM 5511 C C . ARG B 1 315 ? 29.062 -19.656 -8.062 1 83.25 315 ARG B C 1
ATOM 5513 O O . ARG B 1 315 ? 30.156 -20.219 -7.898 1 83.25 315 ARG B O 1
ATOM 5520 N N . ASN B 1 316 ? 28.734 -19.094 -9.234 1 79 316 ASN B N 1
ATOM 5521 C CA . ASN B 1 316 ? 29.438 -19.359 -10.484 1 79 316 ASN B CA 1
ATOM 5522 C C . ASN B 1 316 ? 30.719 -18.531 -10.586 1 79 316 ASN B C 1
ATOM 5524 O O . ASN B 1 316 ? 31.594 -18.828 -11.398 1 79 316 ASN B O 1
ATOM 5528 N N . ASP B 1 317 ? 31.031 -17.422 -9.93 1 71.56 317 ASP B N 1
ATOM 5529 C CA . ASP B 1 317 ? 32.156 -16.531 -10.148 1 71.56 317 ASP B CA 1
ATOM 5530 C C . ASP B 1 317 ? 33.469 -17.203 -9.766 1 71.56 317 ASP B C 1
ATOM 5532 O O . ASP B 1 317 ? 34.531 -16.844 -10.281 1 71.56 317 ASP B O 1
ATOM 5536 N N . ASN B 1 318 ? 33.688 -18.219 -8.938 1 63.75 318 ASN B N 1
ATOM 5537 C CA . ASN B 1 318 ? 34.938 -18.875 -8.594 1 63.75 318 ASN B CA 1
ATOM 5538 C C . ASN B 1 318 ? 34.75 -20.359 -8.305 1 63.75 318 ASN B C 1
ATOM 5540 O O . ASN B 1 318 ? 35.094 -20.844 -7.223 1 63.75 318 ASN B O 1
ATOM 5544 N N . ILE B 1 319 ? 34.344 -20.984 -9.305 1 71.44 319 ILE B N 1
ATOM 5545 C CA . ILE B 1 319 ? 33.969 -22.391 -9.141 1 71.44 319 ILE B CA 1
ATOM 5546 C C . ILE B 1 319 ? 35.188 -23.266 -9.438 1 71.44 319 ILE B C 1
ATOM 5548 O O . ILE B 1 319 ? 35.938 -23 -10.383 1 71.44 319 ILE B O 1
ATOM 5552 N N . PRO B 1 320 ? 35.469 -24.172 -8.594 1 75.19 320 PRO B N 1
ATOM 5553 C CA . PRO B 1 320 ? 36.531 -25.141 -8.891 1 75.19 320 PRO B CA 1
ATOM 5554 C C . PRO B 1 320 ? 36.375 -25.812 -10.25 1 75.19 320 PRO B C 1
ATOM 5556 O O . PRO B 1 320 ? 35.25 -26 -10.719 1 75.19 320 PRO B O 1
ATOM 5559 N N . GLU B 1 321 ? 37.531 -26.203 -10.883 1 76.5 321 GLU B N 1
ATOM 5560 C CA . GLU B 1 321 ? 37.562 -26.781 -12.219 1 76.5 321 GLU B CA 1
ATOM 5561 C C . GLU B 1 321 ? 36.719 -28.047 -12.305 1 76.5 321 GLU B C 1
ATOM 5563 O O . GLU B 1 321 ? 36.125 -28.312 -13.336 1 76.5 321 GLU B O 1
ATOM 5568 N N . ILE B 1 322 ? 36.594 -28.75 -11.219 1 78.44 322 ILE B N 1
ATOM 5569 C CA . ILE B 1 322 ? 35.875 -30.031 -11.203 1 78.44 322 ILE B CA 1
ATOM 5570 C C . ILE B 1 322 ? 34.406 -29.812 -11.5 1 78.44 322 ILE B C 1
ATOM 5572 O O . ILE B 1 322 ? 33.688 -30.75 -11.914 1 78.44 322 ILE B O 1
ATOM 5576 N N . PHE B 1 323 ? 33.938 -28.578 -11.367 1 79.38 323 PHE B N 1
ATOM 5577 C CA . PHE B 1 323 ? 32.531 -28.328 -11.562 1 79.38 323 PHE B CA 1
ATOM 5578 C C . PHE B 1 323 ? 32.281 -27.547 -12.844 1 79.38 323 PHE B C 1
ATOM 5580 O O . PHE B 1 323 ? 31.172 -27.062 -13.086 1 79.38 323 PHE B O 1
ATOM 5587 N N . LYS B 1 324 ? 33.281 -27.406 -13.656 1 75.31 324 LYS B N 1
ATOM 5588 C CA . LYS B 1 324 ? 33.188 -26.578 -14.852 1 75.31 324 LYS B CA 1
ATOM 5589 C C . LYS B 1 324 ? 32.125 -27.078 -15.805 1 75.31 324 LYS B C 1
ATOM 5591 O O . LYS B 1 324 ? 31.453 -26.281 -16.469 1 75.31 324 LYS B O 1
ATOM 5596 N N . ASN B 1 325 ? 31.953 -28.375 -15.852 1 77.38 325 ASN B N 1
ATOM 5597 C CA . ASN B 1 325 ? 31.016 -28.938 -16.812 1 77.38 325 ASN B CA 1
ATOM 5598 C C . ASN B 1 325 ? 29.641 -29.172 -16.188 1 77.38 325 ASN B C 1
ATOM 5600 O O . ASN B 1 325 ? 28.766 -29.766 -16.828 1 77.38 325 ASN B O 1
ATOM 5604 N N . LYS B 1 326 ? 29.484 -28.766 -15.031 1 80.38 326 LYS B N 1
ATOM 5605 C CA . LYS B 1 326 ? 28.188 -28.938 -14.375 1 80.38 326 LYS B CA 1
ATOM 5606 C C . LYS B 1 326 ? 27.172 -27.906 -14.859 1 80.38 326 LYS B C 1
ATOM 5608 O O . LYS B 1 326 ? 27.562 -26.812 -15.273 1 80.38 326 LYS B O 1
ATOM 5613 N N . PRO B 1 327 ? 25.875 -28.359 -14.789 1 79.44 327 PRO B N 1
ATOM 5614 C CA . PRO B 1 327 ? 24.828 -27.422 -15.242 1 79.44 327 PRO B CA 1
ATOM 5615 C C . PRO B 1 327 ? 24.797 -26.125 -14.422 1 79.44 327 PRO B C 1
ATOM 5617 O O . PRO B 1 327 ? 25.016 -26.156 -13.211 1 79.44 327 PRO B O 1
ATOM 5620 N N . ARG B 1 328 ? 24.703 -25.062 -15.078 1 78.5 328 ARG B N 1
ATOM 5621 C CA . ARG B 1 328 ? 24.531 -23.766 -14.438 1 78.5 328 ARG B CA 1
ATOM 5622 C C . ARG B 1 328 ? 23.047 -23.391 -14.352 1 78.5 328 ARG B C 1
ATOM 5624 O O . ARG B 1 328 ? 22.281 -23.641 -15.281 1 78.5 328 ARG B O 1
ATOM 5631 N N . ILE B 1 329 ? 22.719 -23 -13.125 1 75.69 329 ILE B N 1
ATOM 5632 C CA . ILE B 1 329 ? 21.328 -22.578 -12.945 1 75.69 329 ILE B CA 1
ATOM 5633 C C . ILE B 1 329 ? 21.281 -21.156 -12.375 1 75.69 329 ILE B C 1
ATOM 5635 O O . ILE B 1 329 ? 22.219 -20.75 -11.672 1 75.69 329 ILE B O 1
ATOM 5639 N N . LYS B 1 330 ? 20.328 -20.5 -12.672 1 70.88 330 LYS B N 1
ATOM 5640 C CA . LYS B 1 330 ? 20.109 -19.172 -12.094 1 70.88 330 LYS B CA 1
ATOM 5641 C C . LYS B 1 330 ? 19.078 -19.234 -10.969 1 70.88 330 LYS B C 1
ATOM 5643 O O . LYS B 1 330 ? 18.016 -19.828 -11.125 1 70.88 330 LYS B O 1
ATOM 5648 N N . ILE B 1 331 ? 19.641 -18.859 -9.844 1 70.88 331 ILE B N 1
ATOM 5649 C CA . ILE B 1 331 ? 18.75 -18.812 -8.688 1 70.88 331 ILE B CA 1
ATOM 5650 C C . ILE B 1 331 ? 18.547 -17.359 -8.258 1 70.88 331 ILE B C 1
ATOM 5652 O O . ILE B 1 331 ? 19.5 -16.594 -8.141 1 70.88 331 ILE B O 1
ATOM 5656 N N . GLY B 1 332 ? 17.312 -17.062 -7.965 1 61.59 332 GLY B N 1
ATOM 5657 C CA . GLY B 1 332 ? 16.969 -15.695 -7.586 1 61.59 332 GLY B CA 1
ATOM 5658 C C . GLY B 1 332 ? 15.906 -15.086 -8.477 1 61.59 332 GLY B C 1
ATOM 5659 O O . GLY B 1 332 ? 15.461 -15.711 -9.445 1 61.59 332 GLY B O 1
ATOM 5660 N N . VAL B 1 333 ? 15.391 -14.031 -8.047 1 50.59 333 VAL B N 1
ATOM 5661 C CA . VAL B 1 333 ? 14.273 -13.414 -8.766 1 50.59 333 VAL B CA 1
ATOM 5662 C C . VAL B 1 333 ? 14.781 -12.25 -9.609 1 50.59 333 VAL B C 1
ATOM 5664 O O . VAL B 1 333 ? 15.531 -11.406 -9.125 1 50.59 333 VAL B O 1
ATOM 5667 N N . GLY B 1 334 ? 14.602 -12.297 -10.914 1 47 334 GLY B N 1
ATOM 5668 C CA . GLY B 1 334 ? 14.891 -11.195 -11.812 1 47 334 GLY B CA 1
ATOM 5669 C C . GLY B 1 334 ? 16.375 -10.906 -11.945 1 47 334 GLY B C 1
ATOM 5670 O O . GLY B 1 334 ? 17.172 -11.812 -12.172 1 47 334 GLY B O 1
ATOM 5671 N N . LEU B 1 335 ? 16.781 -9.562 -11.758 1 47.38 335 LEU B N 1
ATOM 5672 C CA . LEU B 1 335 ? 18.156 -9.094 -11.93 1 47.38 335 LEU B CA 1
ATOM 5673 C C . LEU B 1 335 ? 19.047 -9.57 -10.781 1 47.38 335 LEU B C 1
ATOM 5675 O O . LEU B 1 335 ? 20.266 -9.523 -10.883 1 47.38 335 LEU B O 1
ATOM 5679 N N . ASN B 1 336 ? 18.328 -10.086 -9.836 1 50 336 ASN B N 1
ATOM 5680 C CA . ASN B 1 336 ? 19.094 -10.562 -8.688 1 50 336 ASN B CA 1
ATOM 5681 C C . ASN B 1 336 ? 19.469 -12.031 -8.844 1 50 336 ASN B C 1
ATOM 5683 O O . ASN B 1 336 ? 20.094 -12.609 -7.953 1 50 336 ASN B O 1
ATOM 5687 N N . ALA B 1 337 ? 19.016 -12.484 -9.906 1 60.66 337 ALA B N 1
ATOM 5688 C CA . ALA B 1 337 ? 19.359 -13.891 -10.109 1 60.66 337 ALA B CA 1
ATOM 5689 C C . ALA B 1 337 ? 20.875 -14.062 -10.305 1 60.66 337 ALA B C 1
ATOM 5691 O O . ALA B 1 337 ? 21.5 -13.289 -11.023 1 60.66 337 ALA B O 1
ATOM 5692 N N . LYS B 1 338 ? 21.359 -14.852 -9.555 1 69.19 338 LYS B N 1
ATOM 5693 C CA . LYS B 1 338 ? 22.766 -15.188 -9.68 1 69.19 338 LYS B CA 1
ATOM 5694 C C . LYS B 1 338 ? 22.953 -16.578 -10.266 1 69.19 338 LYS B C 1
ATOM 5696 O O . LYS B 1 338 ? 22.078 -17.438 -10.141 1 69.19 338 LYS B O 1
ATOM 5701 N N . SER B 1 339 ? 23.953 -16.562 -10.992 1 74.75 339 SER B N 1
ATOM 5702 C CA . SER B 1 339 ? 24.312 -17.859 -11.586 1 74.75 339 SER B CA 1
ATOM 5703 C C . SER B 1 339 ? 25 -18.766 -10.57 1 74.75 339 SER B C 1
ATOM 5705 O O . SER B 1 339 ? 25.906 -18.328 -9.859 1 74.75 339 SER B O 1
ATOM 5707 N N . PHE B 1 340 ? 24.406 -19.922 -10.453 1 80.12 340 PHE B N 1
ATOM 5708 C CA . PHE B 1 340 ? 24.969 -20.953 -9.586 1 80.12 340 PHE B CA 1
ATOM 5709 C C . PHE B 1 340 ? 25.25 -22.219 -10.375 1 80.12 340 PHE B C 1
ATOM 5711 O O . PHE B 1 340 ? 24.547 -22.516 -11.352 1 80.12 340 PHE B O 1
ATOM 5718 N N . VAL B 1 341 ? 26.297 -22.938 -10.086 1 82.06 341 VAL B N 1
ATOM 5719 C CA . VAL B 1 341 ? 26.625 -24.234 -10.656 1 82.06 341 VAL B CA 1
ATOM 5720 C C . VAL B 1 341 ? 26.016 -25.344 -9.805 1 82.06 341 VAL B C 1
ATOM 5722 O O . VAL B 1 341 ? 26.203 -25.375 -8.586 1 82.06 341 VAL B O 1
ATOM 5725 N N . LEU B 1 342 ? 25.234 -26.172 -10.523 1 83.44 342 LEU B N 1
ATOM 5726 C CA . LEU B 1 342 ? 24.594 -27.297 -9.836 1 83.44 342 LEU B CA 1
ATOM 5727 C C . LEU B 1 342 ? 25.609 -28.391 -9.516 1 83.44 342 LEU B C 1
ATOM 5729 O O . LEU B 1 342 ? 26.078 -29.094 -10.414 1 83.44 342 LEU B O 1
ATOM 5733 N N . ILE B 1 343 ? 25.922 -28.547 -8.25 1 85.06 343 ILE B N 1
ATOM 5734 C CA . ILE B 1 343 ? 26.984 -29.484 -7.906 1 85.06 343 ILE B CA 1
ATOM 5735 C C . ILE B 1 343 ? 26.359 -30.781 -7.363 1 85.06 343 ILE B C 1
ATOM 5737 O O . ILE B 1 343 ? 27.031 -31.812 -7.301 1 85.06 343 ILE B O 1
ATOM 5741 N N . TYR B 1 344 ? 25.203 -30.672 -6.949 1 85.44 344 TYR B N 1
ATOM 5742 C CA . TYR B 1 344 ? 24.484 -31.859 -6.516 1 85.44 344 TYR B CA 1
ATOM 5743 C C . TYR B 1 344 ? 23 -31.734 -6.828 1 85.44 344 TYR B C 1
ATOM 5745 O O . TYR B 1 344 ? 22.406 -30.672 -6.656 1 85.44 344 TYR B O 1
ATOM 5753 N N . SER B 1 345 ? 22.438 -32.719 -7.445 1 85.81 345 SER B N 1
ATOM 5754 C CA . SER B 1 345 ? 21 -32.906 -7.586 1 85.81 345 SER B CA 1
ATOM 5755 C C . SER B 1 345 ? 20.609 -34.344 -7.363 1 85.81 345 SER B C 1
ATOM 5757 O O . SER B 1 345 ? 21.078 -35.25 -8.062 1 85.81 345 SER B O 1
ATOM 5759 N N . GLY B 1 346 ? 19.859 -34.5 -6.305 1 84.5 346 GLY B N 1
ATOM 5760 C CA . GLY B 1 346 ? 19.5 -35.906 -6.035 1 84.5 346 GLY B CA 1
ATOM 5761 C C . GLY B 1 346 ? 18.703 -36.062 -4.754 1 84.5 346 GLY B C 1
ATOM 5762 O O . GLY B 1 346 ? 18.172 -35.094 -4.207 1 84.5 346 GLY B O 1
ATOM 5763 N N . THR B 1 347 ? 18.531 -37.375 -4.391 1 84.62 347 THR B N 1
ATOM 5764 C CA . THR B 1 347 ? 17.719 -37.719 -3.225 1 84.62 347 THR B CA 1
ATOM 5765 C C . THR B 1 347 ? 18.547 -38.469 -2.203 1 84.62 347 THR B C 1
ATOM 5767 O O . THR B 1 347 ? 18 -39.062 -1.265 1 84.62 347 THR B O 1
ATOM 5770 N N . ASP B 1 348 ? 19.828 -38.469 -2.385 1 84.56 348 ASP B N 1
ATOM 5771 C CA . ASP B 1 348 ? 20.688 -39.25 -1.494 1 84.56 348 ASP B CA 1
ATOM 5772 C C . ASP B 1 348 ? 20.594 -38.719 -0.058 1 84.56 348 ASP B C 1
ATOM 5774 O O . ASP B 1 348 ? 20.281 -37.562 0.17 1 84.56 348 ASP B O 1
ATOM 5778 N N . ASP B 1 349 ? 20.766 -39.656 0.873 1 81.25 349 ASP B N 1
ATOM 5779 C CA . ASP B 1 349 ? 20.938 -39.281 2.268 1 81.25 349 ASP B CA 1
ATOM 5780 C C . ASP B 1 349 ? 22.266 -38.531 2.471 1 81.25 349 ASP B C 1
ATOM 5782 O O . ASP B 1 349 ? 23.328 -39.156 2.414 1 81.25 349 ASP B O 1
ATOM 5786 N N . LEU B 1 350 ? 22.188 -37.219 2.717 1 83.06 350 LEU B N 1
ATOM 5787 C CA . LEU B 1 350 ? 23.375 -36.375 2.781 1 83.06 350 LEU B CA 1
ATOM 5788 C C . LEU B 1 350 ? 24.016 -36.469 4.164 1 83.06 350 LEU B C 1
ATOM 5790 O O . LEU B 1 350 ? 24.984 -35.75 4.441 1 83.06 350 LEU B O 1
ATOM 5794 N N . THR B 1 351 ? 23.5 -37.25 5.113 1 74.12 351 THR B N 1
ATOM 5795 C CA . THR B 1 351 ? 24.016 -37.344 6.473 1 74.12 351 THR B CA 1
ATOM 5796 C C . THR B 1 351 ? 24.984 -38.5 6.598 1 74.12 351 THR B C 1
ATOM 5798 O O . THR B 1 351 ? 25.672 -38.656 7.613 1 74.12 351 THR B O 1
ATOM 5801 N N . GLY B 1 352 ? 25.109 -39.375 5.699 1 67.31 352 GLY B N 1
ATOM 5802 C CA . GLY B 1 352 ? 25.969 -40.562 5.754 1 67.31 352 GLY B CA 1
ATOM 5803 C C . GLY B 1 352 ? 27.422 -40.219 5.477 1 67.31 352 GLY B C 1
ATOM 5804 O O . GLY B 1 352 ? 27.766 -39.094 5.184 1 67.31 352 GLY B O 1
ATOM 5805 N N . ASP B 1 353 ? 28.344 -41.219 5.695 1 65.12 353 ASP B N 1
ATOM 5806 C CA . ASP B 1 353 ? 29.797 -41.062 5.605 1 65.12 353 ASP B CA 1
ATOM 5807 C C . ASP B 1 353 ? 30.203 -40.469 4.262 1 65.12 353 ASP B C 1
ATOM 5809 O O . ASP B 1 353 ? 31.109 -39.625 4.199 1 65.12 353 ASP B O 1
ATOM 5813 N N . ARG B 1 354 ? 29.578 -40.844 3.189 1 64.44 354 ARG B N 1
ATOM 5814 C CA . ARG B 1 354 ? 29.891 -40.344 1.854 1 64.44 354 ARG B CA 1
ATOM 5815 C C . ARG B 1 354 ? 29.625 -38.844 1.753 1 64.44 354 ARG B C 1
ATOM 5817 O O . ARG B 1 354 ? 30.406 -38.125 1.121 1 64.44 354 ARG B O 1
ATOM 5824 N N . TYR B 1 355 ? 28.688 -38.438 2.453 1 71.44 355 TYR B N 1
ATOM 5825 C CA . TYR B 1 355 ? 28.359 -37.031 2.209 1 71.44 355 TYR B CA 1
ATOM 5826 C C . TYR B 1 355 ? 28.984 -36.125 3.264 1 71.44 355 TYR B C 1
ATOM 5828 O O . TYR B 1 355 ? 29 -34.906 3.109 1 71.44 355 TYR B O 1
ATOM 5836 N N . ASN B 1 356 ? 29.609 -36.844 4.191 1 74.06 356 ASN B N 1
ATOM 5837 C CA . ASN B 1 356 ? 30.531 -36.094 5.043 1 74.06 356 ASN B CA 1
ATOM 5838 C C . ASN B 1 356 ? 31.734 -35.562 4.254 1 74.06 356 ASN B C 1
ATOM 5840 O O . ASN B 1 356 ? 32.188 -34.438 4.48 1 74.06 356 ASN B O 1
ATOM 5844 N N . LYS B 1 357 ? 32.188 -36.438 3.432 1 77.25 357 LYS B N 1
ATOM 5845 C CA . LYS B 1 357 ? 33.281 -36.031 2.559 1 77.25 357 LYS B CA 1
ATOM 5846 C C . LYS B 1 357 ? 32.844 -34.875 1.667 1 77.25 357 LYS B C 1
ATOM 5848 O O . LYS B 1 357 ? 33.562 -33.906 1.491 1 77.25 357 LYS B O 1
ATOM 5853 N N . PHE B 1 358 ? 31.641 -35.031 1.13 1 81.06 358 PHE B N 1
ATOM 5854 C CA . PHE B 1 358 ? 31.109 -33.969 0.297 1 81.06 358 PHE B CA 1
ATOM 5855 C C . PHE B 1 358 ? 30.984 -32.688 1.087 1 81.06 358 PHE B C 1
ATOM 5857 O O . PHE B 1 358 ? 31.328 -31.609 0.585 1 81.06 358 PHE B O 1
ATOM 5864 N N . ALA B 1 359 ? 30.578 -32.812 2.295 1 81.56 359 ALA B N 1
ATOM 5865 C CA . ALA B 1 359 ? 30.453 -31.641 3.172 1 81.56 359 ALA B CA 1
ATOM 5866 C C . ALA B 1 359 ? 31.812 -30.984 3.41 1 81.56 359 ALA B C 1
ATOM 5868 O O . ALA B 1 359 ? 31.938 -29.766 3.355 1 81.56 359 ALA B O 1
ATOM 5869 N N . MET B 1 360 ? 32.781 -31.781 3.609 1 79.56 360 MET B N 1
ATOM 5870 C CA . MET B 1 360 ? 34.125 -31.266 3.846 1 79.56 360 MET B CA 1
ATOM 5871 C C . MET B 1 360 ? 34.688 -30.609 2.59 1 79.56 360 MET B C 1
ATOM 5873 O O . MET B 1 360 ? 35.312 -29.547 2.668 1 79.56 360 MET B O 1
ATOM 5877 N N . GLU B 1 361 ? 34.375 -31.234 1.507 1 79.19 361 GLU B N 1
ATOM 5878 C CA . GLU B 1 361 ? 34.812 -30.641 0.242 1 79.19 361 GLU B CA 1
ATOM 5879 C C . GLU B 1 361 ? 34.125 -29.297 0.003 1 79.19 361 GLU B C 1
ATOM 5881 O O . GLU B 1 361 ? 34.781 -28.344 -0.432 1 79.19 361 GLU B O 1
ATOM 5886 N N . LEU B 1 362 ? 32.906 -29.266 0.307 1 82.38 362 LEU B N 1
ATOM 5887 C CA . LEU B 1 362 ? 32.156 -28.031 0.131 1 82.38 362 LEU B CA 1
ATOM 5888 C C . LEU B 1 362 ? 32.719 -26.938 1.044 1 82.38 362 LEU B C 1
ATOM 5890 O O . LEU B 1 362 ? 32.844 -25.781 0.626 1 82.38 362 LEU B O 1
ATOM 5894 N N . ILE B 1 363 ? 33.031 -27.281 2.219 1 81.19 363 ILE B N 1
ATOM 5895 C CA . ILE B 1 363 ? 33.594 -26.328 3.18 1 81.19 363 ILE B CA 1
ATOM 5896 C C . ILE B 1 363 ? 34.906 -25.797 2.668 1 81.19 363 ILE B C 1
ATOM 5898 O O . ILE B 1 363 ? 35.188 -24.594 2.746 1 81.19 363 ILE B O 1
ATOM 5902 N N . GLU B 1 364 ? 35.688 -26.656 2.174 1 79.25 364 GLU B N 1
ATOM 5903 C CA . GLU B 1 364 ? 36.969 -26.234 1.622 1 79.25 364 GLU B CA 1
ATOM 5904 C C . GLU B 1 364 ? 36.781 -25.266 0.457 1 79.25 364 GLU B C 1
ATOM 5906 O O . GLU B 1 364 ? 37.5 -24.266 0.354 1 79.25 364 GLU B O 1
ATOM 5911 N N . ILE B 1 365 ? 35.75 -25.578 -0.285 1 80.31 365 ILE B N 1
ATOM 5912 C CA . ILE B 1 365 ? 35.469 -24.734 -1.432 1 80.31 365 ILE B CA 1
ATOM 5913 C C . ILE B 1 365 ? 35 -23.359 -0.949 1 80.31 365 ILE B C 1
ATOM 5915 O O . ILE B 1 365 ? 35.438 -22.328 -1.485 1 80.31 365 ILE B O 1
ATOM 5919 N N . ILE B 1 366 ? 34.219 -23.344 0.05 1 79.75 366 ILE B N 1
ATOM 5920 C CA . ILE B 1 366 ? 33.656 -22.109 0.615 1 79.75 366 ILE B CA 1
ATOM 5921 C C . ILE B 1 366 ? 34.781 -21.266 1.197 1 79.75 366 ILE B C 1
ATOM 5923 O O . ILE B 1 366 ? 34.844 -20.047 0.995 1 79.75 366 ILE B O 1
ATOM 5927 N N . VAL B 1 367 ? 35.719 -21.922 1.867 1 74.31 367 VAL B N 1
ATOM 5928 C CA . VAL B 1 367 ? 36.844 -21.219 2.449 1 74.31 367 VAL B CA 1
ATOM 5929 C C . VAL B 1 367 ? 37.688 -20.609 1.341 1 74.31 367 VAL B C 1
ATOM 5931 O O . VAL B 1 367 ? 38.125 -19.469 1.443 1 74.31 367 VAL B O 1
ATOM 5934 N N . ASP B 1 368 ? 37.75 -21.312 0.297 1 73.94 368 ASP B N 1
ATOM 5935 C CA . ASP B 1 368 ? 38.562 -20.828 -0.833 1 73.94 368 ASP B CA 1
ATOM 5936 C C . ASP B 1 368 ? 37.875 -19.656 -1.517 1 73.94 368 ASP B C 1
ATOM 5938 O O . ASP B 1 368 ? 38.531 -18.703 -1.953 1 73.94 368 ASP B O 1
ATOM 5942 N N . PHE B 1 369 ? 36.5 -19.656 -1.584 1 68.62 369 PHE B N 1
ATOM 5943 C CA . PHE B 1 369 ? 35.719 -18.594 -2.201 1 68.62 369 PHE B CA 1
ATOM 5944 C C . PHE B 1 369 ? 35.906 -17.281 -1.443 1 68.62 369 PHE B C 1
ATOM 5946 O O . PHE B 1 369 ? 35.906 -16.203 -2.045 1 68.62 369 PHE B O 1
ATOM 5953 N N . VAL B 1 370 ? 35.969 -17.375 -0.175 1 63.66 370 VAL B N 1
ATOM 5954 C CA . VAL B 1 370 ? 36.062 -16.203 0.679 1 63.66 370 VAL B CA 1
ATOM 5955 C C . VAL B 1 370 ? 37.469 -15.648 0.661 1 63.66 370 VAL B C 1
ATOM 5957 O O . VAL B 1 370 ? 37.656 -14.43 0.693 1 63.66 370 VAL B O 1
ATOM 5960 N N . GLU B 1 371 ? 38.438 -16.422 0.602 1 54.88 371 GLU B N 1
ATOM 5961 C CA . GLU B 1 371 ? 39.844 -16.016 0.631 1 54.88 371 GLU B CA 1
ATOM 5962 C C . GLU B 1 371 ? 40.281 -15.43 -0.711 1 54.88 371 GLU B C 1
ATOM 5964 O O . GLU B 1 371 ? 41.281 -14.719 -0.791 1 54.88 371 GLU B O 1
ATOM 5969 N N . LEU B 1 372 ? 39.406 -15.586 -1.674 1 52.56 372 LEU B N 1
ATOM 5970 C CA . LEU B 1 372 ? 39.719 -14.992 -2.959 1 52.56 372 LEU B CA 1
ATOM 5971 C C . LEU B 1 372 ? 39.062 -13.633 -3.125 1 52.56 372 LEU B C 1
ATOM 5973 O O . LEU B 1 372 ? 39.594 -12.734 -3.775 1 52.56 372 LEU B O 1
#

Nearest PDB structures (foldseek):
  7ls1-assembly1_C1  TM=2.905E-01  e=2.541E+00  Mus musculus
  6xa1-assembly1_LH  TM=2.874E-01  e=2.541E+00  Homo sapiens
  6lcm-assembly1_C-2  TM=1.685E-01  e=3.414E+00  Zea mays
  8d2o-assembly1_A  TM=2.921E-01  e=9.315E+00  Acidothermus cellulolyticus 11B
  4yha-assembly3_F  TM=4.523E-01  e=1.968E+00  Helicobacter pylori 26695